Protein AF-0000000087671816 (afdb_homodimer)

Sequence (494 aa):
MVGNLLLRGMIAGVLAGLLVFAFARTFGEPLVDSAIAFEDQVNQAKGEAPEPEIVSRETQAGLGLFTGIMAYSVGIGGLFALAFSYAYGRVSPFGPRGTAALIALAAFVAIALVPDIKYPANPPSVGNPDTIGVRTEYFFVMIVISIAAMVGAVALARTLLPRYGQWNATIVAGVAFIAVIAVVQYAMPPINEVPENFSAVVLWRFRVTSLGMHAILWATLGLAFGALAEHRIGNNHRRGAPRLAHRMVGNLLLRGMIAGVLAGLLVFAFARTFGEPLVDSAIAFEDQVNQAKGEAPEPEIVSRETQAGLGLFTGIMAYSVGIGGLFALAFSYAYGRVSPFGPRGTAALIALAAFVAIALVPDIKYPANPPSVGNPDTIGVRTEYFFVMIVISIAAMVGAVALARTLLPRYGQWNATIVAGVAFIAVIAVVQYAMPPINEVPENFSAVVLWRFRVTSLGMHAILWATLGLAFGALAEHRIGNNHRRGAPRLAHR

Organism: NCBI:txid484088

Structure (mmCIF, N/CA/C/O backbone):
data_AF-0000000087671816-model_v1
#
loop_
_entity.id
_entity.type
_entity.pdbx_description
1 polymer 'Cobalt transporter'
#
loop_
_atom_site.group_PDB
_atom_site.id
_atom_site.type_symbol
_atom_site.label_atom_id
_atom_site.label_alt_id
_atom_site.label_comp_id
_atom_site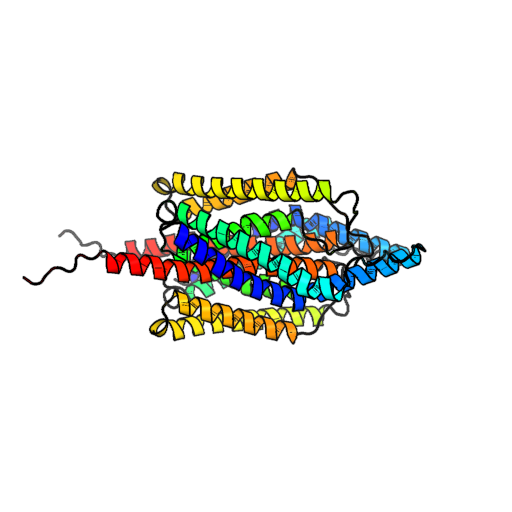.label_asym_id
_atom_site.label_entity_id
_atom_site.label_seq_id
_atom_site.pdbx_PDB_ins_code
_atom_site.Cartn_x
_atom_site.Cartn_y
_atom_site.Cartn_z
_atom_site.occupancy
_atom_site.B_iso_or_equiv
_atom_site.auth_seq_id
_atom_site.auth_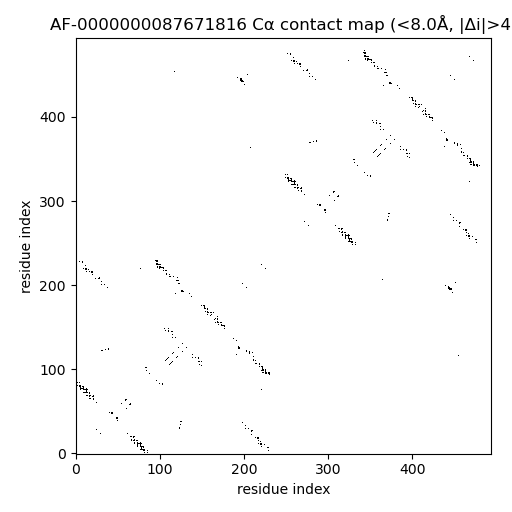comp_id
_atom_site.auth_asym_id
_atom_site.auth_atom_id
_atom_site.pdbx_PDB_model_num
ATOM 1 N N . MET A 1 1 ? 22.453 27.453 2.074 1 72.5 1 MET A N 1
ATOM 2 C CA . MET A 1 1 ? 21.25 26.844 2.602 1 72.5 1 MET A CA 1
ATOM 3 C C . MET A 1 1 ? 20.984 25.5 1.925 1 72.5 1 MET A C 1
ATOM 5 O O . MET A 1 1 ? 20.859 24.469 2.596 1 72.5 1 MET A O 1
ATOM 9 N N . VAL A 1 2 ? 21.188 25.484 0.604 1 76.56 2 VAL A N 1
ATOM 10 C CA . VAL A 1 2 ? 20.922 24.281 -0.162 1 76.56 2 VAL A CA 1
ATOM 11 C C . VAL A 1 2 ? 21.969 23.219 0.163 1 76.56 2 VAL A C 1
ATOM 13 O O . VAL A 1 2 ? 21.641 22.031 0.335 1 76.56 2 VAL A O 1
ATOM 16 N N . GLY A 1 3 ? 23.172 23.578 0.31 1 82.75 3 GLY A N 1
ATOM 17 C CA . GLY A 1 3 ? 24.234 22.641 0.616 1 82.75 3 GLY A CA 1
ATOM 18 C C . GLY A 1 3 ? 24.047 21.938 1.946 1 82.75 3 GLY A C 1
ATOM 19 O O . GLY A 1 3 ? 24.312 20.75 2.062 1 82.75 3 GLY A O 1
ATOM 20 N N . ASN A 1 4 ? 23.609 22.656 2.838 1 89.94 4 ASN A N 1
ATOM 21 C CA . ASN A 1 4 ? 23.359 22.109 4.164 1 89.94 4 ASN A CA 1
ATOM 22 C C . ASN A 1 4 ? 22.219 21.094 4.148 1 89.94 4 ASN A C 1
ATOM 24 O O . ASN A 1 4 ? 22.297 20.047 4.797 1 89.94 4 ASN A O 1
ATOM 28 N N . LEU A 1 5 ? 21.281 21.422 3.385 1 92.94 5 LEU A N 1
ATOM 29 C CA . LEU A 1 5 ? 20.156 20.484 3.256 1 92.94 5 LEU A CA 1
ATOM 30 C C . LEU A 1 5 ? 20.578 19.234 2.486 1 92.94 5 LEU A C 1
ATOM 32 O O . LEU A 1 5 ? 20.141 18.125 2.805 1 92.94 5 LEU A O 1
ATOM 36 N N . LEU A 1 6 ? 21.469 19.484 1.529 1 94.25 6 LEU A N 1
ATOM 37 C CA . LEU A 1 6 ? 21.969 18.359 0.736 1 94.25 6 LEU A CA 1
ATOM 38 C C . LEU A 1 6 ? 22.703 17.359 1.616 1 94.25 6 LEU A C 1
ATOM 40 O O . LEU A 1 6 ? 22.5 16.141 1.48 1 94.25 6 LEU A O 1
ATOM 44 N N . LEU A 1 7 ? 23.516 17.828 2.453 1 95.31 7 LEU A N 1
ATOM 45 C CA . LEU A 1 7 ? 24.234 16.953 3.367 1 95.31 7 LEU A CA 1
ATOM 46 C C . LEU A 1 7 ? 23.281 16.203 4.289 1 95.31 7 LEU A C 1
ATOM 48 O O . LEU A 1 7 ? 23.469 15.016 4.555 1 95.31 7 LEU A O 1
ATOM 52 N N . ARG A 1 8 ? 22.312 16.844 4.758 1 96.69 8 ARG A N 1
ATOM 53 C CA . ARG A 1 8 ? 21.328 16.234 5.633 1 96.69 8 ARG A CA 1
ATOM 54 C C . ARG A 1 8 ? 20.531 15.172 4.891 1 96.69 8 ARG A C 1
ATOM 56 O O . ARG A 1 8 ? 20.156 14.148 5.469 1 96.69 8 ARG A O 1
ATOM 63 N N . GLY A 1 9 ? 20.234 15.477 3.652 1 97.88 9 GLY A N 1
ATOM 64 C CA . GLY A 1 9 ? 19.609 14.453 2.828 1 97.88 9 GLY A CA 1
ATOM 65 C C . GLY A 1 9 ? 20.469 13.219 2.652 1 97.88 9 GLY A C 1
ATOM 66 O O . GLY A 1 9 ? 19.969 12.094 2.719 1 97.88 9 GLY A O 1
ATOM 67 N N . MET A 1 10 ? 21.688 13.461 2.496 1 98.06 10 MET A N 1
ATOM 68 C CA . MET A 1 10 ? 22.609 12.344 2.332 1 98.06 10 MET A CA 1
ATOM 69 C C . MET A 1 10 ? 22.75 11.555 3.631 1 98.06 10 MET A C 1
ATOM 71 O O . MET A 1 10 ? 22.828 10.328 3.609 1 98.06 10 MET A O 1
ATOM 75 N N . ILE A 1 11 ? 22.766 12.234 4.711 1 98.19 11 ILE A N 1
ATOM 76 C CA . ILE A 1 11 ? 22.828 11.586 6.016 1 98.19 11 ILE A CA 1
ATOM 77 C C . ILE A 1 11 ? 21.562 10.734 6.219 1 98.19 11 ILE A C 1
ATOM 79 O O . ILE A 1 11 ? 21.656 9.586 6.66 1 98.19 11 ILE A O 1
ATOM 83 N N . ALA A 1 12 ? 20.422 11.297 5.906 1 98.62 12 ALA A N 1
ATOM 84 C CA . ALA A 1 12 ? 19.188 10.523 5.961 1 98.62 12 ALA A CA 1
ATOM 85 C C . ALA A 1 12 ? 19.25 9.328 5.023 1 98.62 12 ALA A C 1
ATOM 87 O O . ALA A 1 12 ? 18.703 8.258 5.328 1 98.62 12 ALA A O 1
ATOM 88 N N . GLY A 1 13 ? 19.875 9.531 3.914 1 98.75 13 GLY A N 1
ATOM 89 C CA . GLY A 1 13 ? 20.094 8.445 2.973 1 98.75 13 GLY A CA 1
ATOM 90 C C . GLY A 1 13 ? 20.922 7.312 3.541 1 98.75 13 GLY A C 1
ATOM 91 O O . GLY A 1 13 ? 20.656 6.137 3.281 1 98.75 13 GLY A O 1
ATOM 92 N N . VAL A 1 14 ? 21.922 7.664 4.281 1 98.69 14 VAL A N 1
ATOM 93 C CA . VAL A 1 14 ? 22.75 6.656 4.934 1 98.69 14 VAL A CA 1
ATOM 94 C C . VAL A 1 14 ? 21.906 5.832 5.902 1 98.69 14 VAL A C 1
ATOM 96 O O . VAL A 1 14 ? 21.969 4.602 5.898 1 98.69 14 VAL A O 1
ATOM 99 N N . LEU A 1 15 ? 21.125 6.496 6.684 1 98.69 15 LEU A N 1
ATOM 100 C CA . LEU A 1 15 ? 20.25 5.801 7.625 1 98.69 15 LEU A CA 1
ATOM 101 C C . LEU A 1 15 ? 19.25 4.914 6.887 1 98.69 15 LEU A C 1
ATOM 103 O O . LEU A 1 15 ? 19.031 3.766 7.281 1 98.69 15 LEU A O 1
ATOM 107 N N . ALA A 1 16 ? 18.672 5.461 5.855 1 98.81 16 ALA A N 1
ATOM 108 C CA . ALA A 1 16 ? 17.734 4.684 5.043 1 98.81 16 ALA A CA 1
ATOM 109 C C . ALA A 1 16 ? 18.422 3.451 4.453 1 98.81 16 ALA A C 1
ATOM 111 O O . ALA A 1 16 ? 17.859 2.354 4.477 1 98.81 16 ALA A O 1
ATOM 112 N N . GLY A 1 17 ? 19.609 3.684 3.945 1 98.75 17 GLY A N 1
ATOM 113 C CA . GLY A 1 17 ? 20.359 2.578 3.361 1 98.75 17 GLY A CA 1
ATOM 114 C C . GLY A 1 17 ? 20.656 1.469 4.352 1 98.75 17 GLY A C 1
ATOM 115 O O . GLY A 1 17 ? 20.562 0.287 4.016 1 98.75 17 GLY A O 1
ATOM 116 N N . LEU A 1 18 ? 21.016 1.808 5.523 1 98.69 18 LEU A N 1
ATOM 117 C CA . LEU A 1 18 ? 21.281 0.819 6.559 1 98.69 18 LEU A CA 1
ATOM 118 C C . LEU A 1 18 ? 20.031 0.001 6.875 1 98.69 18 LEU A C 1
ATOM 120 O O . LEU A 1 18 ? 20.109 -1.225 6.996 1 98.69 18 LEU A O 1
ATOM 124 N N . LEU A 1 19 ? 18.922 0.669 6.992 1 98.5 19 LEU A N 1
ATOM 125 C CA . LEU A 1 19 ? 17.672 -0.014 7.312 1 98.5 19 LEU A CA 1
ATOM 126 C C . LEU A 1 19 ? 17.219 -0.879 6.148 1 98.5 19 LEU A C 1
ATOM 128 O O . LEU A 1 19 ? 16.75 -2.004 6.348 1 98.5 19 LEU A O 1
ATOM 132 N N . VAL A 1 20 ? 17.328 -0.334 4.969 1 98.69 20 VAL A N 1
ATOM 133 C CA . VAL A 1 20 ? 16.938 -1.093 3.785 1 98.69 20 VAL A CA 1
ATOM 134 C C . VAL A 1 20 ? 17.828 -2.322 3.641 1 98.69 20 VAL A C 1
ATOM 136 O O . VAL A 1 20 ? 17.344 -3.412 3.316 1 98.69 20 VAL A O 1
ATOM 139 N N . PHE A 1 21 ? 19.125 -2.133 3.881 1 98.38 21 PHE A N 1
ATOM 140 C CA . PHE A 1 21 ? 20.062 -3.252 3.783 1 98.38 21 PHE A CA 1
ATOM 141 C C . PHE A 1 21 ? 19.703 -4.344 4.785 1 98.38 21 PHE A C 1
ATOM 143 O O . PHE A 1 21 ? 19.672 -5.527 4.441 1 98.38 21 PHE A O 1
ATOM 150 N N . ALA A 1 22 ? 19.484 -3.941 6.004 1 97.88 22 ALA A N 1
ATOM 151 C CA . ALA A 1 22 ? 19.109 -4.914 7.031 1 97.88 22 ALA A CA 1
ATOM 152 C C . ALA A 1 22 ? 17.859 -5.68 6.633 1 97.88 22 ALA A C 1
ATOM 154 O O . ALA A 1 22 ? 17.797 -6.902 6.797 1 97.88 22 ALA A O 1
ATOM 155 N N . PHE A 1 23 ? 16.922 -5.043 6.125 1 97.56 23 PHE A N 1
ATOM 156 C CA . PHE A 1 23 ? 15.68 -5.652 5.695 1 97.56 23 PHE A CA 1
ATOM 157 C C . PHE A 1 23 ? 15.906 -6.582 4.508 1 97.56 23 PHE A C 1
ATOM 159 O O . PHE A 1 23 ? 15.406 -7.711 4.492 1 97.56 23 PHE A O 1
ATOM 166 N N . ALA A 1 24 ? 16.641 -6.074 3.553 1 96.94 24 ALA A N 1
ATOM 167 C CA . ALA A 1 24 ? 16.938 -6.848 2.35 1 96.94 24 ALA A CA 1
ATOM 168 C C . ALA A 1 24 ? 17.703 -8.117 2.689 1 96.94 24 ALA A C 1
ATOM 170 O O . ALA A 1 24 ? 17.438 -9.188 2.141 1 96.94 24 ALA A O 1
ATOM 171 N N . ARG A 1 25 ? 18.672 -7.965 3.547 1 95.94 25 ARG A N 1
ATOM 172 C CA . ARG A 1 25 ? 19.5 -9.102 3.936 1 95.94 25 ARG A CA 1
ATOM 173 C C . ARG A 1 25 ? 18.672 -10.148 4.676 1 95.94 25 ARG A C 1
ATOM 175 O O . ARG A 1 25 ? 18.875 -11.352 4.488 1 95.94 25 ARG A O 1
ATOM 182 N N . THR A 1 26 ? 17.781 -9.719 5.473 1 94.94 26 THR A N 1
ATOM 183 C CA . THR A 1 26 ? 17.016 -10.617 6.34 1 94.94 26 THR A CA 1
ATOM 184 C C . THR A 1 26 ? 15.844 -11.234 5.582 1 94.94 26 THR A C 1
ATOM 186 O O . THR A 1 26 ? 15.594 -12.438 5.699 1 94.94 26 THR A O 1
ATOM 189 N N . PHE A 1 27 ? 15.18 -10.445 4.766 1 94.5 27 PHE A N 1
ATOM 190 C CA . PHE A 1 27 ? 13.93 -10.922 4.191 1 94.5 27 PHE A CA 1
ATOM 191 C C . PHE A 1 27 ? 14.039 -11.062 2.68 1 94.5 27 PHE A C 1
ATOM 193 O O . PHE A 1 27 ? 13.305 -11.836 2.066 1 94.5 27 PHE A O 1
ATOM 200 N N . GLY A 1 28 ? 14.945 -10.383 2.068 1 95.19 28 GLY A N 1
ATOM 201 C CA . GLY A 1 28 ? 15.094 -10.398 0.622 1 95.19 28 GLY A CA 1
ATOM 202 C C . GLY A 1 28 ? 16.016 -11.492 0.124 1 95.19 28 GLY A C 1
ATOM 203 O O . GLY A 1 28 ? 15.68 -12.219 -0.812 1 95.19 28 GLY A O 1
ATOM 204 N N . GLU A 1 29 ? 17.094 -11.695 0.771 1 95.31 29 GLU A N 1
ATOM 205 C CA . GLU A 1 29 ? 18.156 -12.578 0.286 1 95.31 29 GLU A CA 1
ATOM 206 C C . GLU A 1 29 ? 17.672 -14.031 0.253 1 95.31 29 GLU A C 1
ATOM 208 O O . GLU A 1 29 ? 18 -14.773 -0.68 1 95.31 29 GLU A O 1
ATOM 213 N N . PRO A 1 30 ? 16.938 -14.469 1.241 1 95.06 30 PRO A N 1
ATOM 214 C CA . PRO A 1 30 ? 16.453 -15.844 1.154 1 95.06 30 PRO A CA 1
ATOM 215 C C . PRO A 1 30 ? 15.586 -16.078 -0.082 1 95.06 30 PRO A C 1
ATOM 217 O O . PRO A 1 30 ? 15.594 -17.172 -0.648 1 95.06 30 PRO A O 1
ATOM 220 N N . LEU A 1 31 ? 14.867 -15.141 -0.472 1 94.81 31 LEU A N 1
ATOM 221 C CA . LEU A 1 31 ? 14.039 -15.258 -1.667 1 94.81 31 LEU A CA 1
ATOM 222 C C . LEU A 1 31 ? 14.898 -15.266 -2.928 1 94.81 31 LEU A C 1
ATOM 224 O O . LEU A 1 31 ? 14.609 -15.992 -3.879 1 94.81 31 LEU A O 1
ATOM 228 N N . VAL A 1 32 ? 15.93 -14.461 -2.891 1 94.19 32 VAL A N 1
ATOM 229 C CA . VAL A 1 32 ? 16.891 -14.469 -3.99 1 94.19 32 VAL A CA 1
ATOM 230 C C . VAL A 1 32 ? 17.547 -15.844 -4.098 1 94.19 32 VAL A C 1
ATOM 232 O O . VAL A 1 32 ? 17.703 -16.375 -5.195 1 94.19 32 VAL A O 1
ATOM 235 N N . ASP A 1 33 ? 17.859 -16.438 -2.992 1 93.56 33 ASP A N 1
ATOM 236 C CA . ASP A 1 33 ? 18.453 -17.766 -2.949 1 93.56 33 ASP A CA 1
ATOM 237 C C . ASP A 1 33 ? 17.5 -18.812 -3.545 1 93.56 33 ASP A C 1
ATOM 239 O O . ASP A 1 33 ? 17.938 -19.703 -4.266 1 93.56 33 ASP A O 1
ATOM 243 N N . SER A 1 34 ? 16.297 -18.641 -3.223 1 92.12 34 SER A N 1
ATOM 244 C CA . SER A 1 34 ? 15.297 -19.562 -3.766 1 92.12 34 SER A CA 1
ATOM 245 C C . SER A 1 34 ? 15.234 -19.469 -5.285 1 92.12 34 SER A C 1
ATOM 247 O O . SER A 1 34 ? 15.078 -20.484 -5.969 1 92.12 34 SER A O 1
ATOM 249 N N . ALA A 1 35 ? 15.297 -18.312 -5.82 1 91.5 35 ALA A N 1
ATOM 250 C CA . ALA A 1 35 ? 15.258 -18.109 -7.266 1 91.5 35 ALA A CA 1
ATOM 251 C C . ALA A 1 35 ? 16.484 -18.703 -7.941 1 91.5 35 ALA A C 1
ATOM 253 O O . ALA A 1 35 ? 16.391 -19.312 -9.008 1 91.5 35 ALA A O 1
ATOM 254 N N . ILE A 1 36 ? 17.594 -18.516 -7.363 1 90.06 36 ILE A N 1
ATOM 255 C CA . ILE A 1 36 ? 18.828 -19.062 -7.891 1 90.06 36 ILE A CA 1
ATOM 256 C C . ILE A 1 36 ? 18.781 -20.594 -7.883 1 90.06 36 ILE A C 1
ATOM 258 O O . ILE A 1 36 ? 19.172 -21.234 -8.852 1 90.06 36 ILE A O 1
ATOM 262 N N . ALA A 1 37 ? 18.312 -21.094 -6.801 1 89.75 37 ALA A N 1
ATOM 263 C CA . ALA A 1 37 ? 18.172 -22.547 -6.699 1 89.75 37 ALA A CA 1
ATOM 264 C C . ALA A 1 37 ? 17.25 -23.078 -7.801 1 89.75 37 ALA A C 1
ATOM 266 O O . ALA A 1 37 ? 17.531 -24.141 -8.383 1 89.75 37 ALA A O 1
ATOM 267 N N . PHE A 1 38 ? 16.234 -22.438 -8.023 1 89.88 38 PHE A N 1
ATOM 268 C CA . PHE A 1 38 ? 15.312 -22.812 -9.086 1 89.88 38 PHE A CA 1
ATOM 269 C C . PHE A 1 38 ? 16.016 -22.812 -10.438 1 89.88 38 PHE A C 1
ATOM 271 O O . PHE A 1 38 ? 15.898 -23.75 -11.211 1 89.88 38 PHE A O 1
ATOM 278 N N . GLU A 1 39 ? 16.688 -21.781 -10.727 1 88.31 39 GLU A N 1
ATOM 279 C CA . GLU A 1 39 ? 17.422 -21.656 -11.992 1 88.31 39 GLU A CA 1
ATOM 280 C C . GLU A 1 39 ? 18.422 -22.797 -12.156 1 88.31 39 GLU A C 1
ATOM 282 O O . GLU A 1 39 ? 18.562 -23.359 -13.242 1 88.31 39 GLU A O 1
ATOM 287 N N . ASP A 1 40 ? 19.062 -23.094 -11.109 1 87.94 40 ASP A N 1
ATOM 288 C CA . ASP A 1 40 ? 20.031 -24.172 -11.133 1 87.94 40 ASP A CA 1
ATOM 289 C C . ASP A 1 40 ? 19.375 -25.5 -11.461 1 87.94 40 ASP A C 1
ATOM 291 O O . ASP A 1 40 ? 19.922 -26.297 -12.227 1 87.94 40 ASP A O 1
ATOM 295 N N . GLN A 1 41 ? 18.328 -25.656 -10.875 1 87.94 41 GLN A N 1
ATOM 296 C CA . GLN A 1 41 ? 17.609 -26.891 -11.125 1 87.94 41 GLN A CA 1
ATOM 297 C C . GLN A 1 41 ? 17.156 -26.984 -12.578 1 87.94 41 GLN A C 1
ATOM 299 O O . GLN A 1 41 ? 17.281 -28.047 -13.195 1 87.94 41 GLN A O 1
ATOM 304 N N . VAL A 1 42 ? 16.672 -25.922 -13.062 1 85.31 42 VAL A N 1
ATOM 305 C CA . VAL A 1 42 ? 16.203 -25.891 -14.445 1 85.31 42 VAL A CA 1
ATOM 306 C C . VAL A 1 42 ? 17.375 -26.125 -15.391 1 85.31 42 VAL A C 1
ATOM 308 O O . VAL A 1 42 ? 17.25 -26.859 -16.359 1 85.31 42 VAL A O 1
ATOM 311 N N . ASN A 1 43 ? 18.438 -25.469 -15.102 1 85.31 43 ASN A N 1
ATOM 312 C CA . ASN A 1 43 ? 19.625 -25.625 -15.938 1 85.31 43 ASN A CA 1
ATOM 313 C C . ASN A 1 43 ? 20.156 -27.047 -15.898 1 85.31 43 ASN A C 1
ATOM 315 O O . ASN A 1 43 ? 20.578 -27.578 -16.922 1 85.31 43 ASN A O 1
ATOM 319 N N . GLN A 1 44 ? 20.156 -27.594 -14.797 1 85.94 44 GLN A N 1
ATOM 320 C CA . GLN A 1 44 ? 20.594 -28.969 -14.648 1 85.94 44 GLN A CA 1
ATOM 321 C C . GLN A 1 44 ? 19.703 -29.922 -15.445 1 85.94 44 GLN A C 1
ATOM 323 O O . GLN A 1 44 ? 20.203 -30.859 -16.078 1 85.94 44 GLN A O 1
ATOM 328 N N . ALA A 1 45 ? 18.562 -29.672 -15.398 1 86.81 45 ALA A N 1
ATOM 329 C CA . ALA A 1 45 ? 17.609 -30.5 -16.141 1 86.81 45 ALA A CA 1
ATOM 330 C C . ALA A 1 45 ? 17.828 -30.375 -17.641 1 86.81 45 ALA A C 1
ATOM 332 O O . ALA A 1 45 ? 17.562 -31.312 -18.391 1 86.81 45 ALA A O 1
ATOM 333 N N . LYS A 1 46 ? 18.297 -29.266 -18.062 1 88.19 46 LYS A N 1
ATOM 334 C CA . LYS A 1 46 ? 18.562 -29.016 -19.484 1 88.19 46 LYS A CA 1
ATOM 335 C C . LYS A 1 46 ? 19.953 -29.469 -19.875 1 88.19 46 LYS A C 1
ATOM 337 O O . LYS A 1 46 ? 20.344 -29.391 -21.047 1 88.19 46 LYS A O 1
ATOM 342 N N . GLY A 1 47 ? 20.672 -29.781 -18.844 1 85.19 47 GLY A N 1
ATOM 343 C CA . GLY A 1 47 ? 22.016 -30.266 -19.094 1 85.19 47 GLY A CA 1
ATOM 344 C C . GLY A 1 47 ? 23.031 -29.141 -19.25 1 85.19 47 GLY A C 1
ATOM 345 O O . GLY A 1 47 ? 24.078 -29.312 -19.859 1 85.19 47 GLY A O 1
ATOM 346 N N . GLU A 1 48 ? 22.609 -28.031 -18.828 1 77.12 48 GLU A N 1
ATOM 347 C CA . GLU A 1 48 ? 23.484 -26.859 -18.969 1 77.12 48 GLU A CA 1
ATOM 348 C C . GLU A 1 48 ? 24.469 -26.781 -17.812 1 77.12 48 GLU A C 1
ATOM 350 O O . GLU A 1 48 ? 24.141 -27.156 -16.672 1 77.12 48 GLU A O 1
ATOM 355 N N . ALA A 1 49 ? 25.781 -26.438 -18.203 1 72.06 49 ALA A N 1
ATOM 356 C CA . ALA A 1 49 ? 26.812 -26.266 -17.188 1 72.06 49 ALA A CA 1
ATOM 357 C C . ALA A 1 49 ? 26.484 -25.094 -16.281 1 72.06 49 ALA A C 1
ATOM 359 O O . ALA A 1 49 ? 25.875 -24.109 -16.719 1 72.06 49 ALA A O 1
ATOM 360 N N . PRO A 1 50 ? 26.766 -25.266 -14.984 1 68.5 50 PRO A N 1
ATOM 361 C CA . PRO A 1 50 ? 26.531 -24.141 -14.078 1 68.5 50 PRO A CA 1
ATOM 362 C C . PRO A 1 50 ? 27.281 -22.875 -14.508 1 68.5 50 PRO A C 1
ATOM 364 O O . PRO A 1 50 ? 28.375 -22.969 -15.055 1 68.5 50 PRO A O 1
ATOM 367 N N . GLU A 1 51 ? 26.578 -21.75 -14.672 1 63.88 51 GLU A N 1
ATOM 368 C CA . GLU A 1 51 ? 27.203 -20.484 -15.039 1 63.88 51 GLU A CA 1
ATOM 369 C C . GLU A 1 51 ? 28.297 -20.109 -14.055 1 63.88 51 GLU A C 1
ATOM 371 O O . GLU A 1 51 ? 28.141 -20.281 -12.844 1 63.88 51 GLU A O 1
ATOM 376 N N . PRO A 1 52 ? 29.516 -19.812 -14.602 1 65.25 52 PRO A N 1
ATOM 377 C CA . PRO A 1 52 ? 30.609 -19.422 -13.711 1 65.25 52 PRO A CA 1
ATOM 378 C C . PRO A 1 52 ? 30.25 -18.234 -12.828 1 65.25 52 PRO A C 1
ATOM 380 O O . PRO A 1 52 ? 29.547 -17.312 -13.266 1 65.25 52 PRO A O 1
ATOM 383 N N . GLU A 1 53 ? 30.281 -18.406 -11.57 1 64.62 53 GLU A N 1
ATOM 384 C CA . GLU A 1 53 ? 30.062 -17.328 -10.617 1 64.62 53 GLU A CA 1
ATOM 385 C C . GLU A 1 53 ? 31.234 -16.344 -10.609 1 64.62 53 GLU A C 1
ATOM 387 O O . GLU A 1 53 ? 32.344 -16.703 -10.227 1 64.62 53 GLU A O 1
ATOM 392 N N . ILE A 1 54 ? 31.172 -15.125 -11.25 1 67 54 ILE A N 1
ATOM 393 C CA . ILE A 1 54 ? 32.219 -14.109 -11.258 1 67 54 ILE A CA 1
ATOM 394 C C . ILE A 1 54 ? 32.406 -13.547 -9.852 1 67 54 ILE A C 1
ATOM 396 O O . ILE A 1 54 ? 33.531 -13.32 -9.414 1 67 54 ILE A O 1
ATOM 400 N N . VAL A 1 55 ? 31.391 -13.297 -9.141 1 74.12 55 VAL A N 1
ATOM 401 C CA . VAL A 1 55 ? 31.359 -12.812 -7.762 1 74.12 55 VAL A CA 1
ATOM 402 C C . VAL A 1 55 ? 30.609 -13.805 -6.875 1 74.12 55 VAL A C 1
ATOM 404 O O . VAL A 1 55 ? 29.562 -14.312 -7.262 1 74.12 55 VAL A O 1
ATOM 407 N N . SER A 1 56 ? 31.281 -14.109 -5.844 1 80.56 56 SER A N 1
ATOM 408 C CA . SER A 1 56 ? 30.688 -15.117 -4.965 1 80.56 56 SER A CA 1
ATOM 409 C C . SER A 1 56 ? 29.312 -14.68 -4.465 1 80.56 56 SER A C 1
ATOM 411 O O . SER A 1 56 ? 29.047 -13.484 -4.348 1 80.56 56 SER A O 1
ATOM 413 N N . ARG A 1 57 ? 28.609 -15.625 -4.234 1 81.75 57 ARG A N 1
ATOM 414 C CA . ARG A 1 57 ? 27.266 -15.383 -3.701 1 81.75 57 ARG A CA 1
ATOM 415 C C . ARG A 1 57 ? 27.344 -14.672 -2.352 1 81.75 57 ARG A C 1
ATOM 417 O O . ARG A 1 57 ? 26.547 -13.781 -2.068 1 81.75 57 ARG A O 1
ATOM 424 N N . GLU A 1 58 ? 28.203 -14.953 -1.557 1 80.62 58 GLU A N 1
ATOM 425 C CA . GLU A 1 58 ? 28.406 -14.328 -0.252 1 80.62 58 GLU A CA 1
ATOM 426 C C . GLU A 1 58 ? 28.734 -12.844 -0.396 1 80.62 58 GLU A C 1
ATOM 428 O O . GLU A 1 58 ? 28.203 -12.016 0.349 1 80.62 58 GLU A O 1
ATOM 433 N N . THR A 1 59 ? 29.578 -12.555 -1.325 1 79.94 59 THR A N 1
ATOM 434 C CA . THR A 1 59 ? 29.938 -11.164 -1.585 1 79.94 59 THR A CA 1
ATOM 435 C C . THR A 1 59 ? 28.766 -10.391 -2.156 1 79.94 59 THR A C 1
ATOM 437 O O . THR A 1 59 ? 28.484 -9.258 -1.74 1 79.94 59 THR A O 1
ATOM 440 N N . GLN A 1 60 ? 28.078 -10.961 -2.955 1 80 60 GLN A N 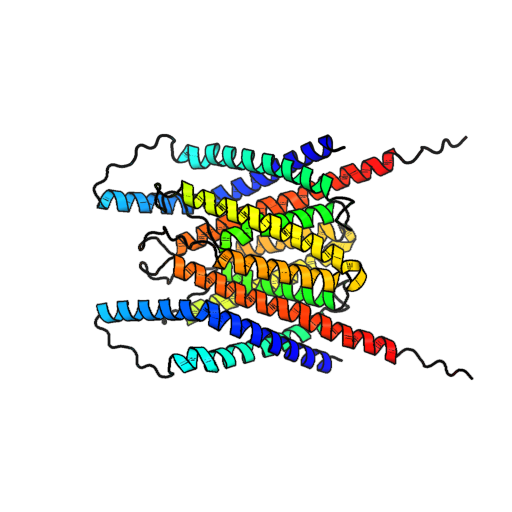1
ATOM 441 C CA . GLN A 1 60 ? 26.938 -10.32 -3.598 1 80 60 GLN A CA 1
ATOM 442 C C . GLN A 1 60 ? 25.828 -10.039 -2.59 1 80 60 GLN A C 1
ATOM 444 O O . GLN A 1 60 ? 25.234 -8.953 -2.592 1 80 60 GLN A O 1
ATOM 449 N N . ALA A 1 61 ? 25.656 -10.883 -1.745 1 85.06 61 ALA A N 1
ATOM 450 C CA . ALA A 1 61 ? 24.562 -10.781 -0.783 1 85.06 61 ALA A CA 1
ATOM 451 C C . ALA A 1 61 ? 24.984 -9.984 0.446 1 85.06 61 ALA A C 1
ATOM 453 O O . ALA A 1 61 ? 24.156 -9.609 1.27 1 85.06 61 ALA A O 1
ATOM 454 N N . GLY A 1 62 ? 26.172 -9.703 0.544 1 88.38 62 GLY A N 1
ATOM 455 C CA . GLY A 1 62 ? 26.703 -8.945 1.669 1 88.38 62 GLY A CA 1
ATOM 456 C C . GLY A 1 62 ? 27.188 -7.562 1.283 1 88.38 62 GLY A C 1
ATOM 457 O O . GLY A 1 62 ? 26.391 -6.641 1.117 1 88.38 62 GLY A O 1
ATOM 458 N N . LEU A 1 63 ? 28.516 -7.547 0.981 1 87 63 LEU A N 1
ATOM 459 C CA . LEU A 1 63 ? 29.156 -6.266 0.703 1 87 63 LEU A CA 1
ATOM 460 C C . LEU A 1 63 ? 28.609 -5.648 -0.575 1 87 63 LEU A C 1
ATOM 462 O O . LEU A 1 63 ? 28.484 -4.426 -0.675 1 87 63 LEU A O 1
ATOM 466 N N . GLY A 1 64 ? 28.453 -6.449 -1.556 1 90.06 64 GLY A N 1
ATOM 467 C CA . GLY A 1 64 ? 27.859 -5.949 -2.787 1 90.06 64 GLY A CA 1
ATOM 468 C C . GLY A 1 64 ? 26.484 -5.352 -2.588 1 90.06 64 GLY A C 1
ATOM 469 O O . GLY A 1 64 ? 26.203 -4.25 -3.062 1 90.06 64 GLY A O 1
ATOM 470 N N . LEU A 1 65 ? 25.672 -6.105 -2 1 93.06 65 LEU A N 1
ATOM 471 C CA . LEU A 1 65 ? 24.328 -5.617 -1.691 1 93.06 65 LEU A CA 1
ATOM 472 C C . LEU A 1 65 ? 24.391 -4.34 -0.865 1 93.06 65 LEU A C 1
ATOM 474 O O . LEU A 1 65 ? 23.688 -3.375 -1.15 1 93.06 65 LEU A O 1
ATOM 478 N N . PHE A 1 66 ? 25.234 -4.312 0.142 1 95.94 66 PHE A N 1
ATOM 479 C CA . PHE A 1 66 ? 25.391 -3.152 1.011 1 95.94 66 PHE A CA 1
ATOM 480 C C . PHE A 1 66 ? 25.828 -1.929 0.208 1 95.94 66 PHE A C 1
ATOM 482 O O . PHE A 1 66 ? 25.234 -0.854 0.347 1 95.94 66 PHE A O 1
ATOM 489 N N . THR A 1 67 ? 26.797 -2.096 -0.626 1 96 67 THR A N 1
ATOM 490 C CA . THR A 1 67 ? 27.344 -0.993 -1.413 1 96 67 THR A CA 1
ATOM 491 C C . THR A 1 67 ? 26.297 -0.454 -2.381 1 96 67 THR A C 1
ATOM 493 O O . THR A 1 67 ? 26.141 0.76 -2.527 1 96 67 THR A O 1
ATOM 496 N N . GLY A 1 68 ? 25.688 -1.375 -3.062 1 95.94 68 GLY A N 1
ATOM 497 C CA . GLY A 1 68 ? 24.641 -0.951 -3.988 1 95.94 68 GLY A CA 1
ATOM 498 C C . GLY A 1 68 ? 23.516 -0.181 -3.314 1 95.94 68 GLY A C 1
ATOM 499 O O . GLY A 1 68 ? 23.125 0.889 -3.783 1 95.94 68 GLY A O 1
ATOM 500 N N . ILE A 1 69 ? 23.031 -0.665 -2.207 1 97.5 69 ILE A N 1
ATOM 501 C CA . ILE A 1 69 ? 21.922 -0.051 -1.487 1 97.5 69 ILE A CA 1
ATOM 502 C C . ILE A 1 69 ? 22.359 1.296 -0.917 1 97.5 69 ILE A C 1
ATOM 504 O O . ILE A 1 69 ? 21.609 2.273 -0.976 1 97.5 69 ILE A O 1
ATOM 508 N N . MET A 1 70 ? 23.562 1.33 -0.4 1 97.75 70 MET A N 1
ATOM 509 C CA . MET A 1 70 ? 24.062 2.57 0.193 1 97.75 70 MET A CA 1
ATOM 510 C C . MET A 1 70 ? 24.219 3.656 -0.868 1 97.75 70 MET A C 1
ATOM 512 O O . MET A 1 70 ? 23.812 4.801 -0.659 1 97.75 70 MET A O 1
ATOM 516 N N . ALA A 1 71 ? 24.844 3.264 -1.983 1 97.62 71 ALA A N 1
ATOM 517 C CA . ALA A 1 71 ? 25.016 4.223 -3.07 1 97.62 71 ALA A CA 1
ATOM 518 C C . ALA A 1 71 ? 23.672 4.77 -3.539 1 97.62 71 ALA A C 1
ATOM 520 O O . ALA A 1 71 ? 23.516 5.98 -3.723 1 97.62 71 ALA A O 1
ATOM 521 N N . TYR A 1 72 ? 22.766 3.938 -3.707 1 97.75 72 TYR A N 1
ATOM 522 C CA . TYR A 1 72 ? 21.438 4.32 -4.164 1 97.75 72 TYR A CA 1
ATOM 523 C C . TYR A 1 72 ? 20.734 5.203 -3.133 1 97.75 72 TYR A C 1
ATOM 525 O O . TYR A 1 72 ? 20.219 6.266 -3.469 1 97.75 72 TYR A O 1
ATOM 533 N N . SER A 1 73 ? 20.734 4.781 -1.873 1 98.62 73 SER A N 1
ATOM 534 C CA . SER A 1 73 ? 19.984 5.469 -0.823 1 98.62 73 SER A CA 1
ATOM 535 C C . SER A 1 73 ? 20.578 6.848 -0.541 1 98.62 73 SER A C 1
ATOM 537 O O . SER A 1 73 ? 19.828 7.809 -0.331 1 98.62 73 SER A O 1
ATOM 539 N N . VAL A 1 74 ? 21.844 6.91 -0.557 1 98.31 74 VAL A N 1
ATOM 540 C CA . VAL A 1 74 ? 22.5 8.195 -0.315 1 98.31 74 VAL A CA 1
ATOM 541 C C . VAL A 1 74 ? 22.219 9.141 -1.483 1 98.31 74 VAL A C 1
ATOM 543 O O . VAL A 1 74 ? 21.906 10.312 -1.28 1 98.31 74 VAL A O 1
ATOM 546 N N . GLY A 1 75 ? 22.391 8.625 -2.713 1 98.38 75 GLY A N 1
ATOM 547 C CA . GLY A 1 75 ? 22.047 9.422 -3.879 1 98.38 75 GLY A CA 1
ATOM 548 C C . GLY A 1 75 ? 20.625 9.93 -3.863 1 98.38 75 GLY A C 1
ATOM 549 O O . GLY A 1 75 ? 20.375 11.125 -4.074 1 98.38 75 GLY A O 1
ATOM 550 N N . ILE A 1 76 ? 19.703 9.086 -3.57 1 98.38 76 ILE A N 1
ATOM 551 C CA . ILE A 1 76 ? 18.281 9.438 -3.51 1 98.38 76 ILE A CA 1
ATOM 552 C C . ILE A 1 76 ? 18.047 10.43 -2.377 1 98.38 76 ILE A C 1
ATOM 554 O O . ILE A 1 76 ? 17.203 11.328 -2.492 1 98.38 76 ILE A O 1
ATOM 558 N N . GLY A 1 77 ? 18.766 10.195 -1.269 1 98.5 77 GLY A N 1
ATOM 559 C CA . GLY A 1 77 ? 18.688 11.164 -0.188 1 98.5 77 GLY A CA 1
ATOM 560 C C . GLY A 1 77 ? 19.047 12.578 -0.624 1 98.5 77 GLY A C 1
ATOM 561 O O . GLY A 1 77 ? 18.406 13.539 -0.214 1 98.5 77 GLY A O 1
ATOM 562 N N . GLY A 1 78 ? 20.109 12.664 -1.394 1 97.44 78 GLY A N 1
ATOM 563 C CA . GLY A 1 78 ? 20.469 13.961 -1.943 1 97.44 78 GLY A CA 1
ATOM 564 C C . GLY A 1 78 ? 19.391 14.547 -2.838 1 97.44 78 GLY A C 1
ATOM 565 O O . GLY A 1 78 ? 19.047 15.719 -2.711 1 97.44 78 GLY A O 1
ATOM 566 N N . LEU A 1 79 ? 18.891 13.758 -3.707 1 97.56 79 LEU A N 1
ATOM 567 C CA . LEU A 1 79 ? 17.828 14.211 -4.598 1 97.56 79 LEU A CA 1
ATOM 568 C C . LEU A 1 79 ? 16.594 14.609 -3.801 1 97.56 79 LEU A C 1
ATOM 570 O O . LEU A 1 79 ? 15.898 15.57 -4.164 1 97.56 79 LEU A O 1
ATOM 574 N N . PHE A 1 80 ? 16.344 13.898 -2.768 1 98.31 80 PHE A N 1
ATOM 575 C CA . PHE A 1 80 ? 15.227 14.203 -1.879 1 98.31 80 PHE A CA 1
ATOM 576 C C . PHE A 1 80 ? 15.375 15.586 -1.269 1 98.31 80 PHE A C 1
ATOM 578 O O . PHE A 1 80 ? 14.414 16.359 -1.205 1 98.31 80 PHE A O 1
ATOM 585 N N . ALA A 1 81 ? 16.562 15.844 -0.851 1 97.69 81 ALA A N 1
ATOM 586 C CA . ALA A 1 81 ? 16.859 17.156 -0.268 1 97.69 81 ALA A CA 1
ATOM 587 C C . ALA A 1 81 ? 16.641 18.266 -1.284 1 97.69 81 ALA A C 1
ATOM 589 O O . ALA A 1 81 ? 16.141 19.344 -0.935 1 97.69 81 ALA A O 1
ATOM 590 N N . LEU A 1 82 ? 17 18 -2.494 1 96.25 82 LEU A N 1
ATOM 591 C CA . LEU A 1 82 ? 16.797 18.984 -3.549 1 96.25 82 LEU A CA 1
ATOM 592 C C . LEU A 1 82 ? 15.305 19.203 -3.803 1 96.25 82 LEU A C 1
ATOM 594 O O . LEU A 1 82 ? 14.859 20.344 -3.955 1 96.25 82 LEU A O 1
ATOM 598 N N . ALA A 1 83 ? 14.586 18.156 -3.885 1 96.19 83 ALA A N 1
ATOM 599 C CA . ALA A 1 83 ? 13.141 18.266 -4.07 1 96.19 83 ALA A CA 1
ATOM 600 C C . ALA A 1 83 ? 12.5 19.031 -2.914 1 96.19 83 ALA A C 1
ATOM 602 O O . ALA A 1 83 ? 11.617 19.875 -3.127 1 96.19 83 ALA A O 1
ATOM 603 N N . PHE A 1 84 ? 12.953 18.766 -1.737 1 96.75 84 PHE A N 1
ATOM 604 C CA . PHE A 1 84 ? 12.453 19.453 -0.558 1 96.75 84 PHE A CA 1
ATOM 605 C C . PHE A 1 84 ? 12.766 20.953 -0.642 1 96.75 84 PHE A C 1
ATOM 607 O O . PHE A 1 84 ? 11.906 21.781 -0.366 1 96.75 84 PHE A O 1
ATOM 614 N N . SER A 1 85 ? 13.984 21.219 -0.98 1 93.94 85 SER A N 1
ATOM 615 C CA . SER A 1 85 ? 14.406 22.609 -1.063 1 93.94 85 SER A CA 1
ATOM 616 C C . SER A 1 85 ? 13.555 23.391 -2.066 1 93.94 85 SER A C 1
ATOM 618 O O . SER A 1 85 ? 13.281 24.578 -1.873 1 93.94 85 SER A O 1
ATOM 620 N N . TYR A 1 86 ? 13.172 22.688 -3.059 1 91.5 86 TYR A N 1
ATOM 621 C CA . TYR A 1 86 ? 12.328 23.328 -4.062 1 91.5 86 TYR A CA 1
ATOM 622 C C . TYR A 1 86 ? 10.898 23.484 -3.561 1 91.5 86 TYR A C 1
ATOM 624 O O . TYR A 1 86 ? 10.266 24.516 -3.771 1 91.5 86 TYR A O 1
ATOM 632 N N . ALA A 1 87 ? 10.383 22.531 -2.9 1 91.94 87 ALA A N 1
ATOM 633 C CA . ALA A 1 87 ? 8.969 22.469 -2.549 1 91.94 87 ALA A CA 1
ATOM 634 C C . ALA A 1 87 ? 8.672 23.266 -1.284 1 91.94 87 ALA A C 1
ATOM 636 O O . ALA A 1 87 ? 7.586 23.828 -1.137 1 91.94 87 ALA A O 1
ATOM 637 N N . TYR A 1 88 ? 9.641 23.281 -0.438 1 91.19 88 TYR A N 1
ATOM 638 C CA . TYR A 1 88 ? 9.406 23.891 0.866 1 91.19 88 TYR A CA 1
ATOM 639 C C . TYR A 1 88 ? 9.195 25.391 0.735 1 91.19 88 TYR A C 1
ATOM 641 O O . TYR A 1 88 ? 10.039 26.094 0.176 1 91.19 88 TYR A O 1
ATOM 649 N N . GLY A 1 89 ? 8.078 25.891 1.273 1 86.75 89 GLY A N 1
ATOM 650 C CA . GLY A 1 89 ? 7.75 27.297 1.231 1 86.75 89 GLY A CA 1
ATOM 651 C C . GLY A 1 89 ? 7.055 27.719 -0.051 1 86.75 89 GLY A C 1
ATOM 652 O O . GLY A 1 89 ? 6.523 28.828 -0.146 1 86.75 89 GLY A O 1
ATOM 653 N N . ARG A 1 90 ? 7.016 26.859 -1.024 1 84.38 90 ARG A N 1
ATOM 654 C CA . ARG A 1 90 ? 6.398 27.188 -2.303 1 84.38 90 ARG A CA 1
ATOM 655 C C . ARG A 1 90 ? 5.109 26.406 -2.516 1 84.38 90 ARG A C 1
ATOM 657 O O . ARG A 1 90 ? 4.094 26.969 -2.932 1 84.38 90 ARG A O 1
ATOM 664 N N . VAL A 1 91 ? 5.195 25.141 -2.193 1 82.31 91 VAL A N 1
ATOM 665 C CA . VAL A 1 91 ? 4.117 24.234 -2.574 1 82.31 91 VAL A CA 1
ATOM 666 C C . VAL A 1 91 ? 3.4 23.734 -1.325 1 82.31 91 VAL A C 1
ATOM 668 O O . VAL A 1 91 ? 2.172 23.609 -1.313 1 82.31 91 VAL A O 1
ATOM 671 N N . SER A 1 92 ? 4.141 23.516 -0.292 1 79.75 92 SER A N 1
ATOM 672 C CA . SER A 1 92 ? 3.584 22.859 0.882 1 79.75 92 SER A CA 1
ATOM 673 C C . SER A 1 92 ? 3.203 23.859 1.96 1 79.75 92 SER A C 1
ATOM 675 O O . SER A 1 92 ? 3.992 24.75 2.293 1 79.75 92 SER A O 1
ATOM 677 N N . PRO A 1 93 ? 2.039 23.75 2.41 1 81.5 93 PRO A N 1
ATOM 678 C CA . PRO A 1 93 ? 1.649 24.625 3.525 1 81.5 93 PRO A CA 1
ATOM 679 C C . PRO A 1 93 ? 2.113 24.094 4.879 1 81.5 93 PRO A C 1
ATOM 681 O O . PRO A 1 93 ? 1.827 24.688 5.914 1 81.5 93 PRO A O 1
ATOM 684 N N . PHE A 1 94 ? 2.906 23.031 4.902 1 88.12 94 PHE A N 1
ATOM 685 C CA . PHE A 1 94 ? 3.285 22.375 6.141 1 88.12 94 PHE A CA 1
ATOM 686 C C . PHE A 1 94 ? 4.699 22.766 6.559 1 88.12 94 PHE A C 1
ATOM 688 O O . PHE A 1 94 ? 5.43 23.375 5.785 1 88.12 94 PHE A O 1
ATOM 695 N N . GLY A 1 95 ? 5.023 22.531 7.789 1 92.62 95 GLY A N 1
ATOM 696 C CA . GLY A 1 95 ? 6.391 22.688 8.266 1 92.62 95 GLY A CA 1
ATOM 697 C C . GLY A 1 95 ? 7.359 21.719 7.629 1 92.62 95 GLY A C 1
ATOM 698 O O . GLY A 1 95 ? 6.984 20.938 6.738 1 92.62 95 GLY A O 1
ATOM 699 N N . PRO A 1 96 ? 8.594 21.828 7.977 1 94.38 96 PRO A N 1
ATOM 700 C CA . PRO A 1 96 ? 9.625 21 7.355 1 94.38 96 PRO A CA 1
ATOM 701 C C . PRO A 1 96 ? 9.32 19.5 7.469 1 94.38 96 PRO A C 1
ATOM 703 O O . PRO A 1 96 ? 9.453 18.766 6.492 1 94.38 96 PRO A O 1
ATOM 706 N N . ARG A 1 97 ? 8.906 19.062 8.641 1 95.75 97 ARG A N 1
ATOM 707 C CA . ARG A 1 97 ? 8.617 17.641 8.844 1 95.75 97 ARG A CA 1
ATOM 708 C C . ARG A 1 97 ? 7.441 17.203 7.977 1 95.75 97 ARG A C 1
ATOM 710 O O . ARG A 1 97 ? 7.504 16.156 7.328 1 95.75 97 ARG A O 1
ATOM 717 N N . GLY A 1 98 ? 6.41 18.031 7.988 1 95.19 98 GLY A N 1
ATOM 718 C CA . GLY A 1 98 ? 5.246 17.719 7.18 1 95.19 98 GLY A CA 1
ATOM 719 C C . GLY A 1 98 ? 5.539 17.688 5.691 1 95.19 98 GLY A C 1
ATOM 720 O O . GLY A 1 98 ? 5.07 16.797 4.973 1 95.19 98 GLY A O 1
ATOM 721 N N . THR A 1 99 ? 6.242 18.656 5.273 1 96.19 99 THR A N 1
ATOM 722 C CA . THR A 1 99 ? 6.594 18.734 3.859 1 96.19 99 THR A CA 1
ATOM 723 C C . THR A 1 99 ? 7.434 17.531 3.439 1 96.19 99 THR A C 1
ATOM 725 O O . THR A 1 99 ? 7.176 16.922 2.4 1 96.19 99 THR A O 1
ATOM 728 N N . ALA A 1 100 ? 8.406 17.203 4.246 1 97.94 100 ALA A N 1
ATOM 729 C CA . ALA A 1 100 ? 9.266 16.047 3.955 1 97.94 100 ALA A CA 1
ATOM 730 C C . ALA A 1 100 ? 8.453 14.758 3.896 1 97.94 100 ALA A C 1
ATOM 732 O O . ALA A 1 100 ? 8.648 13.93 3.002 1 97.94 100 ALA A O 1
ATOM 733 N N . ALA A 1 101 ? 7.566 14.625 4.836 1 97.31 101 ALA A N 1
ATOM 734 C CA . ALA A 1 101 ? 6.727 13.43 4.875 1 97.31 101 ALA A CA 1
ATOM 735 C C . ALA A 1 101 ? 5.852 13.328 3.627 1 97.31 101 ALA A C 1
ATOM 737 O O . ALA A 1 101 ? 5.684 12.25 3.061 1 97.31 101 ALA A O 1
ATOM 738 N N . LEU A 1 102 ? 5.336 14.438 3.201 1 96.19 102 LEU A N 1
ATOM 739 C CA . LEU A 1 102 ? 4.461 14.461 2.035 1 96.19 102 LEU A CA 1
ATOM 740 C C . LEU A 1 102 ? 5.242 14.141 0.763 1 96.19 102 LEU A C 1
ATOM 742 O O . LEU A 1 102 ? 4.754 13.414 -0.105 1 96.19 102 LEU A O 1
ATOM 746 N N . ILE A 1 103 ? 6.395 14.688 0.669 1 97.81 103 ILE A N 1
ATOM 747 C CA . ILE A 1 103 ? 7.234 14.422 -0.496 1 97.81 103 ILE A CA 1
ATOM 748 C C . ILE A 1 103 ? 7.609 12.938 -0.532 1 97.81 103 ILE A C 1
ATOM 750 O O . ILE A 1 103 ? 7.586 12.312 -1.593 1 97.81 103 ILE A O 1
ATOM 754 N N . ALA A 1 104 ? 7.98 12.422 0.61 1 98.75 104 ALA A N 1
ATOM 755 C CA . ALA A 1 104 ? 8.344 11.008 0.696 1 98.75 104 ALA A CA 1
ATOM 756 C C . ALA A 1 104 ? 7.172 10.117 0.3 1 98.75 104 ALA A C 1
ATOM 758 O O . ALA A 1 104 ? 7.352 9.125 -0.408 1 98.75 104 ALA A O 1
ATOM 759 N N . LEU A 1 105 ? 5.996 10.477 0.779 1 97.75 105 LEU A N 1
ATOM 760 C CA . LEU A 1 105 ? 4.805 9.703 0.43 1 97.75 105 LEU A CA 1
ATOM 761 C C . LEU A 1 105 ? 4.535 9.766 -1.07 1 97.75 105 LEU A C 1
ATOM 763 O O . LEU A 1 105 ? 4.23 8.75 -1.694 1 97.75 105 LEU A O 1
ATOM 767 N N . ALA A 1 106 ? 4.609 10.922 -1.605 1 97.88 106 ALA A N 1
ATOM 768 C CA . ALA A 1 106 ? 4.41 11.102 -3.043 1 97.88 106 ALA A CA 1
ATOM 769 C C . ALA A 1 106 ? 5.445 10.305 -3.838 1 97.88 106 ALA A C 1
ATOM 771 O O . ALA A 1 106 ? 5.113 9.68 -4.852 1 97.88 106 ALA A O 1
ATOM 772 N N . ALA A 1 107 ? 6.652 10.367 -3.367 1 98.56 107 ALA A N 1
ATOM 773 C CA . ALA A 1 107 ? 7.727 9.641 -4.043 1 98.56 107 ALA A CA 1
ATOM 774 C C . ALA A 1 107 ? 7.508 8.133 -3.969 1 98.56 107 ALA A C 1
ATOM 776 O O . ALA A 1 107 ? 7.707 7.422 -4.957 1 98.56 107 ALA A O 1
ATOM 777 N N . PHE A 1 108 ? 7.148 7.68 -2.785 1 98.75 108 PHE A N 1
ATOM 778 C CA . PHE A 1 108 ? 6.855 6.258 -2.645 1 98.75 108 PHE A CA 1
ATOM 779 C C . PHE A 1 108 ? 5.777 5.828 -3.633 1 98.75 108 PHE A C 1
ATOM 781 O O . PHE A 1 108 ? 5.902 4.785 -4.281 1 98.75 108 PHE A O 1
ATOM 788 N N . VAL A 1 109 ? 4.691 6.617 -3.779 1 98.62 109 VAL A N 1
ATOM 789 C CA . VAL A 1 109 ? 3.584 6.293 -4.672 1 98.62 109 VAL A CA 1
ATOM 790 C C . VAL A 1 109 ? 4.055 6.352 -6.121 1 98.62 109 VAL A C 1
ATOM 792 O O . VAL A 1 109 ? 3.867 5.398 -6.879 1 98.62 109 VAL A O 1
ATOM 795 N N . ALA A 1 110 ? 4.734 7.383 -6.484 1 98.62 110 ALA A N 1
ATOM 796 C CA . ALA A 1 110 ? 5.035 7.652 -7.887 1 98.62 110 ALA A CA 1
ATOM 797 C C . ALA A 1 110 ? 6.188 6.777 -8.375 1 98.62 110 ALA A C 1
ATOM 799 O O . ALA A 1 110 ? 6.215 6.375 -9.539 1 98.62 110 ALA A O 1
ATOM 800 N N . ILE A 1 111 ? 7.105 6.504 -7.488 1 98.31 111 ILE A N 1
ATOM 801 C CA . ILE A 1 111 ? 8.344 5.879 -7.945 1 98.31 111 ILE A CA 1
ATOM 802 C C . ILE A 1 111 ? 8.305 4.383 -7.656 1 98.31 111 ILE A C 1
ATOM 804 O O . ILE A 1 111 ? 8.922 3.588 -8.375 1 98.31 111 ILE A O 1
ATOM 808 N N . ALA A 1 112 ? 7.594 4 -6.621 1 98.19 112 ALA A N 1
ATOM 809 C CA . ALA A 1 112 ? 7.621 2.596 -6.219 1 98.19 112 ALA A CA 1
ATOM 810 C C . ALA A 1 112 ? 6.266 1.934 -6.449 1 98.19 112 ALA A C 1
ATOM 812 O O . ALA A 1 112 ? 6.137 1.032 -7.281 1 98.19 112 ALA A O 1
ATOM 813 N N . LEU A 1 113 ? 5.234 2.434 -5.891 1 98.06 113 LEU A N 1
ATOM 814 C CA . LEU A 1 113 ? 3.947 1.748 -5.859 1 98.06 113 LEU A CA 1
ATOM 815 C C . LEU A 1 113 ? 3.352 1.645 -7.262 1 98.06 113 LEU A C 1
ATOM 817 O O . LEU A 1 113 ? 3.043 0.547 -7.73 1 98.06 113 LEU A O 1
ATOM 821 N N . VAL A 1 114 ? 3.246 2.752 -7.969 1 98.06 114 VAL A N 1
ATOM 822 C CA . VAL A 1 114 ? 2.59 2.805 -9.273 1 98.06 114 VAL A CA 1
ATOM 823 C C . VAL A 1 114 ? 3.361 1.948 -10.273 1 98.06 114 VAL A C 1
ATOM 825 O O . VAL A 1 114 ? 2.789 1.061 -10.906 1 98.06 114 VAL A O 1
ATOM 828 N N . PRO A 1 115 ? 4.637 2.1 -10.383 1 97.44 115 PRO A N 1
ATOM 829 C CA . PRO A 1 115 ? 5.352 1.271 -11.359 1 97.44 115 PRO A CA 1
ATOM 830 C C . PRO A 1 115 ? 5.324 -0.214 -11 1 97.44 115 PRO A C 1
ATOM 832 O O . PRO A 1 115 ? 5.277 -1.065 -11.891 1 97.44 115 PRO A O 1
ATOM 835 N N . ASP A 1 116 ? 5.332 -0.498 -9.719 1 96.38 116 ASP A N 1
ATOM 836 C CA . ASP A 1 116 ? 5.398 -1.894 -9.297 1 96.38 116 ASP A CA 1
ATOM 837 C C . ASP A 1 116 ? 4.066 -2.602 -9.531 1 96.38 116 ASP A C 1
ATOM 839 O O . ASP A 1 116 ? 4.012 -3.832 -9.578 1 96.38 116 ASP A O 1
ATOM 843 N N . ILE A 1 117 ? 3.041 -1.854 -9.609 1 95.31 117 ILE A N 1
ATOM 844 C CA . ILE A 1 117 ? 1.75 -2.459 -9.922 1 95.31 117 ILE A CA 1
ATOM 845 C C . ILE A 1 117 ? 1.753 -2.969 -11.359 1 95.31 117 ILE A C 1
ATOM 847 O O . ILE A 1 117 ? 1.285 -4.078 -11.633 1 95.31 117 ILE A O 1
ATOM 851 N N . LYS A 1 118 ? 2.295 -2.248 -12.273 1 95 118 LYS A N 1
ATOM 852 C CA . LYS A 1 118 ? 2.316 -2.615 -13.688 1 95 118 LYS A CA 1
ATOM 853 C C . LYS A 1 118 ? 3.48 -3.553 -13.992 1 95 118 LYS A C 1
ATOM 855 O O . LYS A 1 118 ? 3.318 -4.531 -14.727 1 95 118 LYS A O 1
ATOM 860 N N . TYR A 1 119 ? 4.645 -3.211 -13.445 1 95.5 119 TYR A N 1
ATOM 861 C CA . TYR A 1 119 ? 5.871 -3.957 -13.703 1 95.5 119 TYR A CA 1
ATOM 862 C C . TYR A 1 119 ? 6.551 -4.359 -12.398 1 95.5 119 TYR A C 1
ATOM 864 O O . TYR A 1 119 ? 7.594 -3.809 -12.039 1 95.5 119 TYR A O 1
ATOM 872 N N . PRO A 1 120 ? 5.969 -5.367 -11.789 1 94.88 120 PRO A N 1
ATOM 873 C CA . PRO A 1 120 ? 6.535 -5.766 -10.5 1 94.88 120 PRO A CA 1
ATOM 874 C C . PRO A 1 120 ? 7.918 -6.395 -10.625 1 94.88 120 PRO A C 1
ATOM 876 O O . PRO A 1 120 ? 8.273 -6.902 -11.695 1 94.88 120 PRO A O 1
ATOM 879 N N . ALA A 1 121 ? 8.617 -6.336 -9.562 1 93.12 121 ALA A N 1
ATOM 880 C CA . ALA A 1 121 ? 9.992 -6.832 -9.516 1 93.12 121 ALA A CA 1
ATOM 881 C C . ALA A 1 121 ? 10.031 -8.352 -9.656 1 93.12 121 ALA A C 1
ATOM 883 O O . ALA A 1 121 ? 9.164 -9.055 -9.125 1 93.12 121 ALA A O 1
ATOM 884 N N . ASN A 1 122 ? 11.023 -8.852 -10.375 1 93.81 122 ASN A N 1
ATOM 885 C CA . ASN A 1 122 ? 11.398 -10.266 -10.406 1 93.81 122 ASN A CA 1
ATOM 886 C C . ASN A 1 122 ? 12.75 -10.508 -9.734 1 93.81 122 ASN A C 1
ATOM 888 O O . ASN A 1 122 ? 13.664 -9.688 -9.867 1 93.81 122 ASN A O 1
ATOM 892 N N . PRO A 1 123 ? 12.766 -11.609 -9 1 91.25 123 PRO A N 1
ATOM 893 C CA . PRO A 1 123 ? 14.109 -11.922 -8.508 1 91.25 123 PRO A CA 1
ATOM 894 C C . PRO A 1 123 ? 15.102 -12.195 -9.625 1 91.25 123 PRO A C 1
ATOM 896 O O . PRO A 1 123 ? 14.703 -12.453 -10.766 1 91.25 123 PRO A O 1
ATOM 899 N N . PRO A 1 124 ? 16.312 -12.086 -9.102 1 84.06 124 PRO A N 1
ATOM 900 C CA . PRO A 1 124 ? 17.312 -12.422 -10.117 1 84.06 124 PRO A CA 1
ATOM 901 C C . PRO A 1 124 ? 17.156 -13.828 -10.672 1 84.06 124 PRO A C 1
ATOM 903 O O . PRO A 1 124 ? 16.609 -14.703 -9.992 1 84.06 124 PRO A O 1
ATOM 906 N N . SER A 1 125 ? 17.375 -14.086 -11.945 1 79.88 125 SER A N 1
ATOM 907 C CA . SER A 1 125 ? 17.359 -15.375 -12.625 1 79.88 125 SER A CA 1
ATOM 908 C C . SER A 1 125 ? 15.961 -15.695 -13.156 1 79.88 125 SER A C 1
ATOM 910 O O . SER A 1 125 ? 15.758 -16.719 -13.805 1 79.88 125 SER A O 1
ATOM 912 N N . VAL A 1 126 ? 15.016 -14.812 -12.633 1 84.62 126 VAL A N 1
ATOM 913 C CA . VAL A 1 126 ? 13.664 -14.984 -13.141 1 84.62 126 VAL A CA 1
ATOM 914 C C . VAL A 1 126 ? 13.398 -13.977 -14.258 1 84.62 126 VAL A C 1
ATOM 916 O O . VAL A 1 126 ? 13.266 -12.773 -13.992 1 84.62 126 VAL A O 1
ATOM 919 N N . GLY A 1 127 ? 13.367 -14.477 -15.438 1 83.69 127 GLY A N 1
ATOM 920 C CA . GLY A 1 127 ? 13.172 -13.648 -16.609 1 83.69 127 GLY A CA 1
ATOM 921 C C . GLY A 1 127 ? 14.141 -13.961 -17.734 1 83.69 127 GLY A C 1
ATOM 922 O O . GLY A 1 127 ? 15.094 -14.719 -17.547 1 83.69 127 GLY A O 1
ATOM 923 N N . ASN A 1 128 ? 13.891 -13.398 -18.859 1 82.75 128 ASN A N 1
ATOM 924 C CA . ASN A 1 128 ? 14.734 -13.562 -20.047 1 82.75 128 ASN A CA 1
ATOM 925 C C . ASN A 1 128 ? 15.797 -12.469 -20.141 1 82.75 128 ASN A C 1
ATOM 927 O O . ASN A 1 128 ? 15.461 -11.289 -20.281 1 82.75 128 ASN A O 1
ATOM 931 N N . PRO A 1 129 ? 17.016 -12.844 -20.016 1 83.06 129 PRO A N 1
ATOM 932 C CA . PRO A 1 129 ? 18.078 -11.836 -20.078 1 83.06 129 PRO A CA 1
ATOM 933 C C . PRO A 1 129 ? 18.062 -11.039 -21.391 1 83.06 129 PRO A C 1
ATOM 935 O O . PRO A 1 129 ? 18.5 -9.891 -21.422 1 83.06 129 PRO A O 1
ATOM 938 N N . ASP A 1 130 ? 17.484 -11.562 -22.359 1 84.44 130 ASP A N 1
ATOM 939 C CA . ASP A 1 130 ? 17.484 -10.922 -23.672 1 84.44 130 ASP A CA 1
ATOM 940 C C . ASP A 1 130 ? 16.516 -9.727 -23.703 1 84.44 130 ASP A C 1
ATOM 942 O O . ASP A 1 130 ? 16.625 -8.859 -24.578 1 84.44 130 ASP A O 1
ATOM 946 N N . THR A 1 131 ? 15.609 -9.711 -22.703 1 86.5 131 THR A N 1
ATOM 947 C CA . THR A 1 131 ? 14.602 -8.656 -22.734 1 86.5 131 THR A CA 1
ATOM 948 C C . THR A 1 131 ? 14.82 -7.668 -21.594 1 86.5 131 THR A C 1
ATOM 950 O O . THR A 1 131 ? 13.969 -6.82 -21.328 1 86.5 131 THR A O 1
ATOM 953 N N . ILE A 1 132 ? 15.875 -7.801 -20.969 1 85.19 132 ILE A N 1
ATOM 954 C CA . ILE A 1 132 ? 16.125 -6.988 -19.797 1 85.19 132 ILE A CA 1
ATOM 955 C C . ILE A 1 132 ? 16.156 -5.512 -20.172 1 85.19 132 ILE A C 1
ATOM 957 O O . ILE A 1 132 ? 15.672 -4.66 -19.422 1 85.19 132 ILE A O 1
ATOM 961 N N . GLY A 1 133 ? 16.719 -5.207 -21.312 1 88.06 133 GLY A N 1
ATOM 962 C CA . GLY A 1 133 ? 16.797 -3.826 -21.766 1 88.06 133 GLY A CA 1
ATOM 963 C C . GLY A 1 133 ? 15.43 -3.193 -21.969 1 88.06 133 GLY A C 1
ATOM 964 O O . GLY A 1 133 ? 15.133 -2.135 -21.422 1 88.06 133 GLY A O 1
ATOM 965 N N . VAL A 1 134 ? 14.594 -3.861 -22.656 1 90.69 134 VAL A N 1
ATOM 966 C CA . VAL A 1 134 ? 13.266 -3.342 -22.984 1 90.69 134 VAL A CA 1
ATOM 967 C C . VAL A 1 134 ? 12.422 -3.26 -21.703 1 90.69 134 VAL A C 1
ATOM 969 O O . VAL A 1 134 ? 11.695 -2.291 -21.5 1 90.69 134 VAL A O 1
ATOM 972 N N . ARG A 1 135 ? 12.562 -4.199 -20.875 1 91.06 135 ARG A N 1
ATOM 973 C CA . ARG A 1 135 ? 11.805 -4.199 -19.625 1 91.06 135 ARG A CA 1
ATOM 974 C C . ARG A 1 135 ? 12.227 -3.041 -18.734 1 91.06 135 ARG A C 1
ATOM 976 O O . ARG A 1 135 ? 11.383 -2.396 -18.109 1 91.06 135 ARG A O 1
ATOM 983 N N . THR A 1 136 ? 13.469 -2.82 -18.703 1 92.06 136 THR A N 1
ATOM 984 C CA . THR A 1 136 ? 13.992 -1.711 -17.922 1 92.06 136 THR A CA 1
ATOM 985 C C . THR A 1 136 ? 13.508 -0.375 -18.484 1 92.06 136 THR A C 1
ATOM 987 O O . THR A 1 136 ? 13.172 0.537 -17.719 1 92.06 136 THR A O 1
ATOM 990 N N . GLU A 1 137 ? 13.523 -0.345 -19.734 1 93.75 137 GLU A N 1
ATOM 991 C CA . GLU A 1 137 ? 13.047 0.869 -20.391 1 93.75 137 GLU A CA 1
ATOM 992 C C . GLU A 1 137 ? 11.586 1.14 -20.047 1 93.75 137 GLU A C 1
ATOM 994 O O . GLU A 1 137 ? 11.219 2.268 -19.703 1 93.75 137 GLU A O 1
ATOM 999 N N . TYR A 1 138 ? 10.781 0.148 -20.125 1 94.5 138 TYR A N 1
ATOM 1000 C CA . TYR A 1 138 ? 9.367 0.303 -19.812 1 94.5 138 TYR A CA 1
ATOM 1001 C C . TYR A 1 138 ? 9.18 0.736 -18.359 1 94.5 138 TYR A C 1
ATOM 1003 O O . TYR A 1 138 ? 8.328 1.577 -18.062 1 94.5 138 TYR A O 1
ATOM 1011 N N . PHE A 1 139 ? 9.977 0.181 -17.578 1 95.5 139 PHE A N 1
ATOM 1012 C CA . PHE A 1 139 ? 9.891 0.522 -16.156 1 95.5 139 PHE A CA 1
ATOM 1013 C C . PHE A 1 139 ? 10.234 1.99 -15.93 1 95.5 139 PHE A C 1
ATOM 1015 O O . PHE A 1 139 ? 9.523 2.697 -15.219 1 95.5 139 PHE A O 1
ATOM 1022 N N . PHE A 1 140 ? 11.25 2.422 -16.531 1 96.38 140 PHE A N 1
ATOM 1023 C CA . PHE A 1 140 ? 11.672 3.809 -16.375 1 96.38 140 PHE A CA 1
ATOM 1024 C C . PHE A 1 140 ? 10.648 4.762 -16.984 1 96.38 140 PHE A C 1
ATOM 1026 O O . PHE A 1 140 ? 10.398 5.836 -16.438 1 96.38 140 PHE A O 1
ATOM 1033 N N . VAL A 1 141 ? 10.125 4.367 -18.094 1 97.38 141 VAL A N 1
ATOM 1034 C CA . VAL A 1 141 ? 9.078 5.18 -18.703 1 97.38 141 VAL A CA 1
ATOM 1035 C C . VAL A 1 141 ? 7.891 5.301 -17.75 1 97.38 141 VAL A C 1
ATOM 1037 O O . VAL A 1 141 ? 7.324 6.383 -17.594 1 97.38 141 VAL A O 1
ATOM 1040 N N . MET A 1 142 ? 7.555 4.207 -17.125 1 97.44 142 MET A N 1
ATOM 1041 C CA . MET A 1 142 ? 6.449 4.211 -16.172 1 97.44 142 MET A CA 1
ATOM 1042 C C . MET A 1 142 ? 6.742 5.148 -15.008 1 97.44 142 MET A C 1
ATOM 1044 O O . MET A 1 142 ? 5.859 5.871 -14.547 1 97.44 142 MET A O 1
ATOM 1048 N N . ILE A 1 143 ? 7.961 5.172 -14.539 1 97.94 143 ILE A N 1
ATOM 1049 C CA . ILE A 1 143 ? 8.359 6.047 -13.438 1 97.94 143 ILE A CA 1
ATOM 1050 C C . ILE A 1 143 ? 8.211 7.504 -13.867 1 97.94 143 ILE A C 1
ATOM 1052 O O . ILE A 1 143 ? 7.617 8.312 -13.148 1 97.94 143 ILE A O 1
ATOM 1056 N N . VAL A 1 144 ? 8.719 7.809 -15.031 1 98.31 144 VAL A N 1
ATOM 1057 C CA . VAL A 1 144 ? 8.703 9.18 -15.523 1 98.31 144 VAL A CA 1
ATOM 1058 C C . VAL A 1 144 ? 7.266 9.656 -15.688 1 98.31 144 VAL A C 1
ATOM 1060 O O . VAL A 1 144 ? 6.914 10.75 -15.234 1 98.31 144 VAL A O 1
ATOM 1063 N N . ILE A 1 145 ? 6.465 8.82 -16.266 1 98.56 145 ILE A N 1
ATOM 1064 C CA . ILE A 1 145 ? 5.07 9.195 -16.484 1 98.56 145 ILE A CA 1
ATOM 1065 C C . ILE A 1 145 ? 4.371 9.352 -15.133 1 98.56 145 ILE A C 1
ATOM 1067 O O . ILE A 1 145 ? 3.574 10.273 -14.945 1 98.56 145 ILE A O 1
ATOM 1071 N N . SER A 1 146 ? 4.668 8.438 -14.258 1 98.75 146 SER A N 1
ATOM 1072 C CA . SER A 1 146 ? 4.062 8.477 -12.938 1 98.75 146 SER A CA 1
ATOM 1073 C C . SER A 1 146 ? 4.441 9.758 -12.195 1 98.75 146 SER A C 1
ATOM 1075 O O . SER A 1 146 ? 3.59 10.391 -11.57 1 98.75 146 SER A O 1
ATOM 1077 N N . ILE A 1 147 ? 5.664 10.125 -12.227 1 98.5 147 ILE A N 1
ATOM 1078 C CA . ILE A 1 147 ? 6.125 11.359 -11.586 1 98.5 147 ILE A CA 1
ATOM 1079 C C . ILE A 1 147 ? 5.445 12.562 -12.234 1 98.5 147 ILE A C 1
ATOM 1081 O O . ILE A 1 147 ? 4.965 13.461 -11.539 1 98.5 147 ILE A O 1
ATOM 1085 N N . ALA A 1 148 ? 5.414 12.586 -13.562 1 98.69 148 ALA A N 1
ATOM 1086 C CA . ALA A 1 148 ? 4.766 13.68 -14.281 1 98.69 148 ALA A CA 1
ATOM 1087 C C . ALA A 1 148 ? 3.293 13.797 -13.898 1 98.69 148 ALA A C 1
ATOM 1089 O O . ALA A 1 148 ? 2.785 14.898 -13.68 1 98.69 148 ALA A O 1
ATOM 1090 N N . ALA A 1 149 ? 2.646 12.648 -13.836 1 98.81 149 ALA A N 1
ATOM 1091 C CA . ALA A 1 149 ? 1.242 12.633 -13.438 1 98.81 149 ALA A CA 1
ATOM 1092 C C . ALA A 1 149 ? 1.068 13.156 -12.016 1 98.81 149 ALA A C 1
ATOM 1094 O O . ALA A 1 149 ? 0.103 13.859 -11.719 1 98.81 149 ALA A O 1
ATOM 1095 N N . MET A 1 150 ? 1.978 12.828 -11.148 1 98.5 150 MET A N 1
ATOM 1096 C CA . MET A 1 150 ? 1.924 13.289 -9.758 1 98.5 150 MET A CA 1
ATOM 1097 C C . MET A 1 150 ? 2.119 14.797 -9.68 1 98.5 150 MET A C 1
ATOM 1099 O O . MET A 1 150 ? 1.375 15.492 -8.984 1 98.5 150 MET A O 1
ATOM 1103 N N . VAL A 1 151 ? 3.084 15.281 -10.367 1 97.19 151 VAL A N 1
ATOM 1104 C CA . VAL A 1 151 ? 3.318 16.719 -10.414 1 97.19 151 VAL A CA 1
ATOM 1105 C C . VAL A 1 151 ? 2.092 17.422 -10.992 1 97.19 151 VAL A C 1
ATOM 1107 O O . VAL A 1 151 ? 1.664 18.469 -10.484 1 97.19 151 VAL A O 1
ATOM 1110 N N . GLY A 1 152 ? 1.538 16.859 -12.094 1 98.31 152 GLY A N 1
ATOM 1111 C CA . GLY A 1 152 ? 0.315 17.391 -12.664 1 98.31 152 GLY A CA 1
ATOM 1112 C C . GLY A 1 152 ? -0.843 17.406 -11.688 1 98.31 152 GLY A C 1
ATOM 1113 O O . GLY A 1 152 ? -1.623 18.359 -11.656 1 98.31 152 GLY A O 1
ATOM 1114 N N . ALA A 1 153 ? -0.961 16.391 -10.906 1 98.25 153 ALA A N 1
ATOM 1115 C CA . ALA A 1 153 ? -2.029 16.312 -9.914 1 98.25 153 ALA A CA 1
ATOM 1116 C C . ALA A 1 153 ? -1.854 17.375 -8.836 1 98.25 153 ALA A C 1
ATOM 1118 O O . ALA A 1 153 ? -2.83 17.984 -8.398 1 98.25 153 ALA A O 1
ATOM 1119 N N . VAL A 1 154 ? -0.654 17.594 -8.398 1 95.69 154 VAL A N 1
ATOM 1120 C CA . VAL A 1 154 ? -0.373 18.625 -7.398 1 95.69 154 VAL A CA 1
ATOM 1121 C C . VAL A 1 154 ? -0.7 20 -7.969 1 95.69 154 VAL A C 1
ATOM 1123 O O . VAL A 1 154 ? -1.321 20.828 -7.297 1 95.69 154 VAL A O 1
ATOM 1126 N N . ALA A 1 155 ? -0.28 20.234 -9.188 1 96.5 155 ALA A N 1
ATOM 1127 C C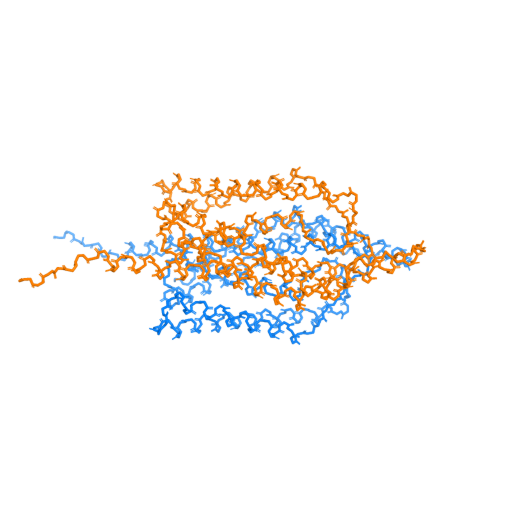A . ALA A 1 155 ? -0.595 21.5 -9.852 1 96.5 155 ALA A CA 1
ATOM 1128 C C . ALA A 1 155 ? -2.104 21.688 -9.969 1 96.5 155 ALA A C 1
ATOM 1130 O O . ALA A 1 155 ? -2.613 22.797 -9.75 1 96.5 155 ALA A O 1
ATOM 1131 N N . LEU A 1 156 ? -2.766 20.609 -10.32 1 97.94 156 LEU A N 1
ATOM 1132 C CA . LEU A 1 156 ? -4.219 20.672 -10.43 1 97.94 156 LEU A CA 1
ATOM 1133 C C . LEU A 1 156 ? -4.852 21.016 -9.086 1 97.94 156 LEU A C 1
ATOM 1135 O O . LEU A 1 156 ? -5.758 21.859 -9.008 1 97.94 156 LEU A O 1
ATOM 1139 N N . ALA A 1 157 ? -4.398 20.406 -8.078 1 96.38 157 ALA A N 1
ATOM 1140 C CA . ALA A 1 157 ? -4.918 20.688 -6.742 1 96.38 157 ALA A CA 1
ATOM 1141 C C . ALA A 1 157 ? -4.723 22.156 -6.379 1 96.38 157 ALA A C 1
ATOM 1143 O O . ALA A 1 157 ? -5.629 22.797 -5.844 1 96.38 157 ALA A O 1
ATOM 1144 N N . ARG A 1 158 ? -3.588 22.641 -6.684 1 94 158 ARG A N 1
ATOM 1145 C CA . ARG A 1 158 ? -3.281 24.031 -6.371 1 94 158 ARG A CA 1
ATOM 1146 C C . ARG A 1 158 ? -4.164 24.969 -7.172 1 94 158 ARG A C 1
ATOM 1148 O O . ARG A 1 158 ? -4.605 26 -6.66 1 94 158 ARG A O 1
ATOM 1155 N N . THR A 1 159 ? -4.348 24.625 -8.398 1 96.56 159 THR A N 1
ATOM 1156 C CA . THR A 1 159 ? -5.18 25.453 -9.266 1 96.56 159 THR A CA 1
ATOM 1157 C C . THR A 1 159 ? -6.625 25.469 -8.773 1 96.56 159 THR A C 1
ATOM 1159 O O . THR A 1 159 ? -7.32 26.484 -8.891 1 96.56 159 THR A O 1
ATOM 1162 N N . LEU A 1 160 ? -7.051 24.391 -8.195 1 97.31 160 LEU A N 1
ATOM 1163 C CA . LEU A 1 160 ? -8.445 24.234 -7.805 1 97.31 160 LEU A CA 1
ATOM 1164 C C . LEU A 1 160 ? -8.664 24.719 -6.375 1 97.31 160 LEU A C 1
ATOM 1166 O O . LEU A 1 160 ? -9.805 24.922 -5.945 1 97.31 160 LEU A O 1
ATOM 1170 N N . LEU A 1 161 ? -7.602 24.938 -5.707 1 94.38 161 LEU A N 1
ATOM 1171 C CA . LEU A 1 161 ? -7.625 25.234 -4.277 1 94.38 161 LEU A CA 1
ATOM 1172 C C . LEU A 1 161 ? -8.516 26.422 -3.984 1 94.38 161 LEU A C 1
ATOM 1174 O O . LEU A 1 161 ? -9.398 26.359 -3.117 1 94.38 161 LEU A O 1
ATOM 1178 N N . PRO A 1 162 ? -8.367 27.609 -4.734 1 94.94 162 PRO A N 1
ATOM 1179 C CA . PRO A 1 162 ? -9.164 28.812 -4.426 1 94.94 162 PRO A CA 1
ATOM 1180 C C . PRO A 1 162 ? -10.656 28.594 -4.645 1 94.94 162 PRO A C 1
ATOM 1182 O O . PRO A 1 162 ? -11.477 29.188 -3.934 1 94.94 162 PRO A O 1
ATOM 1185 N N . ARG A 1 163 ? -10.93 27.719 -5.512 1 95.94 163 ARG A N 1
ATOM 1186 C CA . ARG A 1 163 ? -12.336 27.562 -5.898 1 95.94 163 ARG A CA 1
ATOM 1187 C C . ARG A 1 163 ? -13.008 26.469 -5.066 1 95.94 163 ARG A C 1
ATOM 1189 O O . ARG A 1 163 ? -14.18 26.609 -4.691 1 95.94 163 ARG A O 1
ATOM 1196 N N . TYR A 1 164 ? -12.312 25.375 -4.738 1 95.88 164 TYR A N 1
ATOM 1197 C CA . TYR A 1 164 ? -12.984 24.188 -4.211 1 95.88 164 TYR A CA 1
ATOM 1198 C C . TYR A 1 164 ? -12.5 23.875 -2.803 1 95.88 164 TYR A C 1
ATOM 1200 O O . TYR A 1 164 ? -13.023 22.969 -2.146 1 95.88 164 TYR A O 1
ATOM 1208 N N . GLY A 1 165 ? -11.523 24.609 -2.311 1 92.88 165 GLY A N 1
ATOM 1209 C CA . GLY A 1 165 ? -10.953 24.328 -1.005 1 92.88 165 GLY A CA 1
ATOM 1210 C C . GLY A 1 165 ? -9.977 23.156 -1.025 1 92.88 165 GLY A C 1
ATOM 1211 O O . GLY A 1 165 ? -9.906 22.422 -2.008 1 92.88 165 GLY A O 1
ATOM 1212 N N . GLN A 1 166 ? -9.266 22.953 -0.001 1 89.81 166 GLN A N 1
ATOM 1213 C CA . GLN A 1 166 ? -8.156 22 0.076 1 89.81 166 GLN A CA 1
ATOM 1214 C C . GLN A 1 166 ? -8.656 20.562 -0.075 1 89.81 166 GLN A C 1
ATOM 1216 O O . GLN A 1 166 ? -8.094 19.781 -0.85 1 89.81 166 GLN A O 1
ATOM 1221 N N . TRP A 1 167 ? -9.695 20.266 0.647 1 91.62 167 TRP A N 1
ATOM 1222 C CA . TRP A 1 167 ? -10.18 18.891 0.687 1 91.62 167 TRP A CA 1
ATOM 1223 C C . TRP A 1 167 ? -10.688 18.453 -0.683 1 91.62 167 TRP A C 1
ATOM 1225 O O . TRP A 1 167 ? -10.25 17.422 -1.212 1 91.62 167 TRP A O 1
ATOM 1235 N N . ASN A 1 168 ? -11.547 19.234 -1.253 1 95.19 168 ASN A N 1
ATOM 1236 C CA . ASN A 1 168 ? -12.133 18.891 -2.543 1 95.19 168 ASN A CA 1
ATOM 1237 C C . ASN A 1 168 ? -11.102 18.953 -3.666 1 95.19 168 ASN A C 1
ATOM 1239 O O . ASN A 1 168 ? -11.102 18.125 -4.566 1 95.19 168 ASN A O 1
ATOM 1243 N N . ALA A 1 169 ? -10.258 19.953 -3.574 1 96.88 169 ALA A N 1
ATOM 1244 C CA . ALA A 1 169 ? -9.195 20.078 -4.574 1 96.88 169 ALA A CA 1
ATOM 1245 C C . ALA A 1 169 ? -8.281 18.859 -4.559 1 96.88 169 ALA A C 1
ATOM 1247 O O . ALA A 1 169 ? -7.918 18.328 -5.613 1 96.88 169 ALA A O 1
ATOM 1248 N N . THR A 1 170 ? -7.926 18.406 -3.4 1 94.94 170 THR A N 1
ATOM 1249 C CA . THR A 1 170 ? -7.043 17.25 -3.264 1 94.94 170 THR A CA 1
ATOM 1250 C C . THR A 1 170 ? -7.727 15.977 -3.768 1 94.94 170 THR A C 1
ATOM 1252 O O . THR A 1 170 ? -7.094 15.148 -4.422 1 94.94 170 THR A O 1
ATOM 1255 N N . ILE A 1 171 ? -8.977 15.836 -3.486 1 96.81 171 ILE A N 1
ATOM 1256 C CA . ILE A 1 171 ? -9.719 14.656 -3.93 1 96.81 171 ILE A CA 1
ATOM 1257 C C . ILE A 1 171 ? -9.781 14.633 -5.453 1 96.81 171 ILE A C 1
ATOM 1259 O O . ILE A 1 171 ? -9.508 13.602 -6.074 1 96.81 171 ILE A O 1
ATOM 1263 N N . VAL A 1 172 ? -10.141 15.758 -6.031 1 97.75 172 VAL A N 1
ATOM 1264 C CA . VAL A 1 172 ? -10.234 15.836 -7.484 1 97.75 172 VAL A CA 1
ATOM 1265 C C . VAL A 1 172 ? -8.883 15.523 -8.117 1 97.75 172 VAL A C 1
ATOM 1267 O O . VAL A 1 172 ? -8.797 14.758 -9.078 1 97.75 172 VAL A O 1
ATOM 1270 N N . ALA A 1 173 ? -7.844 16.109 -7.574 1 98.25 173 ALA A N 1
ATOM 1271 C CA . ALA A 1 173 ? -6.496 15.875 -8.086 1 98.25 173 ALA A CA 1
ATOM 1272 C C . ALA A 1 173 ? -6.098 14.414 -7.938 1 98.25 173 ALA A C 1
ATOM 1274 O O . ALA A 1 173 ? -5.473 13.836 -8.828 1 98.25 173 ALA A O 1
ATOM 1275 N N . GLY A 1 174 ? -6.379 13.859 -6.805 1 97.88 174 GLY A N 1
ATOM 1276 C CA . GLY A 1 174 ? -6.105 12.453 -6.586 1 97.88 174 GLY A CA 1
ATOM 1277 C C . GLY A 1 174 ? -6.824 11.547 -7.566 1 97.88 174 GLY A C 1
ATOM 1278 O O . GLY A 1 174 ? -6.23 10.609 -8.102 1 97.88 174 GLY A O 1
ATOM 1279 N N . VAL A 1 175 ? -8.094 11.797 -7.812 1 97.62 175 VAL A N 1
ATOM 1280 C CA . VAL A 1 175 ? -8.891 11.023 -8.758 1 97.62 175 VAL A CA 1
ATOM 1281 C C . VAL A 1 175 ? -8.32 11.18 -10.164 1 97.62 175 VAL A C 1
ATOM 1283 O O . VAL A 1 175 ? -8.227 10.211 -10.922 1 97.62 175 VAL A O 1
ATOM 1286 N N . ALA A 1 176 ? -7.965 12.367 -10.453 1 98.56 176 ALA A N 1
ATOM 1287 C CA . ALA A 1 176 ? -7.344 12.625 -11.758 1 98.56 176 ALA A CA 1
ATOM 1288 C C . ALA A 1 176 ? -6.051 11.828 -11.906 1 98.56 176 ALA A C 1
ATOM 1290 O O . ALA A 1 176 ? -5.797 11.242 -12.969 1 98.56 176 ALA A O 1
ATOM 1291 N N . PHE A 1 177 ? -5.215 11.836 -10.914 1 98.75 177 PHE A N 1
ATOM 1292 C CA . PHE A 1 177 ? -3.979 11.062 -10.922 1 98.75 177 PHE A CA 1
ATOM 1293 C C . PHE A 1 177 ? -4.262 9.586 -11.18 1 98.75 177 PHE A C 1
ATOM 1295 O O . PHE A 1 177 ? -3.633 8.969 -12.039 1 98.75 177 PHE A O 1
ATOM 1302 N N . ILE A 1 178 ? -5.211 9.062 -10.445 1 98.19 178 ILE A N 1
ATOM 1303 C CA . ILE A 1 178 ? -5.555 7.648 -10.555 1 98.19 178 ILE A CA 1
ATOM 1304 C C . ILE A 1 178 ? -6.07 7.352 -11.961 1 98.19 178 ILE A C 1
ATOM 1306 O O . ILE A 1 178 ? -5.719 6.332 -12.555 1 98.19 178 ILE A O 1
ATOM 1310 N N . ALA A 1 179 ? -6.91 8.203 -12.516 1 97.88 179 ALA A N 1
ATOM 1311 C CA . ALA A 1 179 ? -7.457 8.016 -13.852 1 97.88 179 ALA A CA 1
ATOM 1312 C C . ALA A 1 179 ? -6.348 8.008 -14.906 1 97.88 179 ALA A C 1
ATOM 1314 O O . ALA A 1 179 ? -6.324 7.141 -15.781 1 97.88 179 ALA A O 1
ATOM 1315 N N . VAL A 1 180 ? -5.426 8.938 -14.75 1 98.62 180 VAL A N 1
ATOM 1316 C CA . VAL A 1 180 ? -4.32 9.016 -15.695 1 98.62 180 VAL A CA 1
ATOM 1317 C C . VAL A 1 180 ? -3.463 7.758 -15.602 1 98.62 180 VAL A C 1
ATOM 1319 O O . VAL A 1 180 ? -3.107 7.168 -16.625 1 98.62 180 VAL A O 1
ATOM 1322 N N . ILE A 1 181 ? -3.164 7.336 -14.422 1 98.44 181 ILE A N 1
ATOM 1323 C CA . ILE A 1 181 ? -2.324 6.16 -14.211 1 98.44 181 ILE A CA 1
ATOM 1324 C C . ILE A 1 181 ? -3.027 4.918 -14.75 1 98.44 181 ILE A C 1
ATOM 1326 O O . ILE A 1 181 ? -2.393 4.059 -15.367 1 98.44 181 ILE A O 1
ATOM 1330 N N . ALA A 1 182 ? -4.34 4.836 -14.555 1 96.5 182 ALA A N 1
ATOM 1331 C CA . ALA A 1 182 ? -5.098 3.697 -15.07 1 96.5 182 ALA A CA 1
ATOM 1332 C C . ALA A 1 182 ? -5.012 3.623 -16.594 1 96.5 182 ALA A C 1
ATOM 1334 O O . ALA A 1 182 ? -4.781 2.551 -17.156 1 96.5 182 ALA A O 1
ATOM 1335 N N . VAL A 1 183 ? -5.168 4.727 -17.219 1 97.38 183 VAL A N 1
ATOM 1336 C CA . VAL A 1 183 ? -5.113 4.785 -18.672 1 97.38 183 VAL A CA 1
ATOM 1337 C C . VAL A 1 183 ? -3.713 4.418 -19.156 1 97.38 183 VAL A C 1
ATOM 1339 O O . VAL A 1 183 ? -3.559 3.643 -20.109 1 97.38 183 VAL A O 1
ATOM 1342 N N . VAL A 1 184 ? -2.707 4.934 -18.484 1 97.94 184 VAL A N 1
ATOM 1343 C CA . VAL A 1 184 ? -1.323 4.688 -18.875 1 97.94 184 VAL A CA 1
ATOM 1344 C C . VAL A 1 184 ? -0.991 3.207 -18.688 1 97.94 184 VAL A C 1
ATOM 1346 O O . VAL A 1 184 ? -0.382 2.59 -19.562 1 97.94 184 VAL A O 1
ATOM 1349 N N . GLN A 1 185 ? -1.355 2.66 -17.578 1 96.31 185 GLN A N 1
ATOM 1350 C CA . GLN A 1 185 ? -1.063 1.254 -17.312 1 96.31 185 GLN A CA 1
ATOM 1351 C C . GLN A 1 185 ? -1.775 0.351 -18.328 1 96.31 185 GLN A C 1
ATOM 1353 O O . GLN A 1 185 ? -1.238 -0.681 -18.719 1 96.31 185 GLN A O 1
ATOM 1358 N N . TYR A 1 186 ? -2.959 0.749 -18.719 1 93.12 186 TYR A N 1
ATOM 1359 C CA . TYR A 1 186 ? -3.686 -0.007 -19.734 1 93.12 186 TYR A CA 1
ATOM 1360 C C . TYR A 1 186 ? -2.979 0.07 -21.078 1 93.12 186 TYR A C 1
ATOM 1362 O O . TYR A 1 186 ? -2.932 -0.914 -21.828 1 93.12 186 TYR A O 1
ATOM 1370 N N . ALA A 1 187 ? -2.426 1.169 -21.391 1 95.69 187 ALA A N 1
ATOM 1371 C CA . ALA A 1 187 ? -1.801 1.408 -22.688 1 95.69 187 ALA A CA 1
ATOM 1372 C C . ALA A 1 187 ? -0.414 0.774 -22.75 1 95.69 187 ALA A C 1
ATOM 1374 O O . ALA A 1 187 ? 0.055 0.402 -23.828 1 95.69 187 ALA A O 1
ATOM 1375 N N . MET A 1 188 ? 0.284 0.622 -21.672 1 95.81 188 MET A N 1
ATOM 1376 C CA . MET A 1 188 ? 1.631 0.06 -21.641 1 95.81 188 MET A CA 1
ATOM 1377 C C . MET A 1 188 ? 1.604 -1.433 -21.953 1 95.81 188 MET A C 1
ATOM 1379 O O . MET A 1 188 ? 0.676 -2.139 -21.547 1 95.81 188 MET A O 1
ATOM 1383 N N . PRO A 1 189 ? 2.598 -1.954 -22.609 1 93.81 189 PRO A N 1
ATOM 1384 C CA . PRO A 1 189 ? 2.617 -3.371 -22.984 1 93.81 189 PRO A CA 1
ATOM 1385 C C . PRO A 1 189 ? 2.713 -4.297 -21.781 1 93.81 189 PRO A C 1
ATOM 1387 O O . PRO A 1 189 ? 3.42 -3.99 -20.812 1 93.81 189 PRO A O 1
ATOM 1390 N N . PRO A 1 190 ? 1.971 -5.363 -21.875 1 91.06 190 PRO A N 1
ATOM 1391 C CA . PRO A 1 190 ? 2.137 -6.363 -20.812 1 91.06 190 PRO A CA 1
ATOM 1392 C C . PRO A 1 190 ? 3.463 -7.117 -20.922 1 91.06 190 PRO A C 1
ATOM 1394 O O . PRO A 1 190 ? 3.951 -7.363 -22.016 1 91.06 190 PRO A O 1
ATOM 1397 N N . ILE A 1 191 ? 4.066 -7.398 -19.781 1 88.5 191 ILE A N 1
ATOM 1398 C CA . ILE A 1 191 ? 5.289 -8.188 -19.703 1 88.5 191 ILE A CA 1
ATOM 1399 C C . ILE A 1 191 ? 5.102 -9.352 -18.734 1 88.5 191 ILE A C 1
ATOM 1401 O O . ILE A 1 191 ? 4.656 -9.148 -17.609 1 88.5 191 ILE A O 1
ATOM 1405 N N . ASN A 1 192 ? 5.336 -10.539 -19.219 1 88.5 192 ASN A N 1
ATOM 1406 C CA . ASN A 1 192 ? 5.352 -11.734 -18.375 1 88.5 192 ASN A CA 1
ATOM 1407 C C . ASN A 1 192 ? 6.547 -12.633 -18.703 1 88.5 192 ASN A C 1
ATOM 1409 O O . ASN A 1 192 ? 6.539 -13.344 -19.703 1 88.5 192 ASN A O 1
ATOM 1413 N N . GLU A 1 193 ? 7.488 -12.617 -17.812 1 88.75 193 GLU A N 1
ATOM 1414 C CA . GLU A 1 193 ? 8.695 -13.414 -18.016 1 88.75 193 GLU A CA 1
ATOM 1415 C C . GLU A 1 193 ? 8.867 -14.438 -16.906 1 88.75 193 GLU A C 1
ATOM 1417 O O . GLU A 1 193 ? 9.953 -14.992 -16.719 1 88.75 193 GLU A O 1
ATOM 1422 N N . VAL A 1 194 ? 7.844 -14.633 -16.172 1 90.44 194 VAL A N 1
ATOM 1423 C CA . VAL A 1 194 ? 7.918 -15.594 -15.078 1 90.44 194 VAL A CA 1
ATOM 1424 C C . VAL A 1 194 ? 7.746 -17.016 -15.617 1 90.44 194 VAL A C 1
ATOM 1426 O O . VAL A 1 194 ? 6.762 -17.312 -16.297 1 90.44 194 VAL A O 1
ATOM 1429 N N . PRO A 1 195 ? 8.711 -17.797 -15.344 1 89.12 195 PRO A N 1
ATOM 1430 C CA . PRO A 1 195 ? 8.57 -19.172 -15.805 1 89.12 195 PRO A CA 1
ATOM 1431 C C . PRO A 1 195 ? 7.32 -19.859 -15.242 1 89.12 195 PRO A C 1
ATOM 1433 O O . PRO A 1 195 ? 6.914 -19.578 -14.109 1 89.12 195 PRO A O 1
ATOM 1436 N N . GLU A 1 196 ? 6.746 -20.766 -15.977 1 84.31 196 GLU A N 1
ATOM 1437 C CA . GLU A 1 196 ? 5.484 -21.422 -15.641 1 84.31 196 GLU A CA 1
ATOM 1438 C C . GLU A 1 196 ? 5.605 -22.219 -14.336 1 84.31 196 GLU A C 1
ATOM 1440 O O . GLU A 1 196 ? 4.637 -22.328 -13.578 1 84.31 196 GLU A O 1
ATOM 1445 N N . ASN A 1 197 ? 6.797 -22.672 -14 1 87 197 ASN A N 1
ATOM 1446 C CA . ASN A 1 197 ? 6.922 -23.547 -12.836 1 87 197 ASN A CA 1
ATOM 1447 C C . ASN A 1 197 ? 7.578 -22.828 -11.664 1 87 197 ASN A C 1
ATOM 1449 O O . ASN A 1 197 ? 7.957 -23.453 -10.68 1 87 197 ASN A O 1
ATOM 1453 N N . PHE A 1 198 ? 7.703 -21.578 -11.859 1 91.31 198 PHE A N 1
ATOM 1454 C CA . PHE A 1 198 ? 8.273 -20.828 -10.75 1 91.31 198 PHE A CA 1
ATOM 1455 C C . PHE A 1 198 ? 7.246 -20.656 -9.633 1 91.31 198 PHE A C 1
ATOM 1457 O O . PHE A 1 198 ? 6.066 -20.422 -9.898 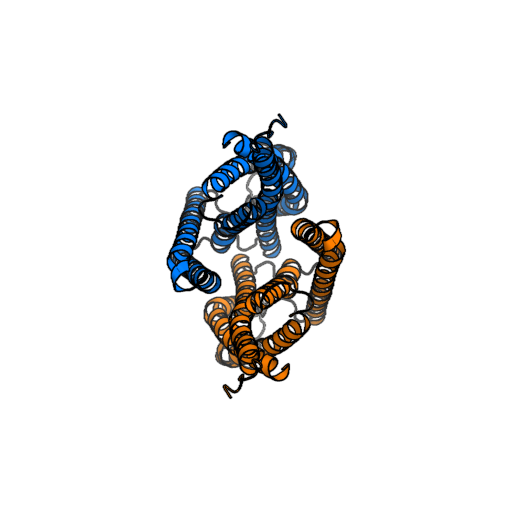1 91.31 198 PHE A O 1
ATOM 1464 N N . SER A 1 199 ? 7.664 -20.719 -8.391 1 91.69 199 SER A N 1
ATOM 1465 C CA . SER A 1 199 ? 6.797 -20.672 -7.219 1 91.69 199 SER A CA 1
ATOM 1466 C C . SER A 1 199 ? 6.066 -19.328 -7.125 1 91.69 199 SER A C 1
ATOM 1468 O O . SER A 1 199 ? 6.691 -18.281 -6.945 1 91.69 199 SER A O 1
ATOM 1470 N N . ALA A 1 200 ? 4.738 -19.375 -7.137 1 92.31 200 ALA A N 1
ATOM 1471 C CA . ALA A 1 200 ? 3.91 -18.188 -7.023 1 92.31 200 ALA A CA 1
ATOM 1472 C C . ALA A 1 200 ? 4.078 -17.531 -5.656 1 92.31 200 ALA A C 1
ATOM 1474 O O . ALA A 1 200 ? 4.062 -16.297 -5.543 1 92.31 200 ALA A O 1
ATOM 1475 N N . VAL A 1 201 ? 4.301 -18.281 -4.664 1 91.88 201 VAL A N 1
ATOM 1476 C CA . VAL A 1 201 ? 4.426 -17.781 -3.297 1 91.88 201 VAL A CA 1
ATOM 1477 C C . VAL A 1 201 ? 5.754 -17.047 -3.131 1 91.88 201 VAL A C 1
ATOM 1479 O O . VAL A 1 201 ? 5.805 -15.977 -2.518 1 91.88 201 VAL A O 1
ATOM 1482 N N . VAL A 1 202 ? 6.805 -17.641 -3.701 1 92.94 202 VAL A N 1
ATOM 1483 C CA . VAL A 1 202 ? 8.109 -17 -3.637 1 92.94 202 VAL A CA 1
ATOM 1484 C C . VAL A 1 202 ? 8.055 -15.656 -4.371 1 92.94 202 VAL A C 1
ATOM 1486 O O . VAL A 1 202 ? 8.594 -14.656 -3.893 1 92.94 202 VAL A O 1
ATOM 1489 N N . LEU A 1 203 ? 7.418 -15.688 -5.504 1 94.25 203 LEU A N 1
ATOM 1490 C CA . LEU A 1 203 ? 7.297 -14.461 -6.277 1 94.25 203 LEU A CA 1
ATOM 1491 C C . LEU A 1 203 ? 6.531 -13.398 -5.496 1 94.25 203 LEU A C 1
ATOM 1493 O O . LEU A 1 203 ? 6.957 -12.242 -5.434 1 94.25 203 LEU A O 1
ATOM 1497 N N . TRP A 1 204 ? 5.445 -13.742 -4.922 1 93.5 204 TRP A N 1
ATOM 1498 C CA . TRP A 1 204 ? 4.652 -12.82 -4.121 1 93.5 204 TRP A CA 1
ATOM 1499 C C . TRP A 1 204 ? 5.484 -12.227 -2.988 1 93.5 204 TRP A C 1
ATOM 1501 O O . TRP A 1 204 ? 5.512 -11.008 -2.805 1 93.5 204 TRP A O 1
ATOM 1511 N N . ARG A 1 205 ? 6.133 -13.047 -2.273 1 94.19 205 ARG A N 1
ATOM 1512 C CA . ARG A 1 205 ? 6.926 -12.602 -1.134 1 94.19 205 ARG A CA 1
ATOM 1513 C C . ARG A 1 205 ? 8.039 -11.664 -1.578 1 94.19 205 ARG A C 1
ATOM 1515 O O . ARG A 1 205 ? 8.352 -10.688 -0.887 1 94.19 205 ARG A O 1
ATOM 1522 N N . PHE A 1 206 ? 8.656 -12.039 -2.678 1 96.81 206 PHE A N 1
ATOM 1523 C CA . PHE A 1 206 ? 9.727 -11.195 -3.193 1 96.81 206 PHE A CA 1
ATOM 1524 C C . PHE A 1 206 ? 9.203 -9.812 -3.549 1 96.81 206 PHE A C 1
ATOM 1526 O O . PHE A 1 206 ? 9.805 -8.797 -3.188 1 96.81 206 PHE A O 1
ATOM 1533 N N . ARG A 1 207 ? 8.102 -9.742 -4.223 1 96.88 207 ARG A N 1
ATOM 1534 C CA . ARG A 1 207 ? 7.527 -8.477 -4.668 1 96.88 207 ARG A CA 1
ATOM 1535 C C . ARG A 1 207 ? 7.055 -7.641 -3.482 1 96.88 207 ARG A C 1
ATOM 1537 O O . ARG A 1 207 ? 7.238 -6.422 -3.463 1 96.88 207 ARG A O 1
ATOM 1544 N N . VAL A 1 208 ? 6.492 -8.266 -2.479 1 96.56 208 VAL A N 1
ATOM 1545 C CA . VAL A 1 208 ? 6.062 -7.566 -1.272 1 96.56 208 VAL A CA 1
ATOM 1546 C C . VAL A 1 208 ? 7.281 -7.059 -0.505 1 96.56 208 VAL A C 1
ATOM 1548 O O . VAL A 1 208 ? 7.277 -5.938 0.008 1 96.56 208 VAL A O 1
ATOM 1551 N N . THR A 1 209 ? 8.281 -7.871 -0.453 1 96.88 209 THR A N 1
ATOM 1552 C CA . THR A 1 209 ? 9.516 -7.465 0.21 1 96.88 209 THR A CA 1
ATOM 1553 C C . THR A 1 209 ? 10.156 -6.281 -0.513 1 96.88 209 THR A C 1
ATOM 1555 O O . THR A 1 209 ? 10.648 -5.348 0.126 1 96.88 209 THR A O 1
ATOM 1558 N N . SER A 1 210 ? 10.18 -6.371 -1.835 1 97.38 210 SER A N 1
ATOM 1559 C CA . SER A 1 210 ? 10.695 -5.262 -2.635 1 97.38 210 SER A CA 1
ATOM 1560 C C . SER A 1 210 ? 9.953 -3.965 -2.324 1 97.38 210 SER A C 1
ATOM 1562 O O . SER A 1 210 ? 10.57 -2.924 -2.111 1 97.38 210 SER A O 1
ATOM 1564 N N . LEU A 1 211 ? 8.672 -4.047 -2.275 1 97.38 211 LEU A N 1
ATOM 1565 C CA . LEU A 1 211 ? 7.871 -2.881 -1.924 1 97.38 211 LEU A CA 1
ATOM 1566 C C . LEU A 1 211 ? 8.18 -2.416 -0.504 1 97.38 211 LEU A C 1
ATOM 1568 O O . LEU A 1 211 ? 8.188 -1.215 -0.226 1 97.38 211 LEU A O 1
ATOM 1572 N N . GLY A 1 212 ? 8.383 -3.365 0.39 1 97.62 212 GLY A N 1
ATOM 1573 C CA . GLY A 1 212 ? 8.789 -3.041 1.749 1 97.62 212 GLY A CA 1
ATOM 1574 C C . GLY A 1 212 ? 10.086 -2.26 1.814 1 97.62 212 GLY A C 1
ATOM 1575 O O . GLY A 1 212 ? 10.227 -1.336 2.621 1 97.62 212 GLY A O 1
ATOM 1576 N N . MET A 1 213 ? 11.031 -2.605 0.976 1 98.19 213 MET A N 1
ATOM 1577 C CA . MET A 1 213 ? 12.297 -1.886 0.917 1 98.19 213 MET A CA 1
ATOM 1578 C C . MET A 1 213 ? 12.078 -0.43 0.519 1 98.19 213 MET A C 1
ATOM 1580 O O . MET A 1 213 ? 12.688 0.474 1.1 1 98.19 213 MET A O 1
ATOM 1584 N N . HIS A 1 214 ? 11.234 -0.294 -0.423 1 98.38 214 HIS A N 1
ATOM 1585 C CA . HIS A 1 214 ? 10.922 1.068 -0.842 1 98.38 214 HIS A CA 1
ATOM 1586 C C . HIS A 1 214 ? 10.211 1.837 0.265 1 98.38 214 HIS A C 1
ATOM 1588 O O . HIS A 1 214 ? 10.5 3.014 0.492 1 98.38 214 HIS A O 1
ATOM 1594 N N . ALA A 1 215 ? 9.273 1.186 0.909 1 98.38 215 ALA A N 1
ATOM 1595 C CA . ALA A 1 215 ? 8.562 1.833 2.008 1 98.38 215 ALA A CA 1
ATOM 1596 C C . ALA A 1 215 ? 9.531 2.297 3.092 1 98.38 215 ALA A C 1
ATOM 1598 O O . ALA A 1 215 ? 9.406 3.408 3.611 1 98.38 215 ALA A O 1
ATOM 1599 N N . ILE A 1 216 ? 10.453 1.479 3.41 1 98.5 216 ILE A N 1
ATOM 1600 C CA . ILE A 1 216 ? 11.445 1.804 4.426 1 98.5 216 ILE A CA 1
ATOM 1601 C C . ILE A 1 216 ? 12.297 2.982 3.959 1 98.5 216 ILE A C 1
ATOM 1603 O O . ILE A 1 216 ? 12.555 3.914 4.727 1 98.5 216 ILE A O 1
ATOM 1607 N N . LEU A 1 217 ? 12.727 2.936 2.736 1 98.75 217 LEU A N 1
ATOM 1608 C CA . LEU A 1 217 ? 13.562 3.996 2.174 1 98.75 217 LEU A CA 1
ATOM 1609 C C . LEU A 1 217 ? 12.859 5.348 2.281 1 98.75 217 LEU A C 1
ATOM 1611 O O . LEU A 1 217 ? 13.391 6.277 2.893 1 98.75 217 LEU A O 1
ATOM 1615 N N . TRP A 1 218 ? 11.719 5.426 1.764 1 98.75 218 TRP A N 1
ATOM 1616 C CA . TRP A 1 218 ? 11.023 6.707 1.668 1 98.75 218 TRP A CA 1
ATOM 1617 C C . TRP A 1 218 ? 10.531 7.164 3.037 1 98.75 218 TRP A C 1
ATOM 1619 O O . TRP A 1 218 ? 10.555 8.359 3.344 1 98.75 218 TRP A O 1
ATOM 1629 N N . ALA A 1 219 ? 10.039 6.184 3.854 1 98.44 219 ALA A N 1
ATOM 1630 C CA . ALA A 1 219 ? 9.633 6.555 5.207 1 98.44 219 ALA A CA 1
ATOM 1631 C C . ALA A 1 219 ? 10.812 7.141 5.988 1 98.44 219 ALA A C 1
ATOM 1633 O O . ALA A 1 219 ? 10.648 8.133 6.707 1 98.44 219 ALA A O 1
ATOM 1634 N N . THR A 1 220 ? 11.953 6.508 5.852 1 98.56 220 THR A N 1
ATOM 1635 C CA . THR A 1 220 ? 13.133 6.984 6.562 1 98.56 220 THR A CA 1
ATOM 1636 C C . THR A 1 220 ? 13.547 8.359 6.059 1 98.56 220 THR A C 1
ATOM 1638 O O . THR A 1 220 ? 13.852 9.258 6.855 1 98.56 220 THR A O 1
ATOM 1641 N N . LEU A 1 221 ? 13.531 8.562 4.809 1 98.69 221 LEU A N 1
ATOM 1642 C CA . LEU A 1 221 ? 13.891 9.859 4.25 1 98.69 221 LEU A CA 1
ATOM 1643 C C . LEU A 1 221 ? 12.906 10.93 4.703 1 98.69 221 LEU A C 1
ATOM 1645 O O . LEU A 1 221 ? 13.312 12.016 5.121 1 98.69 221 LEU A O 1
ATOM 1649 N N . GLY A 1 222 ? 11.688 10.648 4.598 1 98.44 222 GLY A N 1
ATOM 1650 C CA . GLY A 1 222 ? 10.688 11.617 5.02 1 98.44 222 GLY A CA 1
ATOM 1651 C C . GLY A 1 222 ? 10.812 12.008 6.48 1 98.44 222 GLY A C 1
ATOM 1652 O O . GLY A 1 222 ? 10.766 13.188 6.816 1 98.44 222 GLY A O 1
ATOM 1653 N N . LEU A 1 223 ? 10.969 11.062 7.328 1 97.81 223 LEU A N 1
ATOM 1654 C CA . LEU A 1 223 ? 10.93 11.297 8.766 1 97.81 223 LEU A CA 1
ATOM 1655 C C . LEU A 1 223 ? 12.273 11.82 9.266 1 97.81 223 LEU A C 1
ATOM 1657 O O . LEU A 1 223 ? 12.328 12.812 9.992 1 97.81 223 LEU A O 1
ATOM 1661 N N . ALA A 1 224 ? 13.383 11.117 8.875 1 97.75 224 ALA A N 1
ATOM 1662 C CA . ALA A 1 224 ? 14.703 11.516 9.359 1 97.75 224 ALA A CA 1
ATOM 1663 C C . ALA A 1 224 ? 15.133 12.844 8.75 1 97.75 224 ALA A C 1
ATOM 1665 O O . ALA A 1 224 ? 15.594 13.742 9.469 1 97.75 224 ALA A O 1
ATOM 1666 N N . PHE A 1 225 ? 15 12.977 7.461 1 97.88 225 PHE A N 1
ATOM 1667 C CA . PHE A 1 225 ? 15.367 14.242 6.832 1 97.88 225 PHE A CA 1
ATOM 1668 C C . PHE A 1 225 ? 14.508 15.383 7.363 1 97.88 225 PHE A C 1
ATOM 1670 O O . PHE A 1 225 ? 15 16.484 7.594 1 97.88 225 PHE A O 1
ATOM 1677 N N . GLY A 1 226 ? 13.203 15.102 7.43 1 96.25 226 GLY A N 1
ATOM 1678 C CA . GLY A 1 226 ? 12.32 16.125 7.973 1 96.25 226 GLY A CA 1
ATOM 1679 C C . GLY A 1 226 ? 12.758 16.625 9.336 1 96.25 226 GLY A C 1
ATOM 1680 O O . GLY A 1 226 ? 12.742 17.828 9.586 1 96.25 226 GLY A O 1
ATOM 1681 N N . ALA A 1 227 ? 13.117 15.75 10.211 1 95.12 227 ALA A N 1
ATOM 1682 C CA . ALA A 1 227 ? 13.594 16.125 11.547 1 95.12 227 ALA A CA 1
ATOM 1683 C C . ALA A 1 227 ? 14.883 16.922 11.461 1 95.12 227 ALA A C 1
ATOM 1685 O O . ALA A 1 227 ? 15.039 17.938 12.156 1 95.12 227 ALA A O 1
ATOM 1686 N N . LEU A 1 228 ? 15.758 16.516 10.633 1 95.44 228 LEU A N 1
ATOM 1687 C CA . LEU A 1 228 ? 17.031 17.203 10.469 1 95.44 228 LEU A CA 1
ATOM 1688 C C . LEU A 1 228 ? 16.828 18.594 9.859 1 95.44 228 LEU A C 1
ATOM 1690 O O . LEU A 1 228 ? 17.516 19.547 10.25 1 95.44 228 LEU A O 1
ATOM 1694 N N . ALA A 1 229 ? 15.984 18.625 8.922 1 94 229 ALA A N 1
ATOM 1695 C CA . ALA A 1 229 ? 15.695 19.906 8.281 1 94 229 ALA A CA 1
ATOM 1696 C C . ALA A 1 229 ? 15.055 20.891 9.258 1 94 229 ALA A C 1
ATOM 1698 O O . ALA A 1 229 ? 15.352 22.078 9.242 1 94 229 ALA A O 1
ATOM 1699 N N . GLU A 1 230 ? 14.148 20.375 10.031 1 92.31 230 GLU A N 1
ATOM 1700 C CA . GLU A 1 230 ? 13.5 21.219 11.031 1 92.31 230 GLU A CA 1
ATOM 1701 C C . GLU A 1 230 ? 14.516 21.828 12 1 92.31 230 GLU A C 1
ATOM 1703 O O . GLU A 1 230 ? 14.43 23 12.344 1 92.31 230 GLU A O 1
ATOM 1708 N N . HIS A 1 231 ? 15.367 21.062 12.469 1 88.81 231 HIS A N 1
ATOM 1709 C CA . HIS A 1 231 ? 16.406 21.531 13.383 1 88.81 231 HIS A CA 1
ATOM 1710 C C . HIS A 1 231 ? 17.234 22.641 12.758 1 88.81 231 HIS A C 1
ATOM 1712 O O . HIS A 1 231 ? 17.562 23.625 13.422 1 88.81 231 HIS A O 1
ATOM 1718 N N . ARG A 1 232 ? 17.484 22.531 11.594 1 81.88 232 ARG A N 1
ATOM 1719 C CA . ARG A 1 232 ? 18.312 23.516 10.898 1 81.88 232 ARG A CA 1
ATOM 1720 C C . ARG A 1 232 ? 17.531 24.797 10.633 1 81.88 232 ARG A C 1
ATOM 1722 O O . ARG A 1 232 ? 18.062 25.891 10.844 1 81.88 232 ARG A O 1
ATOM 1729 N N . ILE A 1 233 ? 16.375 24.656 10.133 1 81.38 233 ILE A N 1
ATOM 1730 C CA . ILE A 1 233 ? 15.547 25.812 9.789 1 81.38 233 ILE A CA 1
ATOM 1731 C C . ILE A 1 233 ? 15.141 26.547 11.055 1 81.38 233 ILE A C 1
ATOM 1733 O O . ILE A 1 233 ? 15.109 27.781 11.078 1 81.38 233 ILE A O 1
ATOM 1737 N N . GLY A 1 234 ? 14.781 25.766 12.102 1 75.25 234 GLY A N 1
ATOM 1738 C CA . GLY A 1 234 ? 14.5 26.391 13.383 1 75.25 234 GLY A CA 1
ATOM 1739 C C . GLY A 1 234 ? 15.688 27.125 13.961 1 75.25 234 GLY A C 1
ATOM 1740 O O . GLY A 1 234 ? 15.531 28.203 14.547 1 75.25 234 GLY A O 1
ATOM 1741 N N . ASN A 1 235 ? 16.844 26.641 13.812 1 71.31 235 ASN A N 1
ATOM 1742 C CA . ASN A 1 235 ? 18.047 27.281 14.312 1 71.31 235 ASN A CA 1
ATOM 1743 C C . ASN A 1 235 ? 18.375 28.562 13.539 1 71.31 235 ASN A C 1
ATOM 1745 O O . ASN A 1 235 ? 18.875 29.531 14.109 1 71.31 235 ASN A O 1
ATOM 1749 N N . ASN A 1 236 ? 18.047 28.578 12.32 1 67.12 236 ASN A N 1
ATOM 1750 C CA . ASN A 1 236 ? 18.281 29.781 11.523 1 67.12 236 ASN A CA 1
ATOM 1751 C C . ASN A 1 236 ? 17.359 30.922 11.938 1 67.12 236 ASN A C 1
ATOM 1753 O O . ASN A 1 236 ? 17.75 32.094 11.914 1 67.12 236 ASN A O 1
ATOM 1757 N N . HIS A 1 237 ? 16.156 30.594 12.266 1 59.31 237 HIS A N 1
ATOM 1758 C CA . HIS A 1 237 ? 15.227 31.625 12.742 1 59.31 237 HIS A CA 1
ATOM 1759 C C . HIS A 1 237 ? 15.664 32.188 14.086 1 59.31 237 HIS A C 1
ATOM 1761 O O . HIS A 1 237 ? 15.461 33.375 14.375 1 59.31 237 HIS A O 1
ATOM 1767 N N . ARG A 1 238 ? 16.312 31.484 14.953 1 55.5 238 ARG A N 1
ATOM 1768 C CA . ARG A 1 238 ? 16.812 31.938 16.234 1 55.5 238 ARG A CA 1
ATOM 1769 C C . ARG A 1 238 ? 18.062 32.781 16.062 1 55.5 238 ARG A C 1
ATOM 1771 O O . ARG A 1 238 ? 18.297 33.75 16.812 1 55.5 238 ARG A O 1
ATOM 1778 N N . ARG A 1 239 ? 18.812 32.531 15.125 1 56.91 239 ARG A N 1
ATOM 1779 C CA . ARG A 1 239 ? 20.047 33.281 14.93 1 56.91 239 ARG A CA 1
ATOM 1780 C C . ARG A 1 239 ? 19.797 34.625 14.281 1 56.91 239 ARG A C 1
ATOM 1782 O O . ARG A 1 239 ? 20.562 35.562 14.477 1 56.91 239 ARG A O 1
ATOM 1789 N N . GLY A 1 240 ? 18.766 34.719 13.469 1 50.03 240 GLY A N 1
ATOM 1790 C CA . GLY A 1 240 ? 18.469 36 12.844 1 50.03 240 GLY A CA 1
ATOM 1791 C C . GLY A 1 240 ? 17.734 36.938 13.766 1 50.03 240 GLY A C 1
ATOM 1792 O O . GLY A 1 240 ? 17.375 38.062 13.359 1 50.03 240 GLY A O 1
ATOM 1793 N N . ALA A 1 241 ? 17.156 36.594 14.867 1 50.66 241 ALA A N 1
ATOM 1794 C CA . ALA A 1 241 ? 16.516 37.531 15.789 1 50.66 241 ALA A CA 1
ATOM 1795 C C . ALA A 1 241 ? 17.531 38.562 16.312 1 50.66 241 ALA A C 1
ATOM 1797 O O . ALA A 1 241 ? 18.594 38.188 16.828 1 50.66 241 ALA A O 1
ATOM 1798 N N . PRO A 1 242 ? 17.547 39.844 15.789 1 51.28 242 PRO A N 1
ATOM 1799 C CA . PRO A 1 242 ? 18.5 40.875 16.234 1 51.28 242 PRO A CA 1
ATOM 1800 C C . PRO A 1 242 ? 18.672 40.906 17.75 1 51.28 242 PRO A C 1
ATOM 1802 O O . PRO A 1 242 ? 17.703 40.719 18.484 1 51.28 242 PRO A O 1
ATOM 1805 N N . ARG A 1 243 ? 19.75 40.469 18.297 1 50.28 243 ARG A N 1
ATOM 1806 C CA . ARG A 1 243 ? 20.078 40.781 19.688 1 50.28 243 ARG A CA 1
ATOM 1807 C C . ARG A 1 243 ? 19.734 42.219 20.047 1 50.28 243 ARG A C 1
ATOM 1809 O O . ARG A 1 243 ? 20.297 43.156 19.453 1 50.28 243 ARG A O 1
ATOM 1816 N N . LEU A 1 244 ? 18.469 42.531 20.234 1 47.81 244 LEU A N 1
ATOM 1817 C CA . LEU A 1 244 ? 18.172 43.875 20.75 1 47.81 244 LEU A CA 1
ATOM 1818 C C . LEU A 1 244 ? 19.172 44.25 21.844 1 47.81 244 LEU A C 1
ATOM 1820 O O . LEU A 1 244 ? 19.344 43.5 22.812 1 47.81 244 LEU A O 1
ATOM 1824 N N . ALA A 1 245 ? 20.219 44.875 21.547 1 49.31 245 ALA A N 1
ATOM 1825 C CA . ALA A 1 245 ? 21.172 45.531 22.438 1 49.31 245 ALA A CA 1
ATOM 1826 C C . ALA A 1 245 ? 20.438 46.312 23.531 1 49.31 245 ALA A C 1
ATOM 1828 O O . ALA A 1 245 ? 19.578 47.156 23.25 1 49.31 245 ALA A O 1
ATOM 1829 N N . HIS A 1 246 ? 20.078 45.75 24.609 1 48.31 246 HIS A N 1
ATOM 1830 C CA . HIS A 1 246 ? 19.719 46.531 25.797 1 48.31 246 HIS A CA 1
ATOM 1831 C C . HIS A 1 246 ? 20.656 47.719 25.969 1 48.31 246 HIS A C 1
ATOM 1833 O O . HIS A 1 246 ? 21.828 47.562 26.344 1 48.31 246 HIS A O 1
ATOM 1839 N N . ARG A 1 247 ? 20.812 48.688 25.016 1 32.69 247 ARG A N 1
ATOM 1840 C CA . ARG A 1 247 ? 21.25 50 25.531 1 32.69 247 ARG A CA 1
ATOM 1841 C C . ARG A 1 247 ? 20.125 50.688 26.312 1 32.69 247 ARG A C 1
ATOM 1843 O O . ARG A 1 247 ? 18.953 50.562 25.938 1 32.69 247 ARG A O 1
ATOM 1850 N N . MET B 1 1 ? -28.938 11.07 16.969 1 73.31 1 MET B N 1
ATOM 1851 C CA . MET B 1 1 ? -27.688 11.469 16.344 1 73.31 1 MET B CA 1
ATOM 1852 C C . MET B 1 1 ? -26.984 10.258 15.734 1 73.31 1 MET B C 1
ATOM 1854 O O . MET B 1 1 ? -26.672 10.242 14.539 1 73.31 1 MET B O 1
ATOM 1858 N N . VAL B 1 2 ? -27 9.156 16.5 1 76.75 2 VAL B N 1
ATOM 1859 C CA . VAL B 1 2 ? -26.312 7.953 16.062 1 76.75 2 VAL B CA 1
ATOM 1860 C C . VAL B 1 2 ? -27.062 7.324 14.891 1 76.75 2 VAL B C 1
ATOM 1862 O O . VAL B 1 2 ? -26.453 6.887 13.914 1 76.75 2 VAL B O 1
ATOM 1865 N N . GLY B 1 3 ? -28.328 7.32 14.922 1 82.94 3 GLY B N 1
ATOM 1866 C CA . GLY B 1 3 ? -29.125 6.738 13.859 1 82.94 3 GLY B CA 1
ATOM 1867 C C . GLY B 1 3 ? -28.938 7.43 12.523 1 82.94 3 GLY B C 1
ATOM 1868 O O . GLY B 1 3 ? -28.875 6.773 11.484 1 82.94 3 GLY B O 1
ATOM 1869 N N . ASN B 1 4 ? -28.844 8.641 12.602 1 90.06 4 ASN B N 1
ATOM 1870 C CA . ASN B 1 4 ? -28.641 9.43 11.383 1 90.06 4 ASN B CA 1
ATOM 1871 C C . ASN B 1 4 ? -27.266 9.164 10.766 1 90.06 4 ASN B C 1
ATOM 1873 O O . ASN B 1 4 ? -27.141 9.062 9.547 1 90.06 4 ASN B O 1
ATOM 1877 N N . LEU B 1 5 ? -26.359 9.016 11.609 1 92.81 5 LEU B N 1
ATOM 1878 C CA . LEU B 1 5 ? -25.016 8.695 11.109 1 92.81 5 LEU B CA 1
ATOM 1879 C C . LEU B 1 5 ? -24.969 7.277 10.547 1 92.81 5 LEU B C 1
ATOM 1881 O O . LEU B 1 5 ? -24.297 7.023 9.547 1 92.81 5 LEU B O 1
ATOM 1885 N N . LEU B 1 6 ? -25.75 6.422 11.211 1 94.12 6 LEU B N 1
ATOM 1886 C CA . LEU B 1 6 ? -25.812 5.039 10.758 1 94.12 6 LEU B CA 1
ATOM 1887 C C . LEU B 1 6 ? -26.359 4.961 9.336 1 94.12 6 LEU B C 1
ATOM 1889 O O . LEU B 1 6 ? -25.812 4.23 8.5 1 94.12 6 LEU B O 1
ATOM 1893 N N . LEU B 1 7 ? -27.375 5.664 9.078 1 95.25 7 LEU B N 1
ATOM 1894 C CA . LEU B 1 7 ? -27.953 5.688 7.738 1 95.25 7 LEU B CA 1
ATOM 1895 C C . LEU B 1 7 ? -26.969 6.246 6.727 1 95.25 7 LEU B C 1
ATOM 1897 O O . LEU B 1 7 ? -26.844 5.73 5.609 1 95.25 7 LEU B O 1
ATOM 1901 N N . ARG B 1 8 ? -26.281 7.23 7.078 1 96.62 8 ARG B N 1
ATOM 1902 C CA . ARG B 1 8 ? -25.297 7.836 6.191 1 96.62 8 ARG B CA 1
ATOM 1903 C C . ARG B 1 8 ? -24.141 6.875 5.926 1 96.62 8 ARG B C 1
ATOM 1905 O O . ARG B 1 8 ? -23.594 6.848 4.824 1 96.62 8 ARG B O 1
ATOM 1912 N N . GLY B 1 9 ? -23.781 6.16 6.957 1 97.88 9 GLY B N 1
ATOM 1913 C CA . GLY B 1 9 ? -22.797 5.113 6.754 1 97.88 9 GLY B CA 1
ATOM 1914 C C . GLY B 1 9 ? -23.25 4.043 5.777 1 97.88 9 GLY B C 1
ATOM 1915 O O . GLY B 1 9 ? -22.469 3.6 4.926 1 97.88 9 GLY B O 1
ATOM 1916 N N . MET B 1 10 ? -24.453 3.736 5.895 1 98 10 MET B N 1
ATOM 1917 C CA . MET B 1 10 ? -25 2.727 5 1 98 10 MET B CA 1
ATOM 1918 C C . MET B 1 10 ? -25.094 3.258 3.572 1 98 10 MET B C 1
ATOM 1920 O O . MET B 1 10 ? -24.844 2.523 2.615 1 98 10 MET B O 1
ATOM 1924 N N . ILE B 1 11 ? -25.453 4.473 3.438 1 98.12 11 ILE B N 1
ATOM 1925 C CA . ILE B 1 11 ? -25.5 5.105 2.125 1 98.12 11 ILE B CA 1
ATOM 1926 C C . ILE B 1 11 ? -24.109 5.129 1.508 1 98.12 11 ILE B C 1
ATOM 1928 O O . ILE B 1 11 ? -23.938 4.801 0.332 1 98.12 11 ILE B O 1
ATOM 1932 N N . ALA B 1 12 ? -23.125 5.516 2.297 1 98.62 12 ALA B N 1
ATOM 1933 C CA . ALA B 1 12 ? -21.75 5.461 1.826 1 98.62 12 ALA B CA 1
ATOM 1934 C C . ALA B 1 12 ? -21.359 4.035 1.457 1 98.62 12 ALA B C 1
ATOM 1936 O O . ALA B 1 12 ? -20.594 3.82 0.513 1 98.62 12 ALA B O 1
ATOM 1937 N N . GLY B 1 13 ? -21.875 3.113 2.207 1 98.69 13 GLY B N 1
ATOM 1938 C CA . GLY B 1 13 ? -21.641 1.708 1.906 1 98.69 13 GLY B CA 1
ATOM 1939 C C . GLY B 1 13 ? -22.203 1.285 0.564 1 98.69 13 GLY B C 1
ATOM 1940 O O . GLY B 1 13 ? -21.594 0.495 -0.154 1 98.69 13 GLY B O 1
ATOM 1941 N N . VAL B 1 14 ? -23.344 1.788 0.247 1 98.69 14 VAL B N 1
ATOM 1942 C CA . VAL B 1 14 ? -23.953 1.501 -1.051 1 98.69 14 VAL B CA 1
ATOM 1943 C C . VAL B 1 14 ? -23.047 2.023 -2.166 1 98.69 14 VAL B C 1
ATOM 1945 O O . VAL B 1 14 ? -22.766 1.31 -3.133 1 98.69 14 VAL B O 1
ATOM 1948 N N . LEU B 1 15 ? -22.594 3.219 -2.023 1 98.62 15 LEU B N 1
ATOM 1949 C CA . LEU B 1 15 ? -21.703 3.799 -3.02 1 98.62 15 LEU B CA 1
ATOM 1950 C C . LEU B 1 15 ? -20.406 2.998 -3.127 1 98.62 15 LEU B C 1
ATOM 1952 O O . LEU B 1 15 ? -19.938 2.719 -4.23 1 98.62 15 LEU B O 1
ATOM 1956 N N . ALA B 1 16 ? -19.859 2.66 -1.986 1 98.81 16 ALA B N 1
ATOM 1957 C CA . ALA B 1 16 ? -18.656 1.845 -1.967 1 98.81 16 ALA B CA 1
ATOM 1958 C C . ALA B 1 16 ? -18.875 0.505 -2.66 1 98.81 16 ALA B C 1
ATOM 1960 O O . ALA B 1 16 ? -18.047 0.061 -3.455 1 98.81 16 ALA B O 1
ATOM 1961 N N . GLY B 1 17 ? -20.016 -0.079 -2.338 1 98.75 17 GLY B N 1
ATOM 1962 C CA . GLY B 1 17 ? -20.328 -1.36 -2.945 1 98.75 17 GLY B CA 1
ATOM 1963 C C . GLY B 1 17 ? -20.453 -1.293 -4.457 1 98.75 17 GLY B C 1
ATOM 1964 O O . GLY B 1 17 ? -20 -2.197 -5.16 1 98.75 17 GLY B O 1
ATOM 1965 N N . LEU B 1 18 ? -21.047 -0.289 -4.957 1 98.62 18 LEU B N 1
ATOM 1966 C CA . LEU B 1 18 ? -21.172 -0.111 -6.398 1 98.62 18 LEU B CA 1
ATOM 1967 C C . LEU B 1 18 ? -19.812 0.014 -7.059 1 98.62 18 LEU B C 1
ATOM 1969 O O . LEU B 1 18 ? -19.562 -0.604 -8.102 1 98.62 18 LEU B O 1
ATOM 1973 N N . LEU B 1 19 ? -18.938 0.778 -6.461 1 98.44 19 LEU B N 1
ATOM 1974 C CA . LEU B 1 19 ? -17.609 0.985 -7.023 1 98.44 19 LEU B CA 1
ATOM 1975 C C . LEU B 1 19 ? -16.781 -0.287 -6.922 1 98.44 19 LEU B C 1
ATOM 1977 O O . LEU B 1 19 ? -16.062 -0.638 -7.859 1 98.44 19 LEU B O 1
ATOM 1981 N N . VAL B 1 20 ? -16.875 -0.929 -5.785 1 98.62 20 VAL B N 1
ATOM 1982 C CA . VAL B 1 20 ? -16.141 -2.172 -5.602 1 98.62 20 VAL B CA 1
ATOM 1983 C C . VAL B 1 20 ? -16.641 -3.223 -6.594 1 98.62 20 VAL B C 1
ATOM 1985 O O . VAL B 1 20 ? -15.836 -3.957 -7.18 1 98.62 20 VAL B O 1
ATOM 1988 N N . PHE B 1 21 ? -17.953 -3.277 -6.777 1 98.38 21 PHE B N 1
ATOM 1989 C CA . PHE B 1 21 ? -18.516 -4.238 -7.715 1 98.38 21 PHE B CA 1
ATOM 1990 C C . PHE B 1 21 ? -18.016 -3.973 -9.133 1 98.38 21 PHE B C 1
ATOM 1992 O O . PHE B 1 21 ? -17.625 -4.902 -9.836 1 98.38 21 PHE B O 1
ATOM 1999 N N . ALA B 1 22 ? -18.094 -2.742 -9.531 1 97.81 22 ALA B N 1
ATOM 2000 C CA . ALA B 1 22 ? -17.609 -2.389 -10.867 1 97.81 22 ALA B CA 1
ATOM 2001 C C . ALA B 1 22 ? -16.156 -2.787 -11.055 1 97.81 22 ALA B C 1
ATOM 2003 O O . ALA B 1 22 ? -15.781 -3.328 -12.094 1 97.81 22 ALA B O 1
ATOM 2004 N N . PHE B 1 23 ? -15.375 -2.574 -10.109 1 97.5 23 PHE B N 1
ATOM 2005 C CA . PHE B 1 23 ? -13.961 -2.912 -10.156 1 97.5 23 PHE B CA 1
ATOM 2006 C C . PHE B 1 23 ? -13.758 -4.422 -10.188 1 97.5 23 PHE B C 1
ATOM 2008 O O . PHE B 1 23 ? -12.977 -4.934 -10.992 1 97.5 23 PHE B O 1
ATOM 2015 N N . ALA B 1 24 ? -14.469 -5.086 -9.32 1 96.94 24 ALA B N 1
ATOM 2016 C CA . ALA B 1 24 ? -14.375 -6.543 -9.227 1 96.94 24 ALA B CA 1
ATOM 2017 C C . ALA B 1 24 ? -14.82 -7.199 -10.531 1 96.94 24 ALA B C 1
ATOM 2019 O O . ALA B 1 24 ? -14.188 -8.156 -11 1 96.94 24 ALA B O 1
ATOM 2020 N N . ARG B 1 25 ? -15.883 -6.703 -11.062 1 95.94 25 ARG B N 1
ATOM 2021 C CA . ARG B 1 25 ? -16.406 -7.262 -12.297 1 95.94 25 ARG B CA 1
ATOM 2022 C C . ARG B 1 25 ? -15.445 -7.047 -13.461 1 95.94 25 ARG B C 1
ATOM 2024 O O . ARG B 1 25 ? -15.289 -7.926 -14.312 1 95.94 25 ARG B O 1
ATOM 2031 N N . THR B 1 26 ? -14.82 -5.945 -13.484 1 94.94 26 THR B N 1
ATOM 2032 C CA . THR B 1 26 ? -13.977 -5.562 -14.609 1 94.94 26 THR B CA 1
ATOM 2033 C C . THR B 1 26 ? -12.586 -6.18 -14.477 1 94.94 26 THR B C 1
ATOM 2035 O O . THR B 1 26 ? -12.031 -6.695 -15.445 1 94.94 26 THR B O 1
ATOM 2038 N N . PHE B 1 27 ? -12.062 -6.195 -13.273 1 94.5 27 PHE B N 1
ATOM 2039 C CA . PHE B 1 27 ? -10.664 -6.566 -13.125 1 94.5 27 PHE B CA 1
ATOM 2040 C C . PHE B 1 27 ? -10.523 -7.859 -12.328 1 94.5 27 PHE B C 1
ATOM 2042 O O . PHE B 1 27 ? -9.523 -8.57 -12.461 1 94.5 27 PHE B O 1
ATOM 2049 N N . GLY B 1 28 ? -11.484 -8.195 -11.547 1 95.19 28 GLY B N 1
ATOM 2050 C CA . GLY B 1 28 ? -11.422 -9.367 -10.695 1 95.19 28 GLY B CA 1
ATOM 2051 C C . GLY B 1 28 ? -11.93 -10.625 -11.367 1 95.19 28 GLY B C 1
ATOM 2052 O O . GLY B 1 28 ? -11.289 -11.68 -11.312 1 95.19 28 GLY B O 1
ATOM 2053 N N . GLU B 1 29 ? -12.992 -10.531 -12.062 1 95.31 29 GLU B N 1
ATOM 2054 C CA . GLU B 1 29 ? -13.688 -11.695 -12.602 1 95.31 29 GLU B CA 1
ATOM 2055 C C . GLU B 1 29 ? -12.836 -12.414 -13.648 1 95.31 29 GLU B C 1
ATOM 2057 O O . GLU B 1 29 ? -12.812 -13.641 -13.703 1 95.31 29 GLU B O 1
ATOM 2062 N N . PRO B 1 30 ? -12.156 -11.688 -14.492 1 95 30 PRO B N 1
ATOM 2063 C CA . PRO B 1 30 ? -11.297 -12.391 -15.445 1 95 30 PRO B CA 1
ATOM 2064 C C . PRO B 1 30 ? -10.242 -13.25 -14.758 1 95 30 PRO B C 1
ATOM 2066 O O . PRO B 1 30 ? -9.875 -14.312 -15.273 1 95 30 PRO B O 1
ATOM 2069 N N . LEU B 1 31 ? -9.766 -12.836 -13.688 1 94.81 31 LEU B N 1
ATOM 2070 C CA . LEU B 1 31 ? -8.781 -13.602 -12.938 1 94.81 31 LEU B CA 1
ATOM 2071 C C . LEU B 1 31 ? -9.422 -14.82 -12.289 1 94.81 31 LEU B C 1
ATOM 2073 O O . LEU B 1 31 ? -8.82 -15.898 -12.234 1 94.81 31 LEU B O 1
ATOM 2077 N N . VAL B 1 32 ? -10.625 -14.625 -11.828 1 94.12 32 VAL B N 1
ATOM 2078 C CA . VAL B 1 32 ? -11.391 -15.742 -11.289 1 94.12 32 VAL B CA 1
ATOM 2079 C C . VAL B 1 32 ? -11.625 -16.781 -12.383 1 94.12 32 VAL B C 1
ATOM 2081 O O . VAL B 1 32 ? -11.484 -17.984 -12.148 1 94.12 32 VAL B O 1
ATOM 2084 N N . ASP B 1 33 ? -11.906 -16.344 -13.562 1 93.5 33 ASP B N 1
ATOM 2085 C CA . ASP B 1 33 ? -12.109 -17.219 -14.711 1 93.5 33 ASP B CA 1
ATOM 2086 C C . ASP B 1 33 ? -10.852 -18.016 -15.031 1 93.5 33 ASP B C 1
ATOM 2088 O O . ASP B 1 33 ? -10.922 -19.203 -15.352 1 93.5 33 ASP B O 1
ATOM 2092 N N . SER B 1 34 ? -9.797 -17.344 -14.938 1 92.12 34 SER B N 1
ATOM 2093 C CA . SER B 1 34 ? -8.523 -18.016 -15.188 1 92.12 34 SER B CA 1
ATOM 2094 C C . SER B 1 34 ? -8.281 -19.125 -14.18 1 92.12 34 SER B C 1
ATOM 2096 O O . SER B 1 34 ? -7.762 -20.188 -14.531 1 92.12 34 SER B O 1
ATOM 2098 N N . ALA B 1 35 ? -8.578 -18.906 -12.961 1 91.5 35 ALA B N 1
ATOM 2099 C CA . ALA B 1 35 ? -8.398 -19.906 -11.906 1 91.5 35 ALA B CA 1
ATOM 2100 C C . ALA B 1 35 ? -9.32 -21.094 -12.133 1 91.5 35 ALA B C 1
ATOM 2102 O O . ALA B 1 35 ? -8.906 -22.25 -11.938 1 91.5 35 ALA B O 1
ATOM 2103 N N . ILE B 1 36 ? -10.484 -20.859 -12.492 1 90 36 ILE B N 1
ATOM 2104 C CA . ILE B 1 36 ? -11.445 -21.922 -12.766 1 90 36 ILE B CA 1
ATOM 2105 C C . ILE B 1 36 ? -10.977 -22.75 -13.953 1 90 36 ILE B C 1
ATOM 2107 O O . ILE B 1 36 ? -11.039 -23.984 -13.922 1 90 36 ILE B O 1
ATOM 2111 N N . ALA B 1 37 ? -10.547 -22.062 -14.945 1 89.62 37 ALA B N 1
ATOM 2112 C CA . ALA B 1 37 ? -10.031 -22.75 -16.125 1 89.62 37 ALA B CA 1
ATOM 2113 C C . ALA B 1 37 ? -8.867 -23.672 -15.75 1 89.62 37 ALA B C 1
ATOM 2115 O O . ALA B 1 37 ? -8.766 -24.781 -16.25 1 89.62 37 ALA B O 1
ATOM 2116 N N . PHE B 1 38 ? -8.047 -23.203 -14.961 1 89.81 38 PHE B N 1
ATOM 2117 C CA . PHE B 1 38 ? -6.922 -24 -14.484 1 89.81 38 PHE B CA 1
ATOM 2118 C C . PHE B 1 38 ? -7.41 -25.234 -13.742 1 89.81 38 PHE B C 1
ATOM 2120 O O . PHE B 1 38 ? -6.934 -26.344 -14 1 89.81 38 PHE B O 1
ATOM 2127 N N . GLU B 1 39 ? -8.289 -25.062 -12.859 1 88.12 39 GLU B N 1
ATOM 2128 C CA . GLU B 1 39 ? -8.852 -26.172 -12.094 1 88.12 39 GLU B CA 1
ATOM 2129 C C . GLU B 1 39 ? -9.477 -27.219 -13.016 1 88.12 39 GLU B C 1
ATOM 2131 O O . GLU B 1 39 ? -9.305 -28.422 -12.812 1 88.12 39 GLU B O 1
ATOM 2136 N N . ASP B 1 40 ? -10.133 -26.734 -13.977 1 87.69 40 ASP B N 1
ATOM 2137 C CA . ASP B 1 40 ? -10.773 -27.625 -14.938 1 87.69 40 ASP B CA 1
ATOM 2138 C C . ASP B 1 40 ? -9.734 -28.453 -15.688 1 87.69 40 ASP B C 1
ATOM 2140 O O . ASP B 1 40 ? -9.938 -29.656 -15.914 1 87.69 40 ASP B O 1
ATOM 2144 N N . GLN B 1 41 ? -8.789 -27.812 -16.016 1 87.62 41 GLN B N 1
ATOM 2145 C CA . GLN B 1 41 ? -7.723 -28.5 -16.734 1 87.62 41 GLN B CA 1
ATOM 2146 C C . GLN B 1 41 ? -7.074 -29.578 -15.867 1 87.62 41 GLN B C 1
ATOM 2148 O O . GLN B 1 41 ? -6.812 -30.688 -16.328 1 87.62 41 GLN B O 1
ATOM 2153 N N . VAL B 1 42 ? -6.828 -29.219 -14.672 1 85.25 42 VAL B N 1
ATOM 2154 C CA . VAL B 1 42 ? -6.203 -30.156 -13.742 1 85.25 42 VAL B CA 1
ATOM 2155 C C . VAL B 1 42 ? -7.129 -31.344 -13.492 1 85.25 42 VAL B C 1
ATOM 2157 O O . VAL B 1 42 ? -6.68 -32.5 -13.477 1 85.25 42 VAL B O 1
ATOM 2160 N N . ASN B 1 43 ? -8.367 -31.031 -13.305 1 85.12 43 ASN B N 1
ATOM 2161 C CA . ASN B 1 43 ? -9.344 -32.094 -13.078 1 85.12 43 ASN B CA 1
ATOM 2162 C C . ASN B 1 43 ? -9.469 -33.031 -14.289 1 85.12 43 ASN B C 1
ATOM 2164 O O . ASN B 1 43 ? -9.586 -34.219 -14.141 1 85.12 43 ASN B O 1
ATOM 2168 N N . GLN B 1 44 ? -9.445 -32.469 -15.383 1 85.94 44 GLN B N 1
ATOM 2169 C CA . GLN B 1 44 ? -9.516 -33.25 -16.609 1 85.94 44 GLN B CA 1
ATOM 2170 C C . GLN B 1 44 ? -8.297 -34.156 -16.75 1 85.94 44 GLN B C 1
ATOM 2172 O O . GLN B 1 44 ? -8.43 -35.312 -17.156 1 85.94 44 GLN B O 1
ATOM 2177 N N . ALA B 1 45 ? -7.281 -33.656 -16.422 1 86.44 45 ALA B N 1
ATOM 2178 C CA . ALA B 1 45 ? -6.051 -34.438 -16.5 1 86.44 45 ALA B CA 1
ATOM 2179 C C . ALA B 1 45 ? -6.082 -35.594 -15.516 1 86.44 45 ALA B C 1
ATOM 2181 O O . ALA B 1 45 ? -5.484 -36.656 -15.766 1 86.44 45 ALA B O 1
ATOM 2182 N N . LYS B 1 46 ? -6.805 -35.438 -14.445 1 88.12 46 LYS B N 1
ATOM 2183 C CA . LYS B 1 46 ? -6.918 -36.469 -13.43 1 88.12 46 LYS B CA 1
ATOM 2184 C C . LYS B 1 46 ? -8.078 -37.406 -13.727 1 88.12 46 LYS B C 1
ATOM 2186 O O . LYS B 1 46 ? -8.297 -38.406 -13.008 1 88.12 46 LYS B O 1
ATOM 2191 N N . GLY B 1 47 ? -8.773 -36.969 -14.695 1 84.88 47 GLY B N 1
ATOM 2192 C CA . GLY B 1 47 ? -9.906 -37.812 -15.094 1 84.88 47 GLY B CA 1
ATOM 2193 C C . GLY B 1 47 ? -11.148 -37.562 -14.258 1 84.88 47 GLY B C 1
ATOM 2194 O O . GLY B 1 47 ? -12.016 -38.438 -14.164 1 84.88 47 GLY B O 1
ATOM 2195 N N . GLU B 1 48 ? -11.094 -36.5 -13.594 1 76.81 48 GLU B N 1
ATOM 2196 C CA . GLU B 1 48 ? -12.227 -36.188 -12.727 1 76.81 48 GLU B CA 1
ATOM 2197 C C . GLU B 1 48 ? -13.352 -35.531 -13.5 1 76.81 48 GLU B C 1
ATOM 2199 O O . GLU B 1 48 ? -13.094 -34.75 -14.43 1 76.81 48 GLU B O 1
ATOM 2204 N N . ALA B 1 49 ? -14.625 -36.031 -13.18 1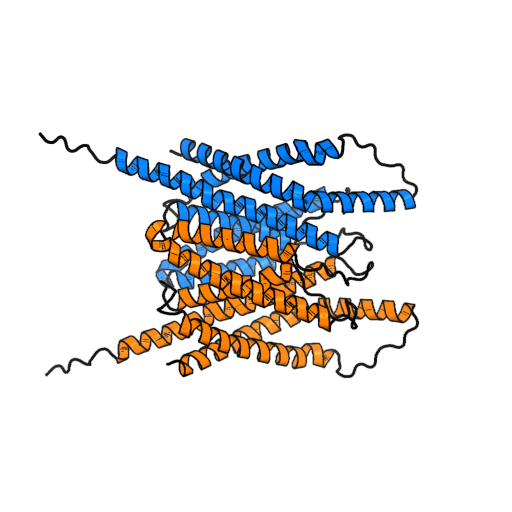 71.88 49 ALA B N 1
ATOM 2205 C CA . ALA B 1 49 ? -15.797 -35.406 -13.805 1 71.88 49 ALA B CA 1
ATOM 2206 C C . ALA B 1 49 ? -15.945 -33.938 -13.391 1 71.88 49 ALA B C 1
ATOM 2208 O O . ALA B 1 49 ? -15.578 -33.562 -12.273 1 71.88 49 ALA B O 1
ATOM 2209 N N . PRO B 1 50 ? -16.344 -33.094 -14.359 1 68.25 50 PRO B N 1
ATOM 2210 C CA . PRO B 1 50 ? -16.547 -31.703 -14 1 68.25 50 PRO B CA 1
ATOM 2211 C C . PRO B 1 50 ? -17.547 -31.516 -12.859 1 68.25 50 PRO B C 1
ATOM 2213 O O . PRO B 1 50 ? -18.5 -32.312 -12.742 1 68.25 50 PRO B O 1
ATOM 2216 N N . GLU B 1 51 ? -17.172 -30.828 -11.773 1 63.72 51 GLU B N 1
ATOM 2217 C CA . GLU B 1 51 ? -18.062 -30.578 -10.648 1 63.72 51 GLU B CA 1
ATOM 2218 C C . GLU B 1 51 ? -19.344 -29.891 -11.102 1 63.72 51 GLU B C 1
ATOM 2220 O O . GLU B 1 51 ? -19.312 -29.016 -11.961 1 63.72 51 GLU B O 1
ATOM 2225 N N . PRO B 1 52 ? -20.516 -30.484 -10.695 1 65.19 52 PRO B N 1
ATOM 2226 C CA . PRO B 1 52 ? -21.797 -29.875 -11.086 1 65.19 52 PRO B CA 1
ATOM 2227 C C . PRO B 1 52 ? -21.891 -28.422 -10.648 1 65.19 52 PRO B C 1
ATOM 2229 O O . PRO B 1 52 ? -21.406 -28.047 -9.578 1 65.19 52 PRO B O 1
ATOM 2232 N N . GLU B 1 53 ? -22.047 -27.531 -11.57 1 64.44 53 GLU B N 1
ATOM 2233 C CA . GLU B 1 53 ? -22.25 -26.125 -11.273 1 64.44 53 GLU B CA 1
ATOM 2234 C C . GLU B 1 53 ? -23.625 -25.875 -10.641 1 64.44 53 GLU B C 1
ATOM 2236 O O . GLU B 1 53 ? -24.656 -26.094 -11.273 1 64.44 53 GLU B O 1
ATOM 2241 N N . ILE B 1 54 ? -23.812 -25.656 -9.297 1 66.62 54 ILE B N 1
ATOM 2242 C CA . ILE B 1 54 ? -25.062 -25.375 -8.617 1 66.62 54 ILE B CA 1
ATOM 2243 C C . ILE B 1 54 ? -25.594 -24.016 -9.055 1 66.62 54 ILE B C 1
ATOM 2245 O O . ILE B 1 54 ? -26.797 -23.859 -9.273 1 66.62 54 ILE B O 1
ATOM 2249 N N . VAL B 1 55 ? -24.797 -23.047 -9.188 1 73.88 55 VAL B N 1
ATOM 2250 C CA . VAL B 1 55 ? -25.094 -21.703 -9.648 1 73.88 55 VAL B CA 1
ATOM 2251 C C . VAL B 1 55 ? -24.25 -21.359 -10.867 1 73.88 55 VAL B C 1
ATOM 2253 O O . VAL B 1 55 ? -23.047 -21.656 -10.891 1 73.88 55 VAL B O 1
ATOM 2256 N N . SER B 1 56 ? -24.938 -20.906 -11.828 1 80.31 56 SER B N 1
ATOM 2257 C CA . SER B 1 56 ? -24.234 -20.625 -13.07 1 80.31 56 SER B CA 1
ATOM 2258 C C . SER B 1 56 ? -23.109 -19.625 -12.852 1 80.31 56 SER B C 1
ATOM 2260 O O . SER B 1 56 ? -23.188 -18.781 -11.953 1 80.31 56 SER B O 1
ATOM 2262 N N . ARG B 1 57 ? -22.203 -19.781 -13.625 1 81.56 57 ARG B N 1
ATOM 2263 C CA . ARG B 1 57 ? -21.062 -18.875 -13.578 1 81.56 57 ARG B CA 1
ATOM 2264 C C . ARG B 1 57 ? -21.516 -17.438 -13.867 1 81.56 57 ARG B C 1
ATOM 2266 O O . ARG B 1 57 ? -21.031 -16.5 -13.234 1 81.56 57 ARG B O 1
ATOM 2273 N N . GLU B 1 58 ? -22.375 -17.219 -14.68 1 80.5 58 GLU B N 1
ATOM 2274 C CA . GLU B 1 58 ? -22.922 -15.906 -15.016 1 80.5 58 GLU B CA 1
ATOM 2275 C C . GLU B 1 58 ? -23.609 -15.266 -13.812 1 80.5 58 GLU B C 1
ATOM 2277 O O . GLU B 1 58 ? -23.422 -14.078 -13.547 1 80.5 58 GLU B O 1
ATOM 2282 N N . THR B 1 59 ? -24.359 -16.062 -13.125 1 79.81 59 THR B N 1
ATOM 2283 C CA . THR B 1 59 ? -25.047 -15.578 -11.938 1 79.81 59 THR B CA 1
ATOM 2284 C C . THR B 1 59 ? -24.047 -15.266 -10.828 1 79.81 59 THR B C 1
ATOM 2286 O O . THR B 1 59 ? -24.156 -14.227 -10.164 1 79.81 59 THR B O 1
ATOM 2289 N N . GLN B 1 60 ? -23.141 -16.031 -10.703 1 79.69 60 GLN B N 1
ATOM 2290 C CA . GLN B 1 60 ? -22.141 -15.852 -9.656 1 79.69 60 GLN B CA 1
ATOM 2291 C C . GLN B 1 60 ? -21.297 -14.602 -9.898 1 79.69 60 GLN B C 1
ATOM 2293 O O . GLN B 1 60 ? -21.031 -13.836 -8.977 1 79.69 60 GLN B O 1
ATOM 2298 N N . ALA B 1 61 ? -21.031 -14.383 -11.055 1 84.88 61 ALA B N 1
ATOM 2299 C CA . ALA B 1 61 ? -20.141 -13.281 -11.414 1 84.88 61 ALA B CA 1
ATOM 2300 C C . ALA B 1 61 ? -20.938 -11.984 -11.602 1 84.88 61 ALA B C 1
ATOM 2302 O O . ALA B 1 61 ? -20.344 -10.906 -11.703 1 84.88 61 ALA B O 1
ATOM 2303 N N . GLY B 1 62 ? -22.156 -12.078 -11.578 1 88.38 62 GLY B N 1
ATOM 2304 C CA . GLY B 1 62 ? -23.016 -10.922 -11.75 1 88.38 62 GLY B CA 1
ATOM 2305 C C . GLY B 1 62 ? -23.797 -10.578 -10.5 1 88.38 62 GLY B C 1
ATOM 2306 O O . GLY B 1 62 ? -23.266 -9.992 -9.562 1 88.38 62 GLY B O 1
ATOM 2307 N N . LEU B 1 63 ? -25.031 -11.164 -10.492 1 86.69 63 LEU B N 1
ATOM 2308 C CA . LEU B 1 63 ? -25.953 -10.836 -9.406 1 86.69 63 LEU B CA 1
ATOM 2309 C C . LEU B 1 63 ? -25.406 -11.336 -8.07 1 86.69 63 LEU B C 1
ATOM 2311 O O . LEU B 1 63 ? -25.609 -10.688 -7.035 1 86.69 63 LEU B O 1
ATOM 2315 N N . GLY B 1 64 ? -24.922 -12.5 -8.086 1 90.06 64 GLY B N 1
ATOM 2316 C CA . GLY B 1 64 ? -24.328 -13.023 -6.859 1 90.06 64 GLY B CA 1
ATOM 2317 C C . GLY B 1 64 ? -23.203 -12.156 -6.328 1 90.06 64 GLY B C 1
ATOM 2318 O O . GLY B 1 64 ? -23.172 -11.828 -5.141 1 90.06 64 GLY B O 1
ATOM 2319 N N . LEU B 1 65 ? -22.297 -11.891 -7.172 1 92.88 65 LEU B N 1
ATOM 2320 C CA . LEU B 1 65 ? -21.203 -11.016 -6.797 1 92.88 65 LEU B CA 1
ATOM 2321 C C . LEU B 1 65 ? -21.719 -9.664 -6.312 1 92.88 65 LEU B C 1
ATOM 2323 O O . LEU B 1 65 ? -21.266 -9.148 -5.289 1 92.88 65 LEU B O 1
ATOM 2327 N N . PHE B 1 66 ? -22.672 -9.102 -7.012 1 95.81 66 PHE B N 1
ATOM 2328 C CA . PHE B 1 66 ? -23.266 -7.812 -6.66 1 95.81 66 PHE B CA 1
ATOM 2329 C C . PHE B 1 66 ? -23.891 -7.863 -5.273 1 95.81 66 PHE B C 1
ATOM 2331 O O . PHE B 1 66 ? -23.641 -6.992 -4.438 1 95.81 66 PHE B O 1
ATOM 2338 N N . THR B 1 67 ? -24.656 -8.883 -5.031 1 95.94 67 THR B N 1
ATOM 2339 C CA . THR B 1 67 ? -25.359 -9.016 -3.762 1 95.94 67 THR B CA 1
ATOM 2340 C C . THR B 1 67 ? -24.375 -9.188 -2.607 1 95.94 67 THR B C 1
ATOM 2342 O O . THR B 1 67 ? -24.547 -8.57 -1.551 1 95.94 67 THR B O 1
ATOM 2345 N N . GLY B 1 68 ? -23.453 -10.062 -2.824 1 95.88 68 GLY B N 1
ATOM 2346 C CA . GLY B 1 68 ? -22.453 -10.266 -1.788 1 95.88 68 GLY B CA 1
ATOM 2347 C C . GLY B 1 68 ? -21.688 -9 -1.447 1 95.88 68 GLY B C 1
ATOM 2348 O O . GLY B 1 68 ? -21.547 -8.648 -0.273 1 95.88 68 GLY B O 1
ATOM 2349 N N . ILE B 1 69 ? -21.25 -8.273 -2.434 1 97.5 69 ILE B N 1
ATOM 2350 C CA . ILE B 1 69 ? -20.453 -7.062 -2.244 1 97.5 69 ILE B CA 1
ATOM 2351 C C . ILE B 1 69 ? -21.312 -5.977 -1.603 1 97.5 69 ILE B C 1
ATOM 2353 O O . ILE B 1 69 ? -20.859 -5.27 -0.701 1 97.5 69 ILE B O 1
ATOM 2357 N N . MET B 1 70 ? -22.547 -5.895 -2.051 1 97.69 70 MET B N 1
ATOM 2358 C CA . MET B 1 70 ? -23.438 -4.867 -1.514 1 97.69 70 MET B CA 1
ATOM 2359 C C . MET B 1 70 ? -23.734 -5.125 -0.042 1 97.69 70 MET B C 1
ATOM 2361 O O . MET B 1 70 ? -23.688 -4.207 0.777 1 97.69 70 MET B O 1
ATOM 2365 N N . ALA B 1 71 ? -24.062 -6.379 0.242 1 97.56 71 ALA B N 1
ATOM 2366 C CA . ALA B 1 71 ? -24.344 -6.734 1.631 1 97.56 71 ALA B CA 1
ATOM 2367 C C . ALA B 1 71 ? -23.156 -6.422 2.527 1 97.56 71 ALA B C 1
ATOM 2369 O O . ALA B 1 71 ? -23.312 -5.84 3.604 1 97.56 71 ALA B O 1
ATOM 2370 N N . TYR B 1 72 ? -22.047 -6.789 2.109 1 97.69 72 TYR B N 1
ATOM 2371 C CA . TYR B 1 72 ? -20.828 -6.562 2.869 1 97.69 72 TYR B CA 1
ATOM 2372 C C . TYR B 1 72 ? -20.547 -5.07 3.02 1 97.69 72 TYR B C 1
ATOM 2374 O O . TYR B 1 72 ? -20.297 -4.59 4.129 1 97.69 72 TYR B O 1
ATOM 2382 N N . SER B 1 73 ? -20.578 -4.32 1.925 1 98.62 73 SER B N 1
ATOM 2383 C CA . SER B 1 73 ? -20.203 -2.912 1.92 1 98.62 73 SER B CA 1
ATOM 2384 C C . SER B 1 73 ? -21.172 -2.072 2.742 1 98.62 73 SER B C 1
ATOM 2386 O O . SER B 1 73 ? -20.75 -1.165 3.467 1 98.62 73 SER B O 1
ATOM 2388 N N . VAL B 1 74 ? -22.406 -2.398 2.631 1 98.31 74 VAL B N 1
ATOM 2389 C CA . VAL B 1 74 ? -23.406 -1.66 3.395 1 98.31 74 VAL B CA 1
ATOM 2390 C C . VAL B 1 74 ? -23.25 -1.964 4.883 1 98.31 74 VAL B C 1
ATOM 2392 O O . VAL B 1 74 ? -23.297 -1.058 5.719 1 98.31 74 VAL B O 1
ATOM 2395 N N . GLY B 1 75 ? -23.094 -3.252 5.199 1 98.31 75 GLY B N 1
ATOM 2396 C CA . GLY B 1 75 ? -22.844 -3.617 6.582 1 98.31 75 GLY B CA 1
ATOM 2397 C C . GLY B 1 75 ? -21.625 -2.93 7.164 1 98.31 75 GLY B C 1
ATOM 2398 O O . GLY B 1 75 ? -21.688 -2.355 8.25 1 98.31 75 GLY B O 1
ATOM 2399 N N . ILE B 1 76 ? -20.547 -2.932 6.457 1 98.31 76 ILE B N 1
ATOM 2400 C CA . ILE B 1 76 ? -19.312 -2.303 6.891 1 98.31 76 ILE B CA 1
ATOM 2401 C C . ILE B 1 76 ? -19.5 -0.793 7.004 1 98.31 76 ILE B C 1
ATOM 2403 O O . ILE B 1 76 ? -18.938 -0.152 7.887 1 98.31 76 ILE B O 1
ATOM 2407 N N . GLY B 1 77 ? -20.266 -0.253 6.047 1 98.5 77 GLY B N 1
ATOM 2408 C CA . GLY B 1 77 ? -20.609 1.157 6.152 1 98.5 77 GLY B CA 1
ATOM 2409 C C . GLY B 1 77 ? -21.281 1.515 7.465 1 98.5 77 GLY B C 1
ATOM 2410 O O . GLY B 1 77 ? -20.984 2.555 8.055 1 98.5 77 GLY B O 1
ATOM 2411 N N . GLY B 1 78 ? -22.203 0.668 7.855 1 97.38 78 GLY B N 1
ATOM 2412 C CA . GLY B 1 78 ? -22.828 0.873 9.156 1 97.38 78 GLY B CA 1
ATOM 2413 C C . GLY B 1 78 ? -21.844 0.801 10.305 1 97.38 78 GLY B C 1
ATOM 2414 O O . GLY B 1 78 ? -21.859 1.659 11.188 1 97.38 78 GLY B O 1
ATOM 2415 N N . LEU B 1 79 ? -21.031 -0.18 10.297 1 97.56 79 LEU B N 1
ATOM 2416 C CA . LEU B 1 79 ? -20.016 -0.33 11.336 1 97.56 79 LEU B CA 1
ATOM 2417 C C . LEU B 1 79 ? -19.062 0.854 11.328 1 97.56 79 LEU B C 1
ATOM 2419 O O . LEU B 1 79 ? -18.609 1.298 12.391 1 97.56 79 LEU B O 1
ATOM 2423 N N . PHE B 1 80 ? -18.766 1.328 10.172 1 98.31 80 PHE B N 1
ATOM 2424 C CA . PHE B 1 80 ? -17.906 2.496 10.023 1 98.31 80 PHE B CA 1
ATOM 2425 C C . PHE B 1 80 ? -18.516 3.711 10.711 1 98.31 80 PHE B C 1
ATOM 2427 O O . PHE B 1 80 ? -17.812 4.453 11.398 1 98.31 80 PHE B O 1
ATOM 2434 N N . ALA B 1 81 ? -19.766 3.855 10.5 1 97.69 81 ALA B N 1
ATOM 2435 C CA . ALA B 1 81 ? -20.484 4.965 11.117 1 97.69 81 ALA B CA 1
ATOM 2436 C C . ALA B 1 81 ? -20.438 4.863 12.641 1 97.69 81 ALA B C 1
ATOM 2438 O O . ALA B 1 81 ? -20.312 5.875 13.336 1 97.69 81 ALA B O 1
ATOM 2439 N N . LEU B 1 82 ? -20.547 3.666 13.117 1 96.19 82 LEU B N 1
ATOM 2440 C CA . LEU B 1 82 ? -20.469 3.455 14.562 1 96.19 82 LEU B CA 1
ATOM 2441 C C . LEU B 1 82 ? -19.078 3.785 15.094 1 96.19 82 LEU B C 1
ATOM 2443 O O . LEU B 1 82 ? -18.953 4.43 16.141 1 96.19 82 LEU B O 1
ATOM 2447 N N . ALA B 1 83 ? -18.109 3.324 14.43 1 96.12 83 ALA B N 1
ATOM 2448 C CA . ALA B 1 83 ? -16.734 3.637 14.82 1 96.12 83 ALA B CA 1
ATOM 2449 C C . ALA B 1 83 ? -16.484 5.141 14.805 1 96.12 83 ALA B C 1
ATOM 2451 O O . ALA B 1 83 ? -15.844 5.684 15.703 1 96.12 83 ALA B O 1
ATOM 2452 N N . PHE B 1 84 ? -17 5.781 13.805 1 96.75 84 PHE B N 1
ATOM 2453 C CA . PHE B 1 84 ? -16.875 7.23 13.703 1 96.75 84 PHE B CA 1
ATOM 2454 C C . PHE B 1 84 ? -17.578 7.918 14.867 1 96.75 84 PHE B C 1
ATOM 2456 O O . PHE B 1 84 ? -17.016 8.844 15.469 1 96.75 84 PHE B O 1
ATOM 2463 N N . SER B 1 85 ? -18.75 7.473 15.117 1 93.88 85 SER B N 1
ATOM 2464 C CA . SER B 1 85 ? -19.531 8.078 16.203 1 93.88 85 SER B CA 1
ATOM 2465 C C . SER B 1 85 ? -18.797 7.965 17.531 1 93.88 85 SER B C 1
ATOM 2467 O O . SER B 1 85 ? -18.891 8.859 18.375 1 93.88 85 SER B O 1
ATOM 2469 N N . TYR B 1 86 ? -18.109 6.918 17.656 1 91.44 86 TYR B N 1
ATOM 2470 C CA . TYR B 1 86 ? -17.344 6.719 18.875 1 91.44 86 TYR B CA 1
ATOM 2471 C C . TYR B 1 86 ? -16.078 7.586 18.891 1 91.44 86 TYR B C 1
ATOM 2473 O O . TYR B 1 86 ? -15.742 8.18 19.906 1 91.44 86 TYR B O 1
ATOM 2481 N N . ALA B 1 87 ? -15.422 7.699 17.812 1 91.81 87 ALA B N 1
ATOM 2482 C CA . ALA B 1 87 ? -14.102 8.32 17.734 1 91.81 87 ALA B CA 1
ATOM 2483 C C . ALA B 1 87 ? -14.211 9.836 17.625 1 91.81 87 ALA B C 1
ATOM 2485 O O . ALA B 1 87 ? -13.344 10.562 18.125 1 91.81 87 ALA B O 1
ATOM 2486 N N . TYR B 1 88 ? -15.242 10.242 16.984 1 91.06 88 TYR B N 1
ATOM 2487 C CA . TYR B 1 88 ? -15.367 11.664 16.703 1 91.06 88 TYR B CA 1
ATOM 2488 C C . TYR B 1 88 ? -15.555 12.469 17.984 1 91.06 88 TYR B C 1
ATOM 2490 O O . TYR B 1 88 ? -16.484 12.195 18.766 1 91.06 88 TYR B O 1
ATOM 2498 N N . GLY B 1 89 ? -14.688 13.469 18.203 1 86.44 89 GLY B N 1
ATOM 2499 C CA . GLY B 1 89 ? -14.758 14.32 19.375 1 86.44 89 GLY B CA 1
ATOM 2500 C C . GLY B 1 89 ? -14.031 13.742 20.578 1 86.44 89 GLY B C 1
ATOM 2501 O O . GLY B 1 89 ? -13.805 14.445 21.562 1 86.44 89 GLY B O 1
ATOM 2502 N N . ARG B 1 90 ? -13.648 12.508 20.5 1 84.19 90 ARG B N 1
ATOM 2503 C CA . ARG B 1 90 ? -12.977 11.867 21.625 1 84.19 90 ARG B CA 1
ATOM 2504 C C . ARG B 1 90 ? -11.508 11.609 21.312 1 84.19 90 ARG B C 1
ATOM 2506 O O . ARG B 1 90 ? -10.633 11.875 22.156 1 84.19 90 ARG B O 1
ATOM 2513 N N . VAL B 1 91 ? -11.281 11.141 20.125 1 82.12 91 VAL B N 1
ATOM 2514 C CA . VAL B 1 91 ? -9.953 10.625 19.797 1 82.12 91 VAL B CA 1
ATOM 2515 C C . VAL B 1 91 ? -9.305 11.516 18.734 1 82.12 91 VAL B C 1
ATOM 2517 O O . VAL B 1 91 ? -8.109 11.805 18.812 1 82.12 91 VAL B O 1
ATOM 2520 N N . SER B 1 92 ? -10.102 11.992 17.828 1 79.75 92 SER B N 1
ATOM 2521 C CA . SER B 1 92 ? -9.547 12.688 16.672 1 79.75 92 SER B CA 1
ATOM 2522 C C . SER B 1 92 ? -9.609 14.203 16.844 1 79.75 92 SER B C 1
ATOM 2524 O O . SER B 1 92 ? -10.648 14.742 17.234 1 79.75 92 SER B O 1
ATOM 2526 N N . PRO B 1 93 ? -8.531 14.812 16.656 1 81.19 93 PRO B N 1
ATOM 2527 C CA . PRO B 1 93 ? -8.547 16.281 16.703 1 81.19 93 PRO B CA 1
ATOM 2528 C C . PRO B 1 93 ? -9.023 16.906 15.398 1 81.19 93 PRO B C 1
ATOM 2530 O O . PRO B 1 93 ? -9.055 18.141 15.273 1 81.19 93 PRO B O 1
ATOM 2533 N N . PHE B 1 94 ? -9.508 16.109 14.453 1 87.81 94 PHE B N 1
ATOM 2534 C CA . PHE B 1 94 ? -9.852 16.594 13.125 1 87.81 94 PHE B CA 1
ATOM 2535 C C . PHE B 1 94 ? -11.359 16.766 12.984 1 87.81 94 PHE B C 1
ATOM 2537 O O . PHE B 1 94 ? -12.117 16.312 13.844 1 87.81 94 PHE B O 1
ATOM 2544 N N . GLY B 1 95 ? -11.773 17.5 12.016 1 92.44 95 GLY B N 1
ATOM 2545 C CA . GLY B 1 95 ? -13.188 17.578 11.664 1 92.44 95 GLY B CA 1
ATOM 2546 C C . GLY B 1 95 ? -13.758 16.281 11.156 1 92.44 95 GLY B C 1
ATOM 2547 O O . GLY B 1 95 ? -13.07 15.25 11.156 1 92.44 95 GLY B O 1
ATOM 2548 N N . PRO B 1 96 ? -15.016 16.281 10.859 1 94.25 96 PRO B N 1
ATOM 2549 C CA . PRO B 1 96 ? -15.688 15.055 10.445 1 94.25 96 PRO B CA 1
ATOM 2550 C C . PRO B 1 96 ? -15 14.383 9.25 1 94.25 96 PRO B C 1
ATOM 2552 O O . PRO B 1 96 ? -14.797 13.164 9.25 1 94.25 96 PRO B O 1
ATOM 2555 N N . ARG B 1 97 ? -14.641 15.156 8.258 1 95.56 97 ARG B N 1
ATOM 2556 C CA . ARG B 1 97 ? -14 14.594 7.07 1 95.56 97 ARG B CA 1
ATOM 2557 C C . ARG B 1 97 ? -12.648 13.992 7.41 1 95.56 97 ARG B C 1
ATOM 2559 O O . ARG B 1 97 ? -12.328 12.875 6.984 1 95.56 97 ARG B O 1
ATOM 2566 N N . GLY B 1 98 ? -11.891 14.742 8.195 1 95.12 98 GLY B N 1
ATOM 2567 C CA . GLY B 1 98 ? -10.586 14.25 8.594 1 95.12 98 GLY B CA 1
ATOM 2568 C C . GLY B 1 98 ? -10.656 12.992 9.445 1 95.12 98 GLY B C 1
ATOM 2569 O O . GLY B 1 98 ? -9.875 12.062 9.258 1 95.12 98 GLY B O 1
ATOM 2570 N N . THR B 1 99 ? -11.539 13.023 10.359 1 96.19 99 THR B N 1
ATOM 2571 C CA . THR B 1 99 ? -11.703 11.875 11.234 1 96.19 99 THR B CA 1
ATOM 2572 C C . THR B 1 99 ? -12.117 10.641 10.438 1 96.19 99 THR B C 1
ATOM 2574 O O . THR B 1 99 ? -11.562 9.555 10.633 1 96.19 99 THR B O 1
ATOM 2577 N N . ALA B 1 100 ? -13.055 10.812 9.555 1 97.88 100 ALA B N 1
ATOM 2578 C CA . ALA B 1 100 ? -13.523 9.703 8.719 1 97.88 100 ALA B CA 1
ATOM 2579 C C . ALA B 1 100 ? -12.398 9.156 7.855 1 97.88 100 ALA B C 1
ATOM 2581 O O . ALA B 1 100 ? -12.242 7.938 7.73 1 97.88 100 ALA B O 1
ATOM 2582 N N . ALA B 1 101 ? -11.641 10.055 7.297 1 97.25 101 ALA B N 1
ATOM 2583 C CA . ALA B 1 101 ? -10.516 9.633 6.453 1 97.25 101 ALA B CA 1
ATOM 2584 C C . ALA B 1 101 ? -9.492 8.844 7.262 1 97.25 101 ALA B C 1
ATOM 2586 O O . ALA B 1 101 ? -8.961 7.84 6.785 1 97.25 101 ALA B O 1
ATOM 2587 N N . LEU B 1 102 ? -9.242 9.281 8.453 1 96.12 102 LEU B N 1
ATOM 2588 C CA . LEU B 1 102 ? -8.25 8.625 9.305 1 96.12 102 LEU B CA 1
ATOM 2589 C C . LEU B 1 102 ? -8.734 7.238 9.727 1 96.12 102 LEU B C 1
ATOM 2591 O O . LEU B 1 102 ? -7.957 6.285 9.75 1 96.12 102 LEU B O 1
ATOM 2595 N N . ILE B 1 103 ? -9.977 7.156 10.055 1 97.81 103 ILE B N 1
ATOM 2596 C CA . ILE B 1 103 ? -10.539 5.867 10.438 1 97.81 103 ILE B CA 1
ATOM 2597 C C . ILE B 1 103 ? -10.492 4.902 9.258 1 97.81 103 ILE B C 1
ATOM 2599 O O . ILE B 1 103 ? -10.156 3.729 9.422 1 97.81 103 ILE B O 1
ATOM 2603 N N . ALA B 1 104 ? -10.859 5.406 8.109 1 98.69 104 ALA B N 1
ATOM 2604 C CA . ALA B 1 104 ? -10.836 4.582 6.906 1 98.69 104 ALA B CA 1
ATOM 2605 C C . ALA B 1 104 ? -9.422 4.09 6.609 1 98.69 104 ALA B C 1
ATOM 2607 O O . ALA B 1 104 ? -9.227 2.928 6.242 1 98.69 104 ALA B O 1
ATOM 2608 N N . LEU B 1 105 ? -8.461 4.977 6.75 1 97.75 105 LEU B N 1
ATOM 2609 C CA . LEU B 1 105 ? -7.066 4.594 6.523 1 97.75 105 LEU B CA 1
ATOM 2610 C C . LEU B 1 105 ? -6.629 3.535 7.527 1 97.75 105 LEU B C 1
ATOM 2612 O O . LEU B 1 105 ? -5.973 2.557 7.156 1 97.75 105 LEU B O 1
ATOM 2616 N N . ALA B 1 106 ? -6.938 3.746 8.75 1 97.88 106 ALA B N 1
ATOM 2617 C CA . ALA B 1 106 ? -6.602 2.777 9.789 1 97.88 106 ALA B CA 1
ATOM 2618 C C . ALA B 1 106 ? -7.266 1.429 9.516 1 97.88 106 ALA B C 1
ATOM 2620 O O . ALA B 1 106 ? -6.641 0.379 9.688 1 97.88 106 ALA B O 1
ATOM 2621 N N . ALA B 1 107 ? -8.492 1.506 9.117 1 98.56 107 ALA B N 1
ATOM 2622 C CA . ALA B 1 107 ? -9.227 0.279 8.82 1 98.56 107 ALA B CA 1
ATOM 2623 C C . ALA B 1 107 ? -8.625 -0.453 7.629 1 98.56 107 ALA B C 1
ATOM 2625 O O . ALA B 1 107 ? -8.484 -1.678 7.648 1 98.56 107 ALA B O 1
ATOM 2626 N N . PHE B 1 108 ? -8.32 0.316 6.598 1 98.75 108 PHE B N 1
ATOM 2627 C CA . PHE B 1 108 ? -7.676 -0.293 5.441 1 98.75 108 PHE B CA 1
ATOM 2628 C C . PHE B 1 108 ? -6.398 -1.015 5.852 1 98.75 108 PHE B C 1
ATOM 2630 O O . PHE B 1 108 ? -6.145 -2.139 5.414 1 98.75 108 PHE B O 1
ATOM 2637 N N . VAL B 1 109 ? -5.555 -0.396 6.707 1 98.69 109 VAL B N 1
ATOM 2638 C CA . VAL B 1 109 ? -4.289 -0.974 7.148 1 98.69 109 VAL B CA 1
ATOM 2639 C C . VAL B 1 109 ? -4.559 -2.201 8.016 1 98.69 109 VAL B C 1
ATOM 2641 O O . VAL B 1 109 ? -4.016 -3.279 7.758 1 98.69 109 VAL B O 1
ATOM 2644 N N . ALA B 1 110 ? -5.434 -2.092 8.945 1 98.62 110 ALA B N 1
ATOM 2645 C CA . ALA B 1 110 ? -5.605 -3.117 9.977 1 98.62 110 ALA B CA 1
ATOM 2646 C C . ALA B 1 110 ? -6.395 -4.305 9.438 1 98.62 110 ALA B C 1
ATOM 2648 O O . ALA B 1 110 ? -6.152 -5.449 9.82 1 98.62 110 ALA B O 1
ATOM 2649 N N . ILE B 1 111 ? -7.312 -4.012 8.555 1 98.31 111 ILE B N 1
ATOM 2650 C CA . ILE B 1 111 ? -8.258 -5.055 8.18 1 98.31 111 ILE B CA 1
ATOM 2651 C C . ILE B 1 111 ? -7.855 -5.66 6.836 1 98.31 111 ILE B C 1
ATOM 2653 O O . ILE B 1 111 ? -8.125 -6.832 6.57 1 98.31 111 ILE B O 1
ATOM 2657 N N . ALA B 1 112 ? -7.211 -4.875 6.008 1 98.19 112 ALA B N 1
ATOM 2658 C CA . ALA B 1 112 ? -6.914 -5.359 4.664 1 98.19 112 ALA B CA 1
ATOM 2659 C C . ALA B 1 112 ? -5.41 -5.539 4.465 1 98.19 112 ALA B C 1
ATOM 2661 O O . ALA B 1 112 ? -4.934 -6.66 4.285 1 98.19 112 ALA B O 1
ATOM 2662 N N . LEU B 1 113 ? -4.645 -4.539 4.652 1 98.12 113 LEU B N 1
ATOM 2663 C CA . LEU B 1 113 ? -3.234 -4.551 4.27 1 98.12 113 LEU B CA 1
ATOM 2664 C C . LEU B 1 113 ? -2.447 -5.539 5.125 1 98.12 113 LEU B C 1
ATOM 2666 O O . LEU B 1 113 ? -1.791 -6.438 4.594 1 98.12 113 LEU B O 1
ATOM 2670 N N . VAL B 1 114 ? -2.557 -5.445 6.438 1 98.12 114 VAL B N 1
ATOM 2671 C CA . VAL B 1 114 ? -1.768 -6.254 7.359 1 98.12 114 VAL B CA 1
ATOM 2672 C C . VAL B 1 114 ? -2.133 -7.727 7.199 1 98.12 114 VAL B C 1
ATOM 2674 O O . VAL B 1 114 ? -1.259 -8.57 6.973 1 98.12 114 VAL B O 1
ATOM 2677 N N . PRO B 1 115 ? -3.371 -8.078 7.207 1 97.5 115 PRO B N 1
ATOM 2678 C CA . PRO B 1 115 ? -3.695 -9.492 7.059 1 97.5 115 PRO B CA 1
ATOM 2679 C C . PRO B 1 115 ? -3.314 -10.047 5.688 1 97.5 115 PRO B C 1
ATOM 2681 O O . PRO B 1 115 ? -2.914 -11.211 5.57 1 97.5 115 PRO B O 1
ATOM 2684 N N . ASP B 1 116 ? -3.42 -9.211 4.684 1 96.44 116 ASP B N 1
ATOM 2685 C CA . ASP B 1 116 ? -3.16 -9.688 3.328 1 96.44 116 ASP B CA 1
ATOM 2686 C C . ASP B 1 116 ? -1.666 -9.898 3.098 1 96.44 116 ASP B C 1
ATOM 2688 O O . ASP B 1 116 ? -1.271 -10.617 2.176 1 96.44 116 ASP B O 1
ATOM 2692 N N . ILE B 1 117 ? -0.882 -9.25 3.867 1 95.5 117 ILE B N 1
ATOM 2693 C CA . ILE B 1 117 ? 0.555 -9.484 3.76 1 95.5 117 ILE B CA 1
ATOM 2694 C C . ILE B 1 117 ? 0.891 -10.891 4.238 1 95.5 117 ILE B C 1
ATOM 2696 O O . ILE B 1 117 ? 1.678 -11.602 3.605 1 95.5 117 ILE B O 1
ATOM 2700 N N . LYS B 1 118 ? 0.3 -11.352 5.281 1 95.06 118 LYS B N 1
ATOM 2701 C CA . LYS B 1 118 ? 0.577 -12.664 5.852 1 95.06 118 LYS B CA 1
ATOM 2702 C C . LYS B 1 118 ? -0.232 -13.75 5.148 1 95.06 118 LYS B C 1
ATOM 2704 O O . LYS B 1 118 ? 0.291 -14.828 4.852 1 95.06 118 LYS B O 1
ATOM 2709 N N . TYR B 1 119 ? -1.51 -13.453 4.926 1 95.5 119 TYR B N 1
ATOM 2710 C CA . TYR B 1 119 ? -2.436 -14.406 4.332 1 95.5 119 TYR B CA 1
ATOM 2711 C C . TYR B 1 119 ? -3.15 -13.805 3.129 1 95.5 119 TYR B C 1
ATOM 2713 O O . TYR B 1 119 ? -4.344 -13.492 3.199 1 95.5 119 TYR B O 1
ATOM 2721 N N . PRO B 1 120 ? -2.404 -13.742 2.049 1 94.88 120 PRO B N 1
ATOM 2722 C CA . PRO B 1 120 ? -3.008 -13.109 0.873 1 94.88 120 PRO B CA 1
ATOM 2723 C C . PRO B 1 120 ? -4.141 -13.938 0.273 1 94.88 120 PRO B C 1
ATOM 2725 O O . PRO B 1 120 ? -4.199 -15.156 0.483 1 94.88 120 PRO B O 1
ATOM 2728 N N . ALA B 1 121 ? -4.969 -13.266 -0.431 1 93.19 121 ALA B N 1
ATOM 2729 C CA . ALA B 1 121 ? -6.148 -13.883 -1.033 1 93.19 121 ALA B CA 1
ATOM 2730 C C . ALA B 1 121 ? -5.754 -14.852 -2.139 1 93.19 121 ALA B C 1
ATOM 2732 O O . ALA B 1 121 ? -4.82 -14.594 -2.898 1 93.19 121 ALA B O 1
ATOM 2733 N N . ASN B 1 122 ? -6.465 -15.969 -2.227 1 93.81 122 ASN B N 1
ATOM 2734 C CA . ASN B 1 122 ? -6.434 -16.891 -3.355 1 93.81 122 ASN B CA 1
ATOM 2735 C C . ASN B 1 122 ? -7.746 -16.875 -4.133 1 93.81 122 ASN B C 1
ATOM 2737 O O . ASN B 1 122 ? -8.82 -16.766 -3.539 1 93.81 122 ASN B O 1
ATOM 2741 N N . PRO B 1 123 ? -7.559 -16.938 -5.453 1 91.19 123 PRO B N 1
ATOM 2742 C CA . PRO B 1 123 ? -8.82 -17.078 -6.18 1 91.19 123 PRO B CA 1
ATOM 2743 C C . PRO B 1 123 ? -9.539 -18.391 -5.844 1 91.19 123 PRO B C 1
ATOM 2745 O O . PRO B 1 123 ? -8.93 -19.312 -5.289 1 91.19 123 PRO B O 1
ATOM 2748 N N . PRO B 1 124 ? -10.797 -18.25 -6.25 1 84 124 PRO B N 1
ATOM 2749 C CA . PRO B 1 124 ? -11.516 -19.5 -6.016 1 84 124 PRO B CA 1
ATOM 2750 C C . PRO B 1 124 ? -10.898 -20.688 -6.754 1 84 124 PRO B C 1
ATOM 2752 O O . PRO B 1 124 ? -10.227 -20.5 -7.77 1 84 124 PRO B O 1
ATOM 2755 N N . SER B 1 125 ? -10.875 -21.875 -6.191 1 79.94 125 SER B N 1
ATOM 2756 C CA . SER B 1 125 ? -10.414 -23.125 -6.77 1 79.94 125 SER B CA 1
ATOM 2757 C C . SER B 1 125 ? -8.93 -23.344 -6.504 1 79.94 125 SER B C 1
ATOM 2759 O O . SER B 1 125 ? -8.367 -24.375 -6.871 1 79.94 125 SER B O 1
ATOM 2761 N N . VAL B 1 126 ? -8.336 -22.172 -6.023 1 84.5 126 VAL B N 1
ATOM 2762 C CA . VAL B 1 126 ? -6.93 -22.312 -5.656 1 84.5 126 VAL B CA 1
ATOM 2763 C C . VAL B 1 126 ? -6.805 -22.531 -4.152 1 84.5 126 VAL B C 1
ATOM 2765 O O . VAL B 1 126 ? -7.059 -21.609 -3.359 1 84.5 126 VAL B O 1
ATOM 2768 N N . GLY B 1 127 ? -6.465 -23.719 -3.816 1 83.69 127 GLY B N 1
ATOM 2769 C CA . GLY B 1 127 ? -6.348 -24.109 -2.422 1 83.69 127 GLY B CA 1
ATOM 2770 C C . GLY B 1 127 ? -7.027 -25.438 -2.119 1 83.69 127 GLY B C 1
ATOM 2771 O O . GLY B 1 127 ? -7.75 -25.984 -2.959 1 83.69 127 GLY B O 1
ATOM 2772 N N . ASN B 1 128 ? -6.797 -25.922 -0.949 1 82.5 128 ASN B N 1
ATOM 2773 C CA . ASN B 1 128 ? -7.391 -27.172 -0.472 1 82.5 128 ASN B CA 1
ATOM 2774 C C . ASN B 1 128 ? -8.68 -26.922 0.303 1 82.5 128 ASN B C 1
ATOM 2776 O O . ASN B 1 128 ? -8.664 -26.266 1.353 1 82.5 128 ASN B O 1
ATOM 2780 N N . PRO B 1 129 ? -9.766 -27.375 -0.234 1 83 129 PRO B N 1
ATOM 2781 C CA . PRO B 1 129 ? -11.039 -27.156 0.452 1 83 129 PRO B CA 1
ATOM 2782 C C . PRO B 1 129 ? -11.055 -27.719 1.872 1 83 129 PRO B C 1
ATOM 2784 O O . PRO B 1 129 ? -11.781 -27.219 2.73 1 83 129 PRO B O 1
ATOM 2787 N N . ASP B 1 130 ? -10.227 -28.609 2.141 1 84.5 130 ASP B N 1
ATOM 2788 C CA . ASP B 1 130 ? -10.211 -29.266 3.443 1 84.5 130 ASP B CA 1
ATOM 2789 C C . ASP B 1 130 ? -9.625 -28.359 4.516 1 84.5 130 ASP B C 1
ATOM 2791 O O . ASP B 1 130 ? -9.828 -28.578 5.711 1 84.5 130 ASP B O 1
ATOM 2795 N N . THR B 1 131 ? -8.906 -27.312 4.051 1 86.44 131 THR B N 1
ATOM 2796 C CA . THR B 1 131 ? -8.234 -26.469 5.02 1 86.44 131 THR B CA 1
ATOM 2797 C C . THR B 1 131 ? -8.867 -25.078 5.059 1 86.44 131 THR B C 1
ATOM 2799 O O . THR B 1 131 ? -8.328 -24.156 5.672 1 86.44 131 THR B O 1
ATOM 2802 N N . ILE B 1 132 ? -9.914 -24.969 4.449 1 85.38 132 ILE B N 1
ATOM 2803 C CA . ILE B 1 132 ? -10.555 -23.656 4.328 1 85.38 132 ILE B CA 1
ATOM 2804 C C . ILE B 1 132 ? -10.914 -23.141 5.715 1 85.38 132 ILE B C 1
ATOM 2806 O O . ILE B 1 132 ? -10.789 -21.938 5.984 1 85.38 132 ILE B O 1
ATOM 2810 N N . GLY B 1 133 ? -11.383 -24 6.574 1 88.12 133 GLY B N 1
ATOM 2811 C CA . GLY B 1 133 ? -11.766 -23.609 7.918 1 88.12 133 GLY B CA 1
ATOM 2812 C C . GLY B 1 133 ? -10.602 -23.031 8.719 1 88.12 133 GLY B C 1
ATOM 2813 O O . GLY B 1 133 ? -10.688 -21.922 9.234 1 88.12 133 GLY B O 1
ATOM 2814 N N . VAL B 1 134 ? -9.539 -23.734 8.719 1 90.75 134 VAL B N 1
ATOM 2815 C CA . VAL B 1 134 ? -8.375 -23.328 9.5 1 90.75 134 VAL B CA 1
ATOM 2816 C C . VAL B 1 134 ? -7.77 -22.062 8.898 1 90.75 134 VAL B C 1
ATOM 2818 O O . VAL B 1 134 ? -7.363 -21.156 9.625 1 90.75 134 VAL B O 1
ATOM 2821 N N . ARG B 1 135 ? -7.766 -21.969 7.633 1 91.12 135 ARG B N 1
ATOM 2822 C CA . ARG B 1 135 ? -7.219 -20.797 6.973 1 91.12 135 ARG B CA 1
ATOM 2823 C C . ARG B 1 135 ? -8.055 -19.562 7.273 1 91.12 135 ARG B C 1
ATOM 2825 O O . ARG B 1 135 ? -7.512 -18.469 7.508 1 91.12 135 ARG B O 1
ATOM 2832 N N . THR B 1 136 ? -9.297 -19.75 7.258 1 92.12 136 THR B N 1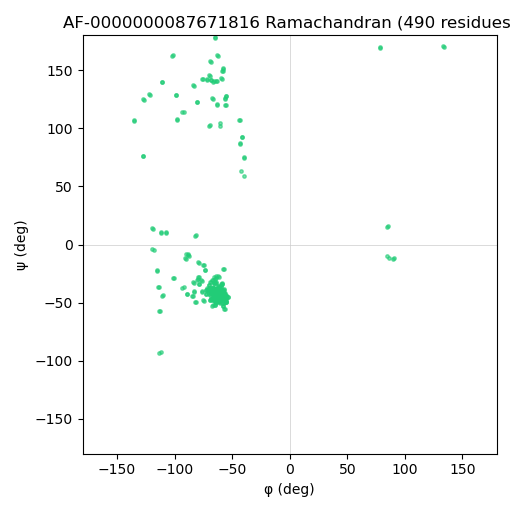
ATOM 2833 C CA . THR B 1 136 ? -10.203 -18.656 7.578 1 92.12 136 THR B CA 1
ATOM 2834 C C . THR B 1 136 ? -10.031 -18.203 9.023 1 92.12 136 THR B C 1
ATOM 2836 O O . THR B 1 136 ? -10.055 -17.016 9.32 1 92.12 136 THR B O 1
ATOM 2839 N N . GLU B 1 137 ? -9.883 -19.172 9.812 1 93.88 137 GLU B N 1
ATOM 2840 C CA . GLU B 1 137 ? -9.664 -18.875 11.227 1 93.88 137 GLU B CA 1
ATOM 2841 C C . GLU B 1 137 ? -8.391 -18.047 11.422 1 93.88 137 GLU B C 1
ATOM 2843 O O . GLU B 1 137 ? -8.391 -17.047 12.141 1 93.88 137 GLU B O 1
ATOM 2848 N N . TYR B 1 138 ? -7.348 -18.453 10.805 1 94.56 138 TYR B N 1
ATOM 2849 C CA . TYR B 1 138 ? -6.086 -17.734 10.922 1 94.56 138 TYR B CA 1
ATOM 2850 C C . TYR B 1 138 ? -6.227 -16.312 10.398 1 94.56 138 TYR B C 1
ATOM 2852 O O . TYR B 1 138 ? -5.688 -15.367 10.984 1 94.56 138 TYR B O 1
ATOM 2860 N N . PHE B 1 139 ? -6.945 -16.219 9.375 1 95.5 139 PHE B N 1
ATOM 2861 C CA . PHE B 1 139 ? -7.148 -14.898 8.789 1 95.5 139 PHE B CA 1
ATOM 2862 C C . PHE B 1 139 ? -7.902 -13.992 9.75 1 95.5 139 PHE B C 1
ATOM 2864 O O . PHE B 1 139 ? -7.508 -12.844 9.961 1 95.5 139 PHE B O 1
ATOM 2871 N N . PHE B 1 140 ? -8.898 -14.484 10.32 1 96.38 140 PHE B N 1
ATOM 2872 C CA . PHE B 1 140 ? -9.695 -13.695 11.25 1 96.38 140 PHE B CA 1
ATOM 2873 C C . PHE B 1 140 ? -8.898 -13.359 12.5 1 96.38 140 PHE B C 1
ATOM 2875 O O . PHE B 1 140 ? -9.031 -12.266 13.047 1 96.38 140 PHE B O 1
ATOM 2882 N N . VAL B 1 141 ? -8.148 -14.305 12.938 1 97.44 141 VAL B N 1
ATOM 2883 C CA . VAL B 1 141 ? -7.285 -14.047 14.094 1 97.44 141 VAL B CA 1
ATOM 2884 C C . VAL B 1 141 ? -6.316 -12.906 13.766 1 97.44 141 VAL B C 1
ATOM 2886 O O . VAL B 1 141 ? -6.094 -12.023 14.594 1 97.44 141 VAL B O 1
ATOM 2889 N N . MET B 1 142 ? -5.785 -12.945 12.57 1 97.5 142 MET B N 1
ATOM 2890 C CA . MET B 1 142 ? -4.863 -11.898 12.141 1 97.5 142 MET B CA 1
ATOM 2891 C C . MET B 1 142 ? -5.559 -10.539 12.125 1 97.5 142 MET B C 1
ATOM 2893 O O . MET B 1 142 ? -4.977 -9.531 12.539 1 97.5 142 MET B O 1
ATOM 2897 N N . ILE B 1 143 ? -6.793 -10.484 11.695 1 98 143 ILE B N 1
ATOM 2898 C CA . ILE B 1 143 ? -7.555 -9.242 11.664 1 98 143 ILE B CA 1
ATOM 2899 C C . ILE B 1 143 ? -7.758 -8.719 13.078 1 98 143 ILE B C 1
ATOM 2901 O O . ILE B 1 143 ? -7.512 -7.543 13.352 1 98 143 ILE B O 1
ATOM 2905 N N . VAL B 1 144 ? -8.156 -9.602 13.953 1 98.31 144 VAL B N 1
ATOM 2906 C CA . VAL B 1 144 ? -8.453 -9.211 15.328 1 98.31 144 VAL B CA 1
ATOM 2907 C C . VAL B 1 144 ? -7.188 -8.68 16 1 98.31 144 VAL B C 1
ATOM 2909 O O . VAL B 1 144 ? -7.215 -7.617 16.625 1 98.31 144 VAL B O 1
ATOM 2912 N N . ILE B 1 145 ? -6.117 -9.383 15.812 1 98.56 145 ILE B N 1
ATOM 2913 C CA . ILE B 1 145 ? -4.863 -8.953 16.422 1 98.56 145 ILE B CA 1
ATOM 2914 C C . ILE B 1 145 ? -4.422 -7.625 15.812 1 98.56 145 ILE B C 1
ATOM 2916 O O . ILE B 1 145 ? -3.941 -6.738 16.531 1 98.56 145 ILE B O 1
ATOM 2920 N N . SER B 1 146 ? -4.586 -7.543 14.523 1 98.75 146 SER B N 1
ATOM 2921 C CA . SER B 1 146 ? -4.199 -6.316 13.828 1 98.75 146 SER B CA 1
ATOM 2922 C C . SER B 1 146 ? -5.012 -5.125 14.32 1 98.75 146 SER B C 1
ATOM 2924 O O . SER B 1 146 ? -4.461 -4.047 14.555 1 98.75 146 SER B O 1
ATOM 2926 N N . ILE B 1 147 ? -6.273 -5.273 14.469 1 98.44 147 ILE B N 1
ATOM 2927 C CA . ILE B 1 147 ? -7.133 -4.211 14.977 1 98.44 147 ILE B CA 1
ATOM 2928 C C . ILE B 1 147 ? -6.723 -3.855 16.406 1 98.44 147 ILE B C 1
ATOM 2930 O O . ILE B 1 147 ? -6.602 -2.678 16.75 1 98.44 147 ILE B O 1
ATOM 2934 N N . ALA B 1 148 ? -6.52 -4.871 17.234 1 98.69 148 ALA B N 1
ATOM 2935 C CA . ALA B 1 148 ? -6.098 -4.645 18.625 1 98.69 148 ALA B CA 1
ATOM 2936 C C . ALA B 1 148 ? -4.781 -3.877 18.672 1 98.69 148 ALA B C 1
ATOM 2938 O O . ALA B 1 148 ? -4.629 -2.947 19.469 1 98.69 148 ALA B O 1
ATOM 2939 N N . ALA B 1 149 ? -3.863 -4.293 17.828 1 98.81 149 ALA B N 1
ATOM 2940 C CA . ALA B 1 149 ? -2.574 -3.609 17.766 1 98.81 149 ALA B CA 1
ATOM 2941 C C . ALA B 1 149 ? -2.746 -2.158 17.328 1 98.81 149 ALA B C 1
ATOM 2943 O O . ALA B 1 149 ? -2.059 -1.266 17.828 1 98.81 149 ALA B O 1
ATOM 2944 N N . MET B 1 150 ? -3.646 -1.907 16.422 1 98.5 150 MET B N 1
ATOM 2945 C CA . MET B 1 150 ? -3.912 -0.553 15.938 1 98.5 150 MET B CA 1
ATOM 2946 C C . MET B 1 150 ? -4.523 0.303 17.047 1 98.5 150 MET B C 1
ATOM 2948 O O . MET B 1 150 ? -4.098 1.439 17.266 1 98.5 150 MET B O 1
ATOM 2952 N N . VAL B 1 151 ? -5.477 -0.223 17.703 1 97.19 151 VAL B N 1
ATOM 2953 C CA . VAL B 1 151 ? -6.082 0.483 18.828 1 97.19 151 VAL B CA 1
ATOM 2954 C C . VAL B 1 151 ? -5.027 0.763 19.906 1 97.19 151 VAL B C 1
ATOM 2956 O O . VAL B 1 151 ? -4.973 1.864 20.453 1 97.19 151 VAL B O 1
ATOM 2959 N N . GLY B 1 152 ? -4.195 -0.265 20.203 1 98.31 152 GLY B N 1
ATOM 2960 C CA . GLY B 1 152 ? -3.1 -0.072 21.141 1 98.31 152 GLY B CA 1
ATOM 2961 C C . GLY B 1 152 ? -2.137 1.02 20.703 1 98.31 152 GLY B C 1
ATOM 2962 O O . GLY B 1 152 ? -1.657 1.792 21.547 1 98.31 152 GLY B O 1
ATOM 2963 N N . ALA B 1 153 ? -1.855 1.077 19.438 1 98.31 153 ALA B N 1
ATOM 2964 C CA . ALA B 1 153 ? -0.954 2.1 18.922 1 98.31 153 ALA B CA 1
ATOM 2965 C C . ALA B 1 153 ? -1.557 3.494 19.078 1 98.31 153 ALA B C 1
ATOM 2967 O O . ALA B 1 153 ? -0.854 4.445 19.422 1 98.31 153 ALA B O 1
ATOM 2968 N N . VAL B 1 154 ? -2.816 3.635 18.812 1 95.69 154 VAL B N 1
ATOM 2969 C CA . VAL B 1 154 ? -3.5 4.914 18.969 1 95.69 154 VAL B CA 1
ATOM 2970 C C . VAL B 1 154 ? -3.484 5.332 20.438 1 95.69 154 VAL B C 1
ATOM 2972 O O . VAL B 1 154 ? -3.207 6.492 20.766 1 95.69 154 VAL B O 1
ATOM 2975 N N . ALA B 1 155 ? -3.785 4.402 21.312 1 96.5 155 ALA B N 1
ATOM 2976 C CA . ALA B 1 155 ? -3.736 4.684 22.75 1 96.5 155 ALA B CA 1
ATOM 2977 C C . ALA B 1 155 ? -2.336 5.113 23.172 1 96.5 155 ALA B C 1
ATOM 2979 O O . ALA B 1 155 ? -2.182 6.043 23.969 1 96.5 155 ALA B O 1
ATOM 2980 N N . LEU B 1 156 ? -1.362 4.406 22.641 1 97.94 156 LEU B N 1
ATOM 2981 C CA . LEU B 1 156 ? 0.019 4.758 22.953 1 97.94 156 LEU B CA 1
ATOM 2982 C C . LEU B 1 156 ? 0.342 6.172 22.484 1 97.94 156 LEU B C 1
ATOM 2984 O O . LEU B 1 156 ? 0.967 6.945 23.219 1 97.94 156 LEU B O 1
ATOM 2988 N N . ALA B 1 157 ? -0.065 6.496 21.328 1 96.38 157 ALA B N 1
ATOM 2989 C CA . ALA B 1 157 ? 0.169 7.84 20.797 1 96.38 157 ALA B CA 1
ATOM 2990 C C . ALA B 1 157 ? -0.469 8.898 21.703 1 96.38 157 ALA B C 1
ATOM 2992 O O . ALA B 1 157 ? 0.148 9.922 22 1 96.38 157 ALA B O 1
ATOM 2993 N N . ARG B 1 158 ? -1.625 8.609 22.109 1 94 158 ARG B N 1
ATOM 2994 C CA . ARG B 1 158 ? -2.34 9.555 22.969 1 94 158 ARG B CA 1
ATOM 2995 C C . ARG B 1 158 ? -1.646 9.703 24.312 1 94 158 ARG B C 1
ATOM 2997 O O . ARG B 1 158 ? -1.578 10.805 24.859 1 94 158 ARG B O 1
ATOM 3004 N N . THR B 1 159 ? -1.216 8.602 24.812 1 96.62 159 THR B N 1
ATOM 3005 C CA . THR B 1 159 ? -0.526 8.617 26.109 1 96.62 159 THR B CA 1
ATOM 3006 C C . THR B 1 159 ? 0.779 9.406 26 1 96.62 159 THR B C 1
ATOM 3008 O O . THR B 1 159 ? 1.18 10.07 26.953 1 96.62 159 THR B O 1
ATOM 3011 N N . LEU B 1 160 ? 1.405 9.359 24.875 1 97.31 160 LEU B N 1
ATOM 3012 C CA . LEU B 1 160 ? 2.721 9.969 24.703 1 97.31 160 LEU B CA 1
ATOM 3013 C C . LEU B 1 160 ? 2.6 11.414 24.234 1 97.31 160 LEU B C 1
ATOM 3015 O O . LEU B 1 160 ? 3.572 12.172 24.281 1 97.31 160 LEU B O 1
ATOM 3019 N N . LEU B 1 161 ? 1.439 11.766 23.844 1 94.44 161 LEU B N 1
ATOM 3020 C CA . LEU B 1 161 ? 1.185 13.047 23.203 1 94.44 161 LEU B CA 1
ATOM 3021 C C . LEU B 1 161 ? 1.666 14.195 24.094 1 94.44 161 LEU B C 1
ATOM 3023 O O . LEU B 1 161 ? 2.391 15.078 23.625 1 94.44 161 LEU B O 1
ATOM 3027 N N . PRO B 1 162 ? 1.303 14.242 25.453 1 94.88 162 PRO B N 1
ATOM 3028 C CA . PRO B 1 162 ? 1.687 15.367 26.312 1 94.88 162 PRO B CA 1
ATOM 3029 C C . PRO B 1 162 ? 3.199 15.484 26.484 1 94.88 162 PRO B C 1
ATOM 3031 O O . PRO B 1 162 ? 3.723 16.594 26.641 1 94.88 162 PRO B O 1
ATOM 3034 N N . ARG B 1 163 ? 3.814 14.391 26.391 1 96.19 163 ARG B N 1
ATOM 3035 C CA . ARG B 1 163 ? 5.242 14.383 26.688 1 96.19 163 ARG B CA 1
ATOM 3036 C C . ARG B 1 163 ? 6.07 14.602 25.422 1 96.19 163 ARG B C 1
ATOM 3038 O O . ARG B 1 163 ? 7.094 15.289 25.469 1 96.19 163 ARG B O 1
ATOM 3045 N N . TYR B 1 164 ? 5.66 14.055 24.234 1 96 164 TYR B N 1
ATOM 3046 C CA . TYR B 1 164 ? 6.551 13.984 23.094 1 96 164 TYR B CA 1
ATOM 3047 C C . TYR B 1 164 ? 5.977 14.773 21.906 1 96 164 TYR B C 1
ATOM 3049 O O . TYR B 1 164 ? 6.637 14.922 20.875 1 96 164 TYR B O 1
ATOM 3057 N N . GLY B 1 165 ? 4.793 15.305 22.062 1 93.06 165 GLY B N 1
ATOM 3058 C CA . GLY B 1 165 ? 4.145 16 20.953 1 93.06 165 GLY B CA 1
ATOM 3059 C C . GLY B 1 165 ? 3.533 15.062 19.938 1 93.06 165 GLY B C 1
ATOM 3060 O O . GLY B 1 165 ? 3.803 13.859 19.953 1 93.06 165 GLY B O 1
ATOM 3061 N N . GLN B 1 166 ? 2.764 15.555 19.031 1 90 166 GLN B N 1
ATOM 3062 C CA . GLN B 1 166 ? 1.96 14.773 18.109 1 90 166 GLN B CA 1
ATOM 3063 C C . GLN B 1 166 ? 2.844 13.984 17.141 1 90 166 GLN B C 1
ATOM 3065 O O . GLN B 1 166 ? 2.627 12.789 16.922 1 90 166 GLN B O 1
ATOM 3070 N N . TRP B 1 167 ? 3.809 14.664 16.609 1 92 167 TRP B N 1
ATOM 3071 C CA . TRP B 1 167 ? 4.645 14.055 15.578 1 92 167 TRP B CA 1
ATOM 3072 C C . TRP B 1 167 ? 5.434 12.883 16.141 1 92 167 TRP B C 1
ATOM 3074 O O . TRP B 1 167 ? 5.375 11.773 15.602 1 92 167 TRP B O 1
ATOM 3084 N N . ASN B 1 168 ? 6.129 13.102 17.219 1 95.44 168 ASN B N 1
ATOM 3085 C CA . ASN B 1 168 ? 6.957 12.062 17.812 1 95.44 168 ASN B CA 1
ATOM 3086 C C . ASN B 1 168 ? 6.109 10.945 18.406 1 95.44 168 ASN B C 1
ATOM 3088 O O . ASN B 1 168 ? 6.461 9.766 18.312 1 95.44 168 ASN B O 1
ATOM 3092 N N . ALA B 1 169 ? 5.02 11.336 19 1 97 169 ALA B N 1
ATOM 3093 C CA . ALA B 1 169 ? 4.117 10.336 19.562 1 97 169 ALA B CA 1
ATOM 3094 C C . ALA B 1 169 ? 3.574 9.414 18.484 1 97 169 ALA B C 1
ATOM 3096 O O . ALA B 1 169 ? 3.516 8.195 18.672 1 97 169 ALA B O 1
ATOM 3097 N N . THR B 1 170 ? 3.197 9.969 17.375 1 95.06 170 THR B N 1
ATOM 3098 C CA . THR B 1 170 ? 2.65 9.188 16.266 1 95.06 170 THR B CA 1
ATOM 3099 C C . THR B 1 170 ? 3.715 8.266 15.688 1 95.06 170 THR B C 1
ATOM 3101 O O . THR B 1 170 ? 3.43 7.113 15.344 1 95.06 170 THR B O 1
ATOM 3104 N N . ILE B 1 171 ? 4.914 8.75 15.57 1 97 171 ILE B N 1
ATOM 3105 C CA . ILE B 1 171 ? 6 7.945 15.023 1 97 171 ILE B CA 1
ATOM 3106 C C . ILE B 1 171 ? 6.273 6.754 15.945 1 97 171 ILE B C 1
ATOM 3108 O O . ILE B 1 171 ? 6.379 5.617 15.477 1 97 171 ILE B O 1
ATOM 3112 N N . VAL B 1 172 ? 6.387 7.031 17.219 1 97.81 172 VAL B N 1
ATOM 3113 C CA . VAL B 1 172 ? 6.656 5.969 18.188 1 97.81 172 VAL B CA 1
ATOM 3114 C C . VAL B 1 172 ? 5.535 4.934 18.141 1 97.81 172 VAL B C 1
ATOM 3116 O O . VAL B 1 172 ? 5.797 3.729 18.109 1 97.81 172 VAL B O 1
ATOM 3119 N N . ALA B 1 173 ? 4.316 5.402 18.125 1 98.25 173 ALA B N 1
ATOM 3120 C CA . ALA B 1 173 ? 3.166 4.504 18.078 1 98.25 173 ALA B CA 1
ATOM 3121 C C . ALA B 1 173 ? 3.166 3.688 16.797 1 98.25 173 ALA B C 1
ATOM 3123 O O . ALA B 1 173 ? 2.848 2.496 16.797 1 98.25 173 ALA B O 1
ATOM 3124 N N . GLY B 1 174 ? 3.428 4.344 15.703 1 97.94 174 GLY B N 1
ATOM 3125 C CA . GLY B 1 174 ? 3.521 3.645 14.43 1 97.94 174 GLY B CA 1
ATOM 3126 C C . GLY B 1 174 ? 4.586 2.566 14.422 1 97.94 174 GLY B C 1
ATOM 3127 O O . GLY B 1 174 ? 4.352 1.458 13.938 1 97.94 174 GLY B O 1
ATOM 3128 N N . VAL B 1 175 ? 5.766 2.863 14.938 1 97.69 175 VAL B N 1
ATOM 3129 C CA . VAL B 1 175 ? 6.867 1.905 15.016 1 97.69 175 VAL B CA 1
ATOM 3130 C C . VAL B 1 175 ? 6.469 0.741 15.922 1 97.69 175 VAL B C 1
ATOM 3132 O O . VAL B 1 175 ? 6.758 -0.418 15.617 1 97.69 175 VAL B O 1
ATOM 3135 N N . ALA B 1 176 ? 5.84 1.084 16.984 1 98.62 176 ALA B N 1
ATOM 3136 C CA . ALA B 1 176 ? 5.363 0.043 17.891 1 98.62 176 ALA B CA 1
ATOM 3137 C C . ALA B 1 176 ? 4.367 -0.879 17.188 1 98.62 176 ALA B C 1
ATOM 3139 O O . ALA B 1 176 ? 4.434 -2.102 17.344 1 98.62 176 ALA B O 1
ATOM 3140 N N . PHE B 1 177 ? 3.443 -0.331 16.484 1 98.75 177 PHE B N 1
ATOM 3141 C CA . PHE B 1 177 ? 2.477 -1.11 15.711 1 98.75 177 PHE B CA 1
ATOM 3142 C C . PHE B 1 177 ? 3.182 -2.062 14.758 1 98.75 177 PHE B C 1
ATOM 3144 O O . PHE B 1 177 ? 2.867 -3.252 14.711 1 98.75 177 PHE B O 1
ATOM 3151 N N . ILE B 1 178 ? 4.125 -1.517 14.016 1 98.19 178 ILE B N 1
ATOM 3152 C CA . ILE B 1 178 ? 4.852 -2.305 13.023 1 98.19 178 ILE B CA 1
ATOM 3153 C C . ILE B 1 178 ? 5.617 -3.428 13.719 1 98.19 178 ILE B C 1
ATOM 3155 O O . ILE B 1 178 ? 5.645 -4.562 13.234 1 98.19 178 ILE B O 1
ATOM 3159 N N . ALA B 1 179 ? 6.254 -3.154 14.844 1 97.94 179 ALA B N 1
ATOM 3160 C CA . ALA B 1 179 ? 7.012 -4.156 15.586 1 97.94 179 ALA B CA 1
ATOM 3161 C C . ALA B 1 179 ? 6.105 -5.285 16.062 1 97.94 179 ALA B C 1
ATOM 3163 O O . ALA B 1 179 ? 6.441 -6.465 15.922 1 97.94 179 ALA B O 1
ATOM 3164 N N . VAL B 1 180 ? 4.957 -4.891 16.562 1 98.62 180 VAL B N 1
ATOM 3165 C CA . VAL B 1 180 ? 4.012 -5.887 17.062 1 98.62 180 VAL B CA 1
ATOM 3166 C C . VAL B 1 180 ? 3.525 -6.758 15.906 1 98.62 180 VAL B C 1
ATOM 3168 O O . VAL B 1 180 ? 3.488 -7.984 16.016 1 98.62 180 VAL B O 1
ATOM 3171 N N . ILE B 1 181 ? 3.189 -6.156 14.82 1 98.44 181 ILE B N 1
ATOM 3172 C CA . ILE B 1 181 ? 2.678 -6.883 13.664 1 98.44 181 ILE B CA 1
ATOM 3173 C C . ILE B 1 181 ? 3.762 -7.809 13.117 1 98.44 181 ILE B C 1
ATOM 3175 O O . ILE B 1 181 ? 3.477 -8.945 12.727 1 98.44 181 ILE B O 1
ATOM 3179 N N . ALA B 1 182 ? 5.004 -7.348 13.109 1 96.5 182 ALA B N 1
ATOM 3180 C CA . ALA B 1 182 ? 6.105 -8.18 12.633 1 96.5 182 ALA B CA 1
ATOM 3181 C C . ALA B 1 182 ? 6.254 -9.438 13.492 1 96.5 182 ALA B C 1
ATOM 3183 O O . ALA B 1 182 ? 6.406 -10.539 12.969 1 96.5 182 ALA B O 1
ATOM 3184 N N . VAL B 1 183 ? 6.191 -9.258 14.758 1 97.44 183 VAL B N 1
ATOM 3185 C CA . VAL B 1 183 ? 6.324 -10.375 15.688 1 97.44 183 VAL B CA 1
ATOM 3186 C C . VAL B 1 183 ? 5.156 -11.344 15.5 1 97.44 183 VAL B C 1
ATOM 3188 O O . VAL B 1 183 ? 5.348 -12.562 15.453 1 97.44 183 VAL B O 1
ATOM 3191 N N . VAL B 1 184 ? 3.963 -10.797 15.352 1 97.94 184 VAL B N 1
ATOM 3192 C CA . VAL B 1 184 ? 2.764 -11.617 15.211 1 97.94 184 VAL B CA 1
ATOM 3193 C C . VAL B 1 184 ? 2.826 -12.406 13.906 1 97.94 184 VAL B C 1
ATOM 3195 O O . VAL B 1 184 ? 2.535 -13.602 13.875 1 97.94 184 VAL B O 1
ATOM 3198 N N . GLN B 1 185 ? 3.168 -11.742 12.844 1 96.38 185 GLN B N 1
ATOM 3199 C CA . GLN B 1 185 ? 3.236 -12.406 11.547 1 96.38 185 GLN B CA 1
ATOM 3200 C C . GLN B 1 185 ? 4.297 -13.508 11.555 1 96.38 185 GLN B C 1
ATOM 3202 O O . GLN B 1 185 ? 4.121 -14.547 10.922 1 96.38 185 GLN B O 1
ATOM 3207 N N . TYR B 1 186 ? 5.375 -13.266 12.266 1 93.19 186 TYR B N 1
ATOM 3208 C CA . TYR B 1 186 ? 6.41 -14.281 12.391 1 93.19 186 TYR B CA 1
ATOM 3209 C C . TYR B 1 186 ? 5.902 -15.484 13.18 1 93.19 186 TYR B C 1
ATOM 3211 O O . TYR B 1 186 ? 6.227 -16.625 12.852 1 93.19 186 TYR B O 1
ATOM 3219 N N . ALA B 1 187 ? 5.113 -15.258 14.156 1 95.69 187 ALA B N 1
ATOM 3220 C CA . ALA B 1 187 ? 4.633 -16.312 15.047 1 95.69 187 ALA B CA 1
ATOM 3221 C C . ALA B 1 187 ? 3.494 -17.094 14.406 1 95.69 187 ALA B C 1
ATOM 3223 O O . ALA B 1 187 ? 3.301 -18.281 14.703 1 95.69 187 ALA B O 1
ATOM 3224 N N . MET B 1 188 ? 2.721 -16.531 13.531 1 95.94 188 MET B N 1
ATOM 3225 C CA . MET B 1 188 ? 1.59 -17.188 12.883 1 95.94 188 MET B CA 1
ATOM 3226 C C . MET B 1 188 ? 2.068 -18.266 11.914 1 95.94 188 MET B C 1
ATOM 3228 O O . MET B 1 188 ? 3.088 -18.094 11.242 1 95.94 188 MET B O 1
ATOM 3232 N N . PRO B 1 189 ? 1.37 -19.359 11.773 1 93.88 189 PRO B N 1
ATOM 3233 C CA . PRO B 1 189 ? 1.793 -20.438 10.891 1 93.88 189 PRO B CA 1
ATOM 3234 C C . PRO B 1 189 ? 1.78 -20.047 9.414 1 93.88 189 PRO B C 1
ATOM 3236 O O . PRO B 1 189 ? 0.884 -19.328 8.977 1 93.88 189 PRO B O 1
ATOM 3239 N N . PRO B 1 190 ? 2.789 -20.516 8.742 1 91.06 190 PRO B N 1
ATOM 3240 C CA . PRO B 1 190 ? 2.754 -20.297 7.293 1 91.06 190 PRO B CA 1
ATOM 3241 C C . PRO B 1 190 ? 1.713 -21.172 6.59 1 91.06 190 PRO B C 1
ATOM 3243 O O . PRO B 1 190 ? 1.469 -22.297 7.004 1 91.06 190 PRO B O 1
ATOM 3246 N N . ILE B 1 191 ? 1.067 -20.609 5.586 1 88.56 191 ILE B N 1
ATOM 3247 C CA . ILE B 1 191 ? 0.108 -21.328 4.762 1 88.56 191 ILE B CA 1
ATOM 3248 C C . ILE B 1 191 ? 0.473 -21.172 3.287 1 88.56 191 ILE B C 1
ATOM 3250 O O . ILE B 1 191 ? 0.696 -20.062 2.809 1 88.56 191 ILE B O 1
ATOM 3254 N N . ASN B 1 192 ? 0.629 -22.297 2.619 1 88.56 192 ASN B N 1
ATOM 3255 C CA . ASN B 1 192 ? 0.829 -22.312 1.174 1 88.56 192 ASN B CA 1
ATOM 3256 C C . ASN B 1 192 ? -0.023 -23.391 0.504 1 88.56 192 ASN B C 1
ATOM 3258 O O . ASN B 1 192 ? 0.313 -24.578 0.553 1 88.56 192 ASN B O 1
ATOM 3262 N N . GLU B 1 193 ? -1.044 -22.953 -0.148 1 88.69 193 GLU B N 1
ATOM 3263 C CA . GLU B 1 193 ? -1.954 -23.875 -0.812 1 88.69 193 GLU B CA 1
ATOM 3264 C C . GLU B 1 193 ? -1.988 -23.641 -2.318 1 88.69 193 GLU B C 1
ATOM 3266 O O . GLU B 1 193 ? -2.896 -24.094 -3.008 1 88.69 193 GLU B O 1
ATOM 3271 N N . VAL B 1 194 ? -1.063 -22.906 -2.768 1 90.44 194 VAL B N 1
ATOM 3272 C CA . VAL B 1 194 ? -1.022 -22.609 -4.195 1 90.44 194 VAL B CA 1
ATOM 3273 C C . VAL B 1 194 ? -0.402 -23.781 -4.949 1 90.44 194 VAL B C 1
ATOM 3275 O O . VAL B 1 194 ? 0.707 -24.219 -4.629 1 90.44 194 VAL B O 1
ATOM 3278 N N . PRO B 1 195 ? -1.137 -24.266 -5.852 1 89 195 PRO B N 1
ATOM 3279 C CA . PRO B 1 195 ? -0.566 -25.359 -6.637 1 89 195 PRO B CA 1
ATOM 3280 C C . PRO B 1 195 ? 0.729 -24.969 -7.344 1 89 195 PRO B C 1
ATOM 3282 O O . PRO B 1 195 ? 0.89 -23.812 -7.754 1 89 195 PRO B O 1
ATOM 3285 N N . GLU B 1 196 ? 1.627 -25.906 -7.535 1 84.25 196 GLU B N 1
ATOM 3286 C CA . GLU B 1 196 ? 2.955 -25.672 -8.094 1 84.25 196 GLU B CA 1
ATOM 3287 C C . GLU B 1 196 ? 2.867 -25.125 -9.516 1 84.25 196 GLU B C 1
ATOM 3289 O O . GLU B 1 196 ? 3.715 -24.344 -9.938 1 84.25 196 GLU B O 1
ATOM 3294 N N . ASN B 1 197 ? 1.812 -25.438 -10.25 1 86.88 197 ASN B N 1
ATOM 3295 C CA . ASN B 1 197 ? 1.768 -25.047 -11.648 1 86.88 197 ASN B CA 1
ATOM 3296 C C . ASN B 1 197 ? 0.778 -23.906 -11.883 1 86.88 197 ASN B C 1
ATOM 3298 O O . ASN B 1 197 ? 0.447 -23.594 -13.031 1 86.88 197 ASN B O 1
ATOM 3302 N N . PHE B 1 198 ? 0.365 -23.391 -10.805 1 91.31 198 PHE B N 1
ATOM 3303 C CA . PHE B 1 198 ? -0.533 -22.266 -10.969 1 91.31 198 PHE B CA 1
ATOM 3304 C C . PHE B 1 198 ? 0.243 -21.016 -11.375 1 91.31 198 PHE B C 1
ATOM 3306 O O . PHE B 1 198 ? 1.336 -20.766 -10.867 1 91.31 198 PHE B O 1
ATOM 3313 N N . SER B 1 199 ? -0.302 -20.188 -12.234 1 91.69 199 SER B N 1
ATOM 3314 C CA . SER B 1 199 ? 0.351 -19 -12.789 1 91.69 199 SER B CA 1
ATOM 3315 C C . SER B 1 199 ? 0.671 -17.984 -11.703 1 91.69 199 SER B C 1
ATOM 3317 O O . SER B 1 199 ? -0.235 -17.422 -11.078 1 91.69 199 SER B O 1
ATOM 3319 N N . ALA B 1 200 ? 1.948 -17.656 -11.547 1 92.38 200 ALA B N 1
ATOM 3320 C CA . ALA B 1 200 ? 2.396 -16.672 -10.562 1 92.38 200 ALA B CA 1
ATOM 3321 C C . ALA B 1 200 ? 1.874 -15.281 -10.906 1 92.38 200 ALA B C 1
ATOM 3323 O O . ALA B 1 200 ? 1.541 -14.5 -10.016 1 92.38 200 ALA B O 1
ATOM 3324 N N . VAL B 1 201 ? 1.735 -14.992 -12.133 1 91.94 201 VAL B N 1
ATOM 3325 C CA . VAL B 1 201 ? 1.3 -13.68 -12.594 1 91.94 201 VAL B CA 1
ATOM 3326 C C . VAL B 1 201 ? -0.188 -13.492 -12.305 1 91.94 201 VAL B C 1
ATOM 3328 O O . VAL B 1 201 ? -0.613 -12.43 -11.852 1 91.94 201 VAL B O 1
ATOM 3331 N N . VAL B 1 202 ? -0.956 -14.57 -12.57 1 93 202 VAL B N 1
ATOM 3332 C CA . VAL B 1 202 ? -2.385 -14.508 -12.281 1 93 202 VAL B CA 1
ATOM 3333 C C . VAL B 1 202 ? -2.604 -14.32 -10.781 1 93 202 VAL B C 1
ATOM 3335 O O . VAL B 1 202 ? -3.451 -13.523 -10.367 1 93 202 VAL B O 1
ATOM 3338 N N . LEU B 1 203 ? -1.834 -15.039 -10.031 1 94.25 203 LEU B N 1
ATOM 3339 C CA . LEU B 1 203 ? -1.955 -14.922 -8.586 1 94.25 203 LEU B CA 1
ATOM 3340 C C . LEU B 1 203 ? -1.622 -13.5 -8.125 1 94.25 203 LEU B C 1
ATOM 3342 O O . LEU B 1 203 ? -2.352 -12.914 -7.324 1 94.25 203 LEU B O 1
ATOM 3346 N N . TRP B 1 204 ? -0.564 -12.953 -8.602 1 93.56 204 TRP B N 1
ATOM 3347 C CA . TRP B 1 204 ? -0.166 -11.594 -8.258 1 93.56 204 TRP B CA 1
ATOM 3348 C C . TRP B 1 204 ? -1.274 -10.602 -8.602 1 93.56 204 TRP B C 1
ATOM 3350 O O . TRP B 1 204 ? -1.657 -9.781 -7.766 1 93.56 204 TRP B O 1
ATOM 3360 N N . ARG B 1 205 ? -1.771 -10.68 -9.766 1 94.12 205 ARG B N 1
ATOM 3361 C CA . ARG B 1 205 ? -2.803 -9.75 -10.219 1 94.12 205 ARG B CA 1
ATOM 3362 C C . ARG B 1 205 ? -4.062 -9.875 -9.367 1 94.12 205 ARG B C 1
ATOM 3364 O O . ARG B 1 205 ? -4.715 -8.875 -9.07 1 94.12 205 ARG B O 1
ATOM 3371 N N . PHE B 1 206 ? -4.391 -11.117 -9.086 1 96.81 206 PHE B N 1
ATOM 3372 C CA . PHE B 1 206 ? -5.574 -11.336 -8.258 1 96.81 206 PHE B CA 1
ATOM 3373 C C . PHE B 1 206 ? -5.402 -10.695 -6.887 1 96.81 206 PHE B C 1
ATOM 3375 O O . PHE B 1 206 ? -6.301 -10.008 -6.398 1 96.81 206 PHE B O 1
ATOM 3382 N N . ARG B 1 207 ? -4.281 -10.883 -6.266 1 96.88 207 ARG B N 1
ATOM 3383 C CA . ARG B 1 207 ? -4.02 -10.359 -4.93 1 96.88 207 ARG B CA 1
ATOM 3384 C C . ARG B 1 207 ? -3.957 -8.836 -4.938 1 96.88 207 ARG B C 1
ATOM 3386 O O . ARG B 1 207 ? -4.469 -8.188 -4.023 1 96.88 207 ARG B O 1
ATOM 3393 N N . VAL B 1 208 ? -3.389 -8.25 -5.961 1 96.5 208 VAL B N 1
ATOM 3394 C CA . VAL B 1 208 ? -3.334 -6.797 -6.09 1 96.5 208 VAL B CA 1
ATOM 3395 C C . VAL B 1 208 ? -4.738 -6.246 -6.328 1 96.5 208 VAL B C 1
ATOM 3397 O O . VAL B 1 208 ? -5.109 -5.215 -5.762 1 96.5 208 VAL B O 1
ATOM 3400 N N . THR B 1 209 ? -5.469 -6.938 -7.133 1 96.88 209 THR B N 1
ATOM 3401 C CA . THR B 1 209 ? -6.844 -6.527 -7.387 1 96.88 209 THR B CA 1
ATOM 3402 C C . THR B 1 209 ? -7.676 -6.602 -6.109 1 96.88 209 THR B C 1
ATOM 3404 O O . THR B 1 209 ? -8.484 -5.711 -5.836 1 96.88 209 THR B O 1
ATOM 3407 N N . SER B 1 210 ? -7.5 -7.688 -5.383 1 97.38 210 SER B N 1
ATOM 3408 C CA . SER B 1 210 ? -8.18 -7.828 -4.102 1 97.38 210 SER B CA 1
ATOM 3409 C C . SER B 1 210 ? -7.871 -6.656 -3.176 1 97.38 210 SER B C 1
ATOM 3411 O O . SER B 1 210 ? -8.773 -6.074 -2.578 1 97.38 210 SER B O 1
ATOM 3413 N N . LEU B 1 211 ? -6.641 -6.312 -3.092 1 97.38 211 LEU B N 1
ATOM 3414 C CA . LEU B 1 211 ? -6.246 -5.164 -2.285 1 97.38 211 LEU B CA 1
ATOM 3415 C C . LEU B 1 211 ? -6.863 -3.881 -2.83 1 97.38 211 LEU B C 1
ATOM 3417 O O . LEU B 1 211 ? -7.234 -2.99 -2.062 1 97.38 211 LEU B O 1
ATOM 3421 N N . GLY B 1 212 ? -6.918 -3.771 -4.145 1 97.56 212 GLY B N 1
ATOM 3422 C CA . GLY B 1 212 ? -7.574 -2.639 -4.773 1 97.56 212 GLY B CA 1
ATOM 3423 C C . GLY B 1 212 ? -9.031 -2.5 -4.383 1 97.56 212 GLY B C 1
ATOM 3424 O O . GLY B 1 212 ? -9.523 -1.388 -4.172 1 97.56 212 GLY B O 1
ATOM 3425 N N . MET B 1 213 ? -9.719 -3.605 -4.27 1 98.19 213 MET B N 1
ATOM 3426 C CA . MET B 1 213 ? -11.117 -3.592 -3.846 1 98.19 213 MET B CA 1
ATOM 3427 C C . MET B 1 213 ? -11.25 -3.025 -2.436 1 98.19 213 MET B C 1
ATOM 3429 O O . MET B 1 213 ? -12.148 -2.229 -2.166 1 98.19 213 MET B O 1
ATOM 3433 N N . HIS B 1 214 ? -10.359 -3.453 -1.646 1 98.38 214 HIS B N 1
ATOM 3434 C CA . HIS B 1 214 ? -10.383 -2.93 -0.284 1 98.38 214 HIS B CA 1
ATOM 3435 C C . HIS B 1 214 ? -10.055 -1.44 -0.261 1 98.38 214 HIS B C 1
ATOM 3437 O O . HIS B 1 214 ? -10.68 -0.677 0.481 1 98.38 214 HIS B O 1
ATOM 3443 N N . ALA B 1 215 ? -9.07 -1.05 -1.026 1 98.38 215 ALA B N 1
ATOM 3444 C CA . ALA B 1 215 ? -8.719 0.366 -1.095 1 98.38 215 ALA B CA 1
ATOM 3445 C C . ALA B 1 215 ? -9.914 1.211 -1.526 1 98.38 215 ALA B C 1
ATOM 3447 O O . ALA B 1 215 ? -10.164 2.275 -0.957 1 98.38 215 ALA B O 1
ATOM 3448 N N . ILE B 1 216 ? -10.609 0.747 -2.48 1 98.5 216 ILE B N 1
ATOM 3449 C CA . ILE B 1 216 ? -11.781 1.455 -2.982 1 98.5 216 ILE B CA 1
ATOM 3450 C C . ILE B 1 216 ? -12.852 1.522 -1.892 1 98.5 216 ILE B C 1
ATOM 3452 O O . ILE B 1 216 ? -13.453 2.576 -1.666 1 98.5 216 ILE B O 1
ATOM 3456 N N . LEU B 1 217 ? -13.086 0.431 -1.243 1 98.75 217 LEU B N 1
ATOM 3457 C CA . LEU B 1 217 ? -14.086 0.364 -0.186 1 98.75 217 LEU B CA 1
ATOM 3458 C C . LEU B 1 217 ? -13.805 1.4 0.897 1 98.75 217 LEU B C 1
ATOM 3460 O O . LEU B 1 217 ? -14.648 2.256 1.177 1 98.75 217 LEU B O 1
ATOM 3464 N N . TRP B 1 218 ? -12.664 1.351 1.422 1 98.75 218 TRP B N 1
ATOM 3465 C CA . TRP B 1 218 ? -12.344 2.186 2.574 1 98.75 218 TRP B CA 1
ATOM 3466 C C . TRP B 1 218 ? -12.188 3.645 2.162 1 98.75 218 TRP B C 1
ATOM 3468 O O . TRP B 1 218 ? -12.57 4.551 2.906 1 98.75 218 TRP B O 1
ATOM 3478 N N . ALA B 1 219 ? -11.562 3.861 0.972 1 98.44 219 ALA B N 1
ATOM 3479 C CA . ALA B 1 219 ? -11.461 5.238 0.491 1 98.44 219 ALA B CA 1
ATOM 3480 C C . ALA B 1 219 ? -12.844 5.859 0.308 1 98.44 219 ALA B C 1
ATOM 3482 O O . ALA B 1 219 ? -13.055 7.02 0.666 1 98.44 219 ALA B O 1
ATOM 3483 N N . THR B 1 220 ? -13.742 5.078 -0.253 1 98.56 220 THR B N 1
ATOM 3484 C CA . THR B 1 220 ? -15.094 5.582 -0.477 1 98.56 220 THR B CA 1
ATOM 3485 C C . THR B 1 220 ? -15.797 5.852 0.85 1 98.56 220 THR B C 1
ATOM 3487 O O . THR B 1 220 ? -16.438 6.891 1.021 1 98.56 220 THR B O 1
ATOM 3490 N N . LEU B 1 221 ? -15.664 4.988 1.768 1 98.62 221 LEU B N 1
ATOM 3491 C CA . LEU B 1 221 ? -16.281 5.191 3.074 1 98.62 221 LEU B CA 1
ATOM 3492 C C . LEU B 1 221 ? -15.695 6.418 3.768 1 98.62 221 LEU B C 1
ATOM 3494 O O . LEU B 1 221 ? -16.438 7.242 4.305 1 98.62 221 LEU B O 1
ATOM 3498 N N . GLY B 1 222 ? -14.438 6.516 3.771 1 98.38 222 GLY B N 1
ATOM 3499 C CA . GLY B 1 222 ? -13.805 7.66 4.406 1 98.38 222 GLY B CA 1
ATOM 3500 C C . GLY B 1 222 ? -14.227 8.984 3.805 1 98.38 222 GLY B C 1
ATOM 3501 O O . GLY B 1 222 ? -14.555 9.93 4.531 1 98.38 222 GLY B O 1
ATOM 3502 N N . LEU B 1 223 ? -14.242 9.07 2.537 1 97.75 223 LEU B N 1
ATOM 3503 C CA . LEU B 1 223 ? -14.469 10.336 1.847 1 97.75 223 LEU B CA 1
ATOM 3504 C C . LEU B 1 223 ? -15.961 10.648 1.767 1 97.75 223 LEU B C 1
ATOM 3506 O O . LEU B 1 223 ? -16.391 11.766 2.098 1 97.75 223 LEU B O 1
ATOM 3510 N N . ALA B 1 224 ? -16.781 9.656 1.304 1 97.69 224 ALA B N 1
ATOM 3511 C CA . ALA B 1 224 ? -18.203 9.898 1.137 1 97.69 224 ALA B CA 1
ATOM 3512 C C . ALA B 1 224 ? -18.906 10.055 2.488 1 97.69 224 ALA B C 1
ATOM 3514 O O . ALA B 1 224 ? -19.672 10.992 2.689 1 97.69 224 ALA B O 1
ATOM 3515 N N . PHE B 1 225 ? -18.641 9.156 3.402 1 97.81 225 PHE B N 1
ATOM 3516 C CA . PHE B 1 225 ? -19.25 9.273 4.723 1 97.81 225 PHE B CA 1
ATOM 3517 C C . PHE B 1 225 ? -18.812 10.562 5.406 1 97.81 225 PHE B C 1
ATOM 3519 O O . PHE B 1 225 ? -19.609 11.234 6.059 1 97.81 225 PHE B O 1
ATOM 3526 N N . GLY B 1 226 ? -17.484 10.82 5.32 1 96.19 226 GLY B N 1
ATOM 3527 C CA . GLY B 1 226 ? -17 12.055 5.91 1 96.19 226 GLY B CA 1
ATOM 3528 C C . GLY B 1 226 ? -17.734 13.281 5.41 1 96.19 226 GLY B C 1
ATOM 3529 O O . GLY B 1 226 ? -18.094 14.164 6.199 1 96.19 226 GLY B O 1
ATOM 3530 N N . ALA B 1 227 ? -17.953 13.383 4.137 1 95 227 ALA B N 1
ATOM 3531 C CA . ALA B 1 227 ? -18.688 14.5 3.547 1 95 227 ALA B CA 1
ATOM 3532 C C . ALA B 1 227 ? -20.125 14.539 4.051 1 95 227 ALA B C 1
ATOM 3534 O O . ALA B 1 227 ? -20.641 15.602 4.391 1 95 227 ALA B O 1
ATOM 3535 N N . LEU B 1 228 ? -20.734 13.422 4.117 1 95.38 228 LEU B N 1
ATOM 3536 C CA . LEU B 1 228 ? -22.125 13.336 4.578 1 95.38 228 LEU B CA 1
ATOM 3537 C C . LEU B 1 228 ? -22.234 13.703 6.055 1 95.38 228 LEU B C 1
ATOM 3539 O O . LEU B 1 228 ? -23.188 14.359 6.469 1 95.38 228 LEU B O 1
ATOM 3543 N N . ALA B 1 229 ? -21.312 13.211 6.77 1 94 229 ALA B N 1
ATOM 3544 C CA . ALA B 1 229 ? -21.297 13.508 8.203 1 94 229 ALA B CA 1
ATOM 3545 C C . ALA B 1 229 ? -21.078 14.992 8.453 1 94 229 ALA B C 1
ATOM 3547 O O . ALA B 1 229 ? -21.688 15.57 9.359 1 94 229 ALA B O 1
ATOM 3548 N N . GLU B 1 230 ? -20.172 15.562 7.719 1 92.25 230 GLU B N 1
ATOM 3549 C CA . GLU B 1 230 ? -19.922 16.984 7.859 1 92.25 230 GLU B CA 1
ATOM 3550 C C . GLU B 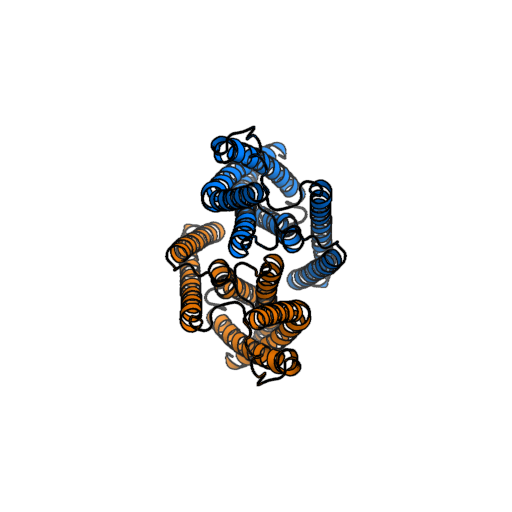1 230 ? -21.188 17.812 7.598 1 92.25 230 GLU B C 1
ATOM 3552 O O . GLU B 1 230 ? -21.469 18.766 8.32 1 92.25 230 GLU B O 1
ATOM 3557 N N . HIS B 1 231 ? -21.859 17.516 6.602 1 88.75 231 HIS B N 1
ATOM 3558 C CA . HIS B 1 231 ? -23.094 18.203 6.266 1 88.75 231 HIS B CA 1
ATOM 3559 C C . HIS B 1 231 ? -24.109 18.125 7.406 1 88.75 231 HIS B C 1
ATOM 3561 O O . HIS B 1 231 ? -24.781 19.109 7.727 1 88.75 231 HIS B O 1
ATOM 3567 N N . ARG B 1 232 ? -24.156 17.078 7.98 1 82.12 232 ARG B N 1
ATOM 3568 C CA . ARG B 1 232 ? -25.125 16.859 9.062 1 82.12 232 ARG B CA 1
ATOM 3569 C C . ARG B 1 232 ? -24.703 17.594 10.328 1 82.12 232 ARG B C 1
ATOM 3571 O O . ARG B 1 232 ? -25.516 18.234 10.992 1 82.12 232 ARG B O 1
ATOM 3578 N N . ILE B 1 233 ? -23.484 17.438 10.688 1 81.5 233 ILE B N 1
ATOM 3579 C CA . ILE B 1 233 ? -22.953 18.047 11.914 1 81.5 233 ILE B CA 1
ATOM 3580 C C . ILE B 1 233 ? -22.953 19.562 11.773 1 81.5 233 ILE B C 1
ATOM 3582 O O . ILE B 1 233 ? -23.266 20.281 12.727 1 81.5 233 ILE B O 1
ATOM 3586 N N . GLY B 1 234 ? -22.547 20.031 10.578 1 75.44 234 GLY B N 1
ATOM 3587 C CA . GLY B 1 234 ? -22.625 21.453 10.305 1 75.44 234 GLY B CA 1
ATOM 3588 C C . GLY B 1 234 ? -24.031 22 10.367 1 75.44 234 GLY B C 1
ATOM 3589 O O . GLY B 1 234 ? -24.266 23.109 10.875 1 75.44 234 GLY B O 1
ATOM 3590 N N . ASN B 1 235 ? -24.984 21.312 9.922 1 71.25 235 ASN B N 1
ATOM 3591 C CA . ASN B 1 235 ? -26.391 21.719 9.945 1 71.25 235 ASN B CA 1
ATOM 3592 C C . ASN B 1 235 ? -26.938 21.75 11.367 1 71.25 235 ASN B C 1
ATOM 3594 O O . ASN B 1 235 ? -27.766 22.594 11.703 1 71.25 235 ASN B O 1
ATOM 3598 N N . ASN B 1 236 ? -26.469 20.906 12.18 1 67.19 236 ASN B N 1
ATOM 3599 C CA . ASN B 1 236 ? -26.906 20.891 13.562 1 67.19 236 ASN B CA 1
ATOM 3600 C C . ASN B 1 236 ? -26.391 22.109 14.328 1 67.19 236 ASN B C 1
ATOM 3602 O O . ASN B 1 236 ? -27.094 22.641 15.195 1 67.19 236 ASN B O 1
ATOM 3606 N N . HIS B 1 237 ? -25.203 22.516 14.031 1 59.09 237 HIS B N 1
ATOM 3607 C CA . HIS B 1 237 ? -24.656 23.719 14.664 1 59.09 237 HIS B CA 1
ATOM 3608 C C . HIS B 1 237 ? -25.422 24.969 14.211 1 59.09 237 HIS B C 1
ATOM 3610 O O . HIS B 1 237 ? -25.594 25.906 14.984 1 59.09 237 HIS B O 1
ATOM 3616 N N . ARG B 1 238 ? -25.969 25.062 13.055 1 55.53 238 ARG B N 1
ATOM 3617 C CA . ARG B 1 238 ? -26.75 26.188 12.562 1 55.53 238 ARG B CA 1
ATOM 3618 C C . ARG B 1 238 ? -28.156 26.172 13.164 1 55.53 238 ARG B C 1
ATOM 3620 O O . ARG B 1 238 ? -28.734 27.234 13.414 1 55.53 238 ARG B O 1
ATOM 3627 N N . ARG B 1 239 ? -28.656 25.109 13.453 1 57 239 ARG B N 1
ATOM 3628 C CA . ARG B 1 239 ? -30.016 25.031 13.977 1 57 239 ARG B CA 1
ATOM 3629 C C . ARG B 1 239 ? -30.047 25.359 15.461 1 57 239 ARG B C 1
ATOM 3631 O O . ARG B 1 239 ? -31.078 25.828 15.977 1 57 239 ARG B O 1
ATOM 3638 N N . GLY B 1 240 ? -29 25.062 16.156 1 50.22 240 GLY B N 1
ATOM 3639 C CA . GLY B 1 240 ? -28.969 25.375 17.578 1 50.22 240 GLY B CA 1
ATOM 3640 C C . GLY B 1 240 ? -28.672 26.828 17.859 1 50.22 240 GLY B C 1
ATOM 3641 O O . GLY B 1 240 ? -28.578 27.234 19.016 1 50.22 240 GLY B O 1
ATOM 3642 N N . ALA B 1 241 ? -28.172 27.656 16.969 1 51 241 ALA B N 1
ATOM 3643 C CA . ALA B 1 241 ? -27.969 29.094 17.234 1 51 241 ALA B CA 1
ATOM 3644 C C . ALA B 1 241 ? -29.281 29.781 17.547 1 51 241 ALA B C 1
ATOM 3646 O O . ALA B 1 241 ? -30.266 29.641 16.812 1 51 241 ALA B O 1
ATOM 3647 N N . PRO B 1 242 ? -29.594 30.125 18.859 1 51.12 242 PRO B N 1
ATOM 3648 C CA . PRO B 1 242 ? -30.844 30.766 19.25 1 51.12 242 PRO B CA 1
ATOM 3649 C C . PRO B 1 242 ? -31.25 31.891 18.312 1 51.12 242 PRO B C 1
ATOM 3651 O O . PRO B 1 242 ? -30.391 32.656 17.844 1 51.12 242 PRO B O 1
ATOM 3654 N N . ARG B 1 243 ? -32.219 31.766 17.5 1 50.78 243 ARG B N 1
ATOM 3655 C CA . ARG B 1 243 ? -32.844 32.906 16.812 1 50.78 243 ARG B CA 1
ATOM 3656 C C . ARG B 1 243 ? -32.969 34.094 17.734 1 50.78 243 ARG B C 1
ATOM 3658 O O . ARG B 1 243 ? -33.688 34.031 18.75 1 50.78 243 ARG B O 1
ATOM 3665 N N . LEU B 1 244 ? -31.891 34.781 18.031 1 47.75 244 LEU B N 1
ATOM 3666 C CA . LEU B 1 244 ? -32.062 36.031 18.766 1 47.75 244 LEU B CA 1
ATOM 3667 C C . LEU B 1 244 ? -33.281 36.812 18.203 1 47.75 244 LEU B C 1
ATOM 3669 O O . LEU B 1 244 ? -33.344 37.094 17 1 47.75 244 LEU B O 1
ATOM 3673 N N . ALA B 1 245 ? -34.438 36.656 18.734 1 49.28 245 ALA B N 1
ATOM 3674 C CA . ALA B 1 245 ? -35.625 37.438 18.516 1 49.28 245 ALA B CA 1
ATOM 3675 C C . ALA B 1 245 ? -35.312 38.938 18.5 1 49.28 245 ALA B C 1
ATOM 3677 O O . ALA B 1 245 ? -34.719 39.469 19.438 1 49.28 245 ALA B O 1
ATOM 3678 N N . HIS B 1 246 ? -34.969 39.531 17.438 1 48.53 246 HIS B N 1
ATOM 3679 C CA . HIS B 1 246 ? -35.031 41 17.344 1 48.53 246 HIS B CA 1
ATOM 3680 C C . HIS B 1 246 ? -36.312 41.531 17.984 1 48.53 246 HIS B C 1
ATOM 3682 O O . HIS B 1 246 ? -37.406 41.344 17.438 1 48.53 246 HIS B O 1
ATOM 3688 N N . ARG B 1 247 ? -36.562 41.375 19.328 1 32.47 247 ARG B N 1
ATOM 3689 C CA . ARG B 1 247 ? -37.406 42.438 19.891 1 32.47 247 ARG B CA 1
ATOM 3690 C C . ARG B 1 247 ? -36.656 43.75 20.016 1 32.47 247 ARG B C 1
ATOM 3692 O O . ARG B 1 247 ? -35.469 43.75 20.281 1 32.47 247 ARG B O 1
#

Foldseek 3Di:
DLVLLLVLLLVLLQVLLVVLLVLCLVQVLVLLVLLVVVLVVVCVVVVHDDDDDPDDPVCCSPVVSSVVSSVVSSVVSNVLSVVLVVCPPPQDPDALLVSLLVSLVLCLVLLPVLLCVLQFDDHPPQFDPVCPVVSVVLSVVSSVQSVVLSVVLSVQLVVCCVPQNNVVSNVVSVVSSVVSSVVVSVVRDHDDRGDPPDDPVSGVSNRVSSSVSSVSSSNSSSRSSSVVVNVVVVVVVVVPPPPPPPD/DLVVLLVLLLVLLQVLLVVLLVLCLVQVLVLLVLLVVVLVVVCVVVVHDDDDDPDDPVCCSPVVSSVVSSVVSSVVSNVLSVVLVVCPPPQDPDALLVSLLVSLVLCLVLLPVLLCVLQFDDHPPQFDPVCPVVSVVLSVVSSVVSVVLSVVLSVQLVVCCVPQNNVVSNVVSVVSSVVSSVVVSVVRDHDDRGDPPDDPVSGVSNRVSSSVSSVSSSNSSSRSSSVVVNVVVVVVVVVPPPPPPPD

Secondary structure (DSSP, 8-state):
-HHHHHHHHHHHHHHHHHHHHHHIIIIIHHHHHHHHHHHHHHHHHHTPPPPP-SS-HHHIIIIIHHHHHHHHHHHHHHHHHHHHHHHBTTTB-S-HHHHHHHHHHHHIIIIIIHHHHHS----TT-S-GGGHHHHHHHHHHHHHHHHHHHHHHHHHHHHHHHHHHHHHHHHHHHHHHHHHHHHHHHHSPP-----TTS-HHHHHHHHHHHHHHHHHHHHHIIIIIHHHHHHHHHHHHHHTS------/-HHHHHHHHHHHHHHHHHHHHHHIIIIIHHHHHHHHHHHHHHHHHHTPPPPP-SS-HHHIIIIIHHHHHHHHHHHHHHHHHHHHHHHBTTTB-S-HHHHHHHHHHHHIIIIIIHHHHHS----TT-S-GGGHHHHHHHHHHHHHHHHHHHHHHHHHHHHHHHHHHHHHHHHHHHHHHHHHHHHHHHHSPP-----TTS-HHHHHHHHHHHHHHHHHHHHHIIIIIHHHHHHHHHHHHHHTS------

pLDDT: mean 90.74, std 11.44, range [32.47, 98.81]

Solvent-accessible surface area (backbone atoms only — not comparable to full-atom values): 25373 Å² total; per-residue (Å²): 112,67,66,61,42,30,52,43,14,28,52,21,7,45,54,16,16,52,52,31,41,54,45,37,56,70,66,39,44,61,47,39,49,50,34,46,52,49,44,50,52,54,33,50,74,72,65,45,76,80,76,82,72,91,63,55,67,68,46,47,65,38,61,46,43,43,50,53,40,33,54,49,28,23,51,49,18,29,51,47,27,51,53,44,64,63,36,57,84,71,71,41,94,50,55,52,41,52,37,29,37,50,50,22,52,50,45,38,42,24,62,44,50,55,31,38,70,76,60,56,70,63,53,64,77,52,48,56,78,89,46,46,65,61,52,50,49,51,48,51,50,41,28,52,50,35,42,51,40,48,53,50,20,52,52,47,17,62,69,32,26,85,78,54,36,64,69,54,14,45,49,54,18,51,50,50,34,52,51,50,50,51,53,49,57,67,70,47,82,86,83,85,53,70,58,64,71,41,55,37,64,57,49,49,52,44,37,53,45,53,53,47,38,47,50,46,32,29,51,32,35,8,52,50,25,10,52,54,47,37,55,50,55,54,50,51,58,64,67,64,53,75,77,75,71,86,119,112,67,65,62,41,31,53,42,13,27,53,21,7,45,56,17,16,53,53,30,40,54,48,37,53,69,65,40,42,63,47,39,49,51,36,46,52,48,44,49,51,53,33,49,75,69,66,45,77,80,76,83,74,90,61,52,68,67,46,47,64,38,61,47,42,44,50,54,41,34,54,50,28,23,52,49,18,30,51,48,27,50,51,44,65,62,35,59,82,71,72,41,93,49,56,52,41,52,37,29,38,50,51,22,52,50,45,38,42,24,61,44,50,54,30,38,70,76,57,55,70,64,52,62,78,53,48,58,78,88,46,47,65,61,51,50,50,52,47,50,50,41,28,53,51,35,42,51,40,50,53,49,20,52,52,46,17,60,69,33,26,87,79,53,35,66,68,53,13,45,50,53,18,51,52,50,33,52,52,52,48,51,52,49,59,66,70,47,81,88,83,84,53,71,58,64,71,40,56,39,65,57,50,49,51,46,37,52,47,52,51,46,38,46,49,46,32,29,51,33,36,9,53,49,26,9,52,52,46,34,54,51,56,54,50,50,59,62,67,66,52,75,78,76,71,86,121

Nearest PDB structures (foldseek):
  8vy7-assembly1_R  TM=2.989E-01  e=9.774E-01  Homo sapiens
  3gqt-assembly1_A  TM=3.041E-01  e=3.563E+00  Burkholderia pseudomallei 1710b
  3eon-assembly1_A  TM=2.444E-01  e=3.248E+00  Burkholderia pseudomallei 1710b
  6nf6-assembly1_B  TM=2.782E-01  e=8.183E+00  Gallus gallus
  3eon-assembly1_A  TM=3.160E-01  e=2.874E+00  Burkholderia pseudomallei 1710b

InterPro domains:
  IPR012666 Cobalt transporter subunit CbtA, putative [PF09490] (4-229)

Radius of gyration: 25.38 Å; Cα contacts (8 Å, |Δi|>4): 538; chains: 2; bounding box: 70×88×50 Å